Protein AF-0000000076749018 (afdb_homodimer)

Organism: NCBI:txid190893

Foldseek 3Di:
DAFKEWEWEAEQAKIKIFICTLPPPDPDTPDIDIGGHQACVPCNVVNLVRVVVVVVVVCVVVVHDLVHYAYEHAHHPCVDVVSVVVSVVSCVSRVRYHYDHLVLLQVCQQAVNAWAWEWEAELFTKIKTQDRVRDMDIAFPPDPPPGRFLHLLNLLVLLLVVLVVCLVVVHDWPSNVVCCVVQNNDPVSVVVSVVPDDSVNSSVSVVSLVVVVVVPTPSSVVSNVRSLVVVLVNVCVRCPPHLAAYEYHYPCRVVSLVVHDPVRVVRYDGGPGGSSSSRRSVSSVVVVVVVD/DAFKEWEWQAEQAKIKIFICTLPPPDPDTPDIDIGGHQACVPCNVVNLVRVVVVVCVVCVVVVHALVHYAYEHAHHPCVDVVSVVVSVVSCVSRVRYHYDHLVLLQVCQQAVNAWAWEWEAELFTKIKTQDRVRDMDIAFPPDPPPGRFLHLLNLLVLLLVVLVVCLVVVHDWPSNVVCCVVQNNDPVSVVVSVVPDDSVNSSVSVVSLVVVVVVPTPSSVVSNVRSLVVVLVNVCVRCPPHLAAYEYHYPCRVVSLVVHDPVRVVRYDGGPGGSSSSRRSVSSVVVVVVVD

InterPro domains:
  IPR002731 ATPase, BadF/BadG/BcrA/BcrD type [PF01869] (8-240)
  IPR043129 ATPase, nucleotide binding domain [SSF53067] (2-109)
  IPR043129 ATPase, nucleotide binding domain [SSF53067] (119-283)
  IPR052519 Eukaryotic-type N-acetylglucosamine Kinase [PTHR43190] (5-244)

Radius of gyration: 29.55 Å; Cα contacts (8 Å, |Δi|>4): 1171; chains: 2; bounding box: 49×94×73 Å

Solvent-accessible surface area (backbone atoms only — not comparable to full-atom values): 29591 Å² total; per-residue (Å²): 114,71,52,31,30,36,11,30,38,23,24,78,72,33,23,40,37,40,28,32,52,62,82,49,85,58,91,62,64,76,39,76,50,73,52,62,42,24,10,43,73,80,41,39,70,57,10,50,52,47,51,50,50,50,51,50,51,52,29,62,75,69,73,52,55,54,74,30,31,30,34,19,37,16,20,34,45,33,79,39,64,67,57,34,50,53,46,52,61,74,41,63,86,36,81,42,62,46,80,42,29,35,64,55,20,32,56,27,3,31,52,74,62,45,49,29,32,38,36,41,22,29,56,38,23,30,28,37,30,39,37,86,88,68,51,74,48,78,40,72,54,62,37,83,93,58,49,13,62,47,6,23,18,42,49,17,46,52,52,51,49,51,34,51,50,23,61,76,66,71,52,80,47,71,58,40,48,54,47,25,72,71,53,37,78,45,70,70,40,43,51,57,49,54,75,69,54,46,54,66,59,23,23,67,43,32,65,59,42,53,52,32,27,74,73,62,30,65,71,36,39,52,54,51,49,51,26,47,51,42,44,48,51,48,49,50,62,60,45,56,96,58,85,58,40,36,31,59,34,57,85,42,11,64,61,47,63,74,64,50,59,74,90,52,57,86,36,55,50,76,60,77,42,42,39,50,50,11,19,39,49,51,29,51,51,52,52,51,60,71,73,103,116,71,51,30,30,35,11,31,39,22,24,79,73,33,22,39,38,40,29,30,52,63,80,50,86,59,91,60,64,76,39,74,49,74,52,62,41,24,11,43,70,82,42,38,69,56,10,48,53,47,51,51,50,50,50,50,52,51,30,62,74,70,71,52,55,54,73,29,31,31,34,19,36,16,19,33,48,31,79,39,63,67,58,34,49,54,45,52,63,74,42,61,85,35,81,42,61,46,79,43,29,36,63,54,21,32,56,26,4,31,51,76,62,46,50,29,32,38,34,40,23,29,56,40,22,31,29,35,31,39,38,85,86,68,50,74,47,77,41,73,54,63,35,82,94,58,47,13,62,47,5,23,20,42,49,16,47,52,51,51,51,52,34,51,50,23,63,76,64,71,52,83,46,72,58,40,50,56,46,25,73,72,52,37,79,44,69,71,38,42,50,57,49,53,76,68,55,46,54,68,59,24,25,68,44,32,66,60,42,54,52,32,28,74,73,63,30,65,71,34,38,52,54,52,49,52,26,48,50,43,44,49,50,48,48,49,62,61,44,55,96,57,87,58,40,35,31,57,34,57,85,43,11,65,61,48,64,74,65,50,58,74,90,52,57,87,38,55,50,75,61,75,43,43,40,50,50,11,20,39,50,52,29,51,52,52,53,51,59,71,74,102

Nearest PDB structures (foldseek):
  1zc6-assembly1_A  TM=8.562E-01  e=4.255E-24  Chromobacterium violaceum ATCC 12472
  2ch5-assembly2_D  TM=7.432E-01  e=1.459E-16  Homo sapiens
  2ch6-assembly1_D  TM=8.014E-01  e=4.175E-16  Homo sapiens
  2ch5-assembly1_A  TM=7.654E-01  e=1.003E-15  Homo sapiens
  2ch6-assembly2_C  TM=6.729E-01  e=8.707E-15  Homo sapiens

pLDDT: mean 93.3, std 6.17, range [53.72, 98.5]

Secondary structure (DSSP, 8-state):
---EEEEEEE-SS-EEEEEEESS----S-SEEEEES---TTTTTHHHHHHHHHHHHHHHHHHT--GGGEEEEEEETTTTSHHHHHHHHHHTTT-SSEEEEEHHHHHHHHHTTTS-EEEEEESSSEEEEEE-TTS-EEEEE---SSSS-TTSHHHHHHHHHHHHHHHHHHT---HHHHHHHHHH-SSHHHHHHHHTT--HHHHHTTHHHHHHHHHTT-HHHHHHHHHHHHHHHHHHHHHTTT----EEEESTTHHHHHHHS-HHHHTTEE-----HHHHHHHHHHHHHHHHH-/---EEEEEEE-SS-EEEEEEESS----S-SEEEEES---TTTTTHHHHHHHHHHHHHHHHHHT--GGGEEEEEEETTTTSHHHHHHHHHHTTT-SSEEEEEHHHHHHHHHTTTS-EEEEEESSSEEEEEE-TTS-EEEEE---SSSS-TTSHHHHHHHHHHHHHHHHHHT---HHHHHHHHHH-SSHHHHHHHHTT--HHHHHTTHHHHHHHHHTT-HHHHHHHHHHHHHHHHHHHHHTTT----EEEESTTHHHHHHHS-GGGGGGEE-----HHHHHHHHHHHHHHHHH-

Structure (mmCIF, N/CA/C/O backbone):
data_AF-0000000076749018-model_v1
#
loop_
_entity.id
_entity.type
_entity.pdbx_description
1 polymer 'N-acetylglucosamine kinase'
#
loop_
_atom_site.group_PDB
_atom_site.id
_atom_site.type_symbol
_atom_site.label_atom_id
_atom_site.label_alt_id
_atom_site.label_comp_id
_atom_site.label_asym_id
_atom_site.label_entity_id
_atom_site.label_seq_id
_atom_site.pdbx_PDB_ins_code
_atom_site.Cartn_x
_atom_site.Cartn_y
_atom_site.Cartn_z
_atom_site.occupancy
_atom_site.B_iso_or_equiv
_atom_site.auth_seq_id
_atom_site.auth_comp_id
_atom_site.auth_asym_id
_atom_site.auth_atom_id
_atom_site.pdbx_PDB_model_num
ATOM 1 N N . MET A 1 1 ? -5.227 50.875 1.72 1 88.88 1 MET A N 1
ATOM 2 C CA . MET A 1 1 ? -5.008 50.344 3.059 1 88.88 1 MET A CA 1
ATOM 3 C C . MET A 1 1 ? -5.77 49.031 3.25 1 88.88 1 MET A C 1
ATOM 5 O O . MET A 1 1 ? -6.906 48.906 2.795 1 88.88 1 MET A O 1
ATOM 9 N N . ILE A 1 2 ? -5.199 48.094 3.91 1 94.62 2 ILE A N 1
ATOM 10 C CA . ILE A 1 2 ? -5.852 46.812 4.168 1 94.62 2 ILE A CA 1
ATOM 11 C C . ILE A 1 2 ? -6.793 46.969 5.363 1 94.62 2 ILE A C 1
ATOM 13 O O . ILE A 1 2 ? -6.383 47.406 6.441 1 94.62 2 ILE A O 1
ATOM 17 N N . THR A 1 3 ? -8.047 46.594 5.152 1 93.81 3 THR A N 1
ATOM 18 C CA . THR A 1 3 ? -9.039 46.781 6.203 1 93.81 3 THR A CA 1
ATOM 19 C C . THR A 1 3 ? -9.625 45.469 6.664 1 93.81 3 THR A C 1
ATOM 21 O O . THR A 1 3 ? -10.281 45.406 7.707 1 93.81 3 THR A O 1
ATOM 24 N N . HIS A 1 4 ? -9.492 44.406 5.855 1 95.75 4 HIS A N 1
ATOM 25 C CA . HIS A 1 4 ? -10.078 43.094 6.172 1 95.75 4 HIS A CA 1
ATOM 26 C C . HIS A 1 4 ? -9.094 41.969 5.902 1 95.75 4 HIS A C 1
ATOM 28 O O . HIS A 1 4 ? -8.117 42.156 5.172 1 95.75 4 HIS A O 1
ATOM 34 N N . LEU A 1 5 ? -9.305 40.875 6.551 1 96.69 5 LEU A N 1
ATOM 35 C CA . LEU A 1 5 ? -8.547 39.656 6.391 1 96.69 5 LEU A CA 1
ATOM 36 C C . LEU A 1 5 ? -9.43 38.531 5.84 1 96.69 5 LEU A C 1
ATOM 38 O O . LEU A 1 5 ? -10.523 38.281 6.348 1 96.69 5 LEU A O 1
ATOM 42 N N . LEU A 1 6 ? -9.031 37.875 4.812 1 97.5 6 LEU A N 1
ATOM 43 C CA . LEU A 1 6 ? -9.766 36.781 4.242 1 97.5 6 LEU A CA 1
ATOM 44 C C . LEU A 1 6 ? -8.984 35.469 4.402 1 97.5 6 LEU A C 1
ATOM 46 O O . LEU A 1 6 ? -7.898 35.312 3.84 1 97.5 6 LEU A O 1
ATOM 50 N N . ALA A 1 7 ? -9.562 34.531 5.215 1 97.88 7 ALA A N 1
ATOM 51 C CA . ALA A 1 7 ? -8.984 33.219 5.438 1 97.88 7 ALA A CA 1
ATOM 52 C C . ALA A 1 7 ? -9.68 32.156 4.574 1 97.88 7 ALA A C 1
ATOM 54 O O . ALA A 1 7 ? -10.906 32.125 4.516 1 97.88 7 ALA A O 1
ATOM 55 N N . ILE A 1 8 ? -8.883 31.344 3.91 1 98.38 8 ILE A N 1
ATOM 56 C CA . ILE A 1 8 ? -9.43 30.312 3.049 1 98.38 8 ILE A CA 1
ATOM 57 C C . ILE A 1 8 ? -8.797 28.969 3.395 1 98.38 8 ILE A C 1
ATOM 59 O O . ILE A 1 8 ? -7.566 28.844 3.43 1 98.38 8 ILE A O 1
ATOM 63 N N . ASP A 1 9 ? -9.578 27.969 3.703 1 97.25 9 ASP A N 1
ATOM 64 C CA . ASP A 1 9 ? -9.18 26.594 3.939 1 97.25 9 ASP A CA 1
ATOM 65 C C . ASP A 1 9 ? -9.727 25.672 2.848 1 97.25 9 ASP A C 1
ATOM 67 O O . ASP A 1 9 ? -10.906 25.312 2.857 1 97.25 9 ASP A O 1
ATOM 71 N N . GLY A 1 10 ? -8.82 25.297 1.977 1 96.19 10 GLY A N 1
ATOM 72 C CA . GLY A 1 10 ? -9.227 24.5 0.837 1 96.19 10 GLY A CA 1
ATOM 73 C C . GLY A 1 10 ? -8.805 23.047 0.961 1 96.19 10 GLY A C 1
ATOM 74 O O . GLY A 1 10 ? -7.633 22.75 1.203 1 96.19 10 GLY A O 1
ATOM 75 N N . GLY A 1 11 ? -9.781 22.156 0.791 1 92.12 11 GLY A N 1
ATOM 76 C CA . GLY A 1 11 ? -9.516 20.734 0.896 1 92.12 11 GLY A CA 1
ATOM 77 C C . GLY A 1 11 ? -10.164 19.922 -0.205 1 92.12 11 GLY A C 1
ATOM 78 O O . GLY A 1 11 ? -10.633 20.469 -1.201 1 92.12 11 GLY A O 1
ATOM 79 N N . GLY A 1 12 ? -10.133 18.609 -0.038 1 87.12 12 GLY A N 1
ATOM 80 C CA . GLY A 1 12 ? -10.68 17.688 -1.025 1 87.12 12 GLY A CA 1
ATOM 81 C C . GLY A 1 12 ? -12.195 17.609 -0.994 1 87.12 12 GLY A C 1
ATOM 82 O O . GLY A 1 12 ? -12.82 17.188 -1.969 1 87.12 12 GLY A O 1
ATOM 83 N N . THR A 1 13 ? -12.766 18.016 0.052 1 85.75 13 THR A N 1
ATOM 84 C CA . THR A 1 13 ? -14.211 17.891 0.199 1 85.75 13 THR A CA 1
ATOM 85 C C . THR A 1 13 ? -14.883 19.266 0.112 1 85.75 13 THR A C 1
ATOM 87 O O . THR A 1 13 ? -15.961 19.391 -0.468 1 85.75 13 THR A O 1
ATOM 90 N N . LYS A 1 14 ? -14.203 20.219 0.667 1 93.19 14 LYS A N 1
ATOM 91 C CA . LYS A 1 14 ? -14.797 21.547 0.666 1 93.19 14 LYS A CA 1
ATOM 92 C C . LYS A 1 14 ? -13.727 22.641 0.75 1 93.19 14 LYS A C 1
ATOM 94 O O . LYS A 1 14 ? -12.555 22.344 1.006 1 93.19 14 LYS A O 1
ATOM 99 N N . THR A 1 15 ? -14.219 23.844 0.526 1 96.81 15 THR A N 1
ATOM 100 C CA . THR A 1 15 ? -13.445 25.062 0.713 1 96.81 15 THR A CA 1
ATOM 101 C C . THR A 1 15 ? -14.195 26.047 1.606 1 96.81 15 THR A C 1
ATOM 103 O O . THR A 1 15 ? -15.328 26.422 1.311 1 96.81 15 THR A O 1
ATOM 106 N N . ALA A 1 16 ? -13.578 26.406 2.654 1 97.25 16 ALA A N 1
ATOM 107 C CA . ALA A 1 16 ? -14.211 27.328 3.598 1 97.25 16 ALA A CA 1
ATOM 108 C C . ALA A 1 16 ? -13.523 28.672 3.592 1 97.25 16 ALA A C 1
ATOM 110 O O . ALA A 1 16 ? -12.289 28.75 3.516 1 97.25 16 ALA A O 1
ATOM 111 N N . LEU A 1 17 ? -14.328 29.719 3.629 1 97.5 17 LEU A N 1
ATOM 112 C CA . LEU A 1 17 ? -13.836 31.094 3.686 1 97.5 17 LEU A CA 1
ATOM 113 C C . LEU A 1 17 ? -14.398 31.812 4.898 1 97.5 17 LEU A C 1
ATOM 115 O O . LEU A 1 17 ? -15.562 31.625 5.258 1 97.5 17 LEU A O 1
ATOM 119 N N . ARG A 1 18 ? -13.594 32.656 5.438 1 96.5 18 ARG A N 1
ATOM 120 C CA . ARG A 1 18 ? -14.016 33.531 6.52 1 96.5 18 ARG A CA 1
ATOM 121 C C . ARG A 1 18 ? -13.391 34.906 6.375 1 96.5 18 ARG A C 1
ATOM 123 O O . ARG A 1 18 ? -12.172 35.062 6.281 1 96.5 18 ARG A O 1
ATOM 130 N N . LEU A 1 19 ? -14.203 35.938 6.262 1 96.12 19 LEU A N 1
ATOM 131 C CA . LEU A 1 19 ? -13.766 37.344 6.199 1 96.12 19 LEU A CA 1
ATOM 132 C C . LEU A 1 19 ? -13.906 38 7.559 1 96.12 19 LEU A C 1
ATOM 134 O O . LEU A 1 19 ? -14.984 37.969 8.172 1 96.12 19 LEU A O 1
ATOM 138 N N . THR A 1 20 ? -12.852 38.562 8.039 1 94.69 20 THR A N 1
ATOM 139 C CA . THR A 1 20 ? -12.852 39.25 9.328 1 94.69 20 THR A CA 1
ATOM 140 C C . THR A 1 20 ? -12.297 40.688 9.188 1 94.69 20 THR A C 1
ATOM 142 O O . THR A 1 20 ? -11.336 40.906 8.438 1 94.69 20 THR A O 1
ATOM 145 N N . ALA A 1 21 ? -12.844 41.625 9.922 1 93.38 21 ALA A N 1
ATOM 146 C CA . ALA A 1 21 ? -12.305 42.969 9.93 1 93.38 21 ALA A CA 1
ATOM 147 C C . ALA A 1 21 ? -10.953 43.031 10.633 1 93.38 21 ALA A C 1
ATOM 149 O O . ALA A 1 21 ? -10.75 42.344 11.648 1 93.38 21 ALA A O 1
ATOM 150 N N . LEU A 1 22 ? -10.023 43.812 10.062 1 91.69 22 LEU A N 1
ATOM 151 C CA . LEU A 1 22 ? -8.68 43.938 10.617 1 91.69 22 LEU A CA 1
ATOM 152 C C . LEU A 1 22 ? -8.727 44.469 12.047 1 91.69 22 LEU A C 1
ATOM 154 O O . LEU A 1 22 ? -8 43.969 12.914 1 91.69 22 LEU A O 1
ATOM 158 N N . ASN A 1 23 ? -9.477 45.594 12.328 1 79.12 23 ASN A N 1
ATOM 159 C CA . ASN A 1 23 ? -9.516 46.281 13.617 1 79.12 23 ASN A CA 1
ATOM 160 C C . ASN A 1 23 ? -10.57 45.656 14.539 1 79.12 23 ASN A C 1
ATOM 162 O O . ASN A 1 23 ? -10.844 46.188 15.617 1 79.12 23 ASN A O 1
ATOM 166 N N . SER A 1 24 ? -11.297 44.781 13.922 1 62.97 24 SER A N 1
ATOM 167 C CA . SER A 1 24 ? -12.438 44.312 14.711 1 62.97 24 SER A CA 1
ATOM 168 C C . SER A 1 24 ? -11.984 43.531 15.93 1 62.97 24 SER A C 1
ATOM 170 O O . SER A 1 24 ? -11.117 42.656 15.828 1 62.97 24 SER A O 1
ATOM 172 N N . LEU A 1 25 ? -12.133 44.312 17.078 1 54.03 25 LEU A N 1
ATOM 173 C CA . LEU A 1 25 ? -12.133 43.594 18.359 1 54.03 25 LEU A CA 1
ATOM 174 C C . LEU A 1 25 ? -13.07 42.406 18.297 1 54.03 25 LEU A C 1
ATOM 176 O O . LEU A 1 25 ? -13.07 41.562 19.203 1 54.03 25 LEU A O 1
ATOM 180 N N . ALA A 1 26 ? -14.016 42.531 17.344 1 54.19 26 ALA A N 1
ATOM 181 C CA . ALA A 1 26 ? -15.156 41.625 17.375 1 54.19 26 ALA A CA 1
ATOM 182 C C . ALA A 1 26 ? -14.781 40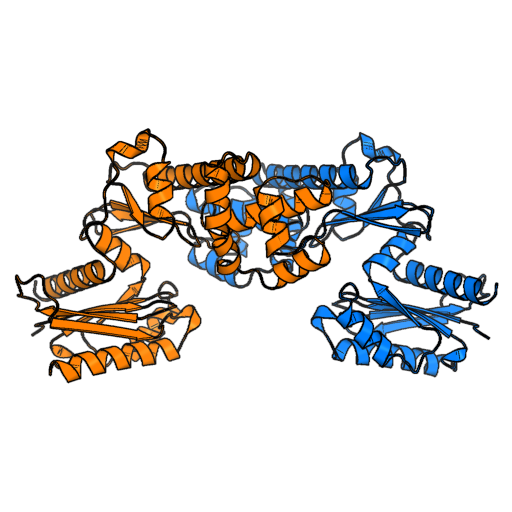.25 16.812 1 54.19 26 ALA A C 1
ATOM 184 O O . ALA A 1 26 ? -13.977 40.156 15.875 1 54.19 26 ALA A O 1
ATOM 185 N N . THR A 1 27 ? -15.008 39.312 17.531 1 57.03 27 THR A N 1
ATOM 186 C CA . THR A 1 27 ? -14.82 37.875 17.375 1 57.03 27 THR A CA 1
ATOM 187 C C . THR A 1 27 ? -15.664 37.375 16.219 1 57.03 27 THR A C 1
ATOM 189 O O . THR A 1 27 ? -15.547 36.188 15.836 1 57.03 27 THR A O 1
ATOM 192 N N . ASN A 1 28 ? -16.5 38.312 15.539 1 72.19 28 ASN A N 1
ATOM 193 C CA . ASN A 1 28 ? -17.422 37.719 14.578 1 72.19 28 ASN A CA 1
ATOM 194 C C . ASN A 1 28 ? -16.969 37.969 13.141 1 72.19 28 ASN A C 1
ATOM 196 O O . ASN A 1 28 ? -16.594 39.094 12.781 1 72.19 28 ASN A O 1
ATOM 200 N N . PRO A 1 29 ? -17.047 36.969 12.359 1 80.31 29 PRO A N 1
ATOM 201 C CA . PRO A 1 29 ? -16.672 37.094 10.945 1 80.31 29 PRO A CA 1
ATOM 202 C C . PRO A 1 29 ? -17.625 38 10.18 1 80.31 29 PRO A C 1
ATOM 204 O O . PRO A 1 29 ? -18.828 38.031 10.461 1 80.31 29 PRO A O 1
ATOM 207 N N . ALA A 1 30 ? -17.125 38.781 9.305 1 82.75 30 ALA A N 1
ATOM 208 C CA . ALA A 1 30 ? -17.906 39.625 8.422 1 82.75 30 ALA A CA 1
ATOM 209 C C . ALA A 1 30 ? -18.609 38.812 7.332 1 82.75 30 ALA A C 1
ATOM 211 O O . ALA A 1 30 ? -19.609 39.25 6.777 1 82.75 30 ALA A O 1
ATOM 212 N N . PHE A 1 31 ? -18.094 37.75 7.047 1 89.19 31 PHE A N 1
ATOM 213 C CA . PHE A 1 31 ? -18.625 36.906 5.992 1 89.19 31 PHE A CA 1
ATOM 214 C C . PHE A 1 31 ? -18.062 35.469 6.102 1 89.19 31 PHE A C 1
ATOM 216 O O . PHE A 1 31 ? -16.891 35.312 6.449 1 89.19 31 PHE A O 1
ATOM 223 N N . ILE A 1 32 ? -18.953 34.5 5.91 1 93.75 32 ILE A N 1
ATOM 224 C CA . ILE A 1 32 ? -18.547 33.094 5.855 1 93.75 32 ILE A CA 1
ATOM 225 C C . ILE A 1 32 ? -19.141 32.438 4.617 1 93.75 32 ILE A C 1
ATOM 227 O O . ILE A 1 32 ? -20.281 32.719 4.246 1 93.75 32 ILE A O 1
ATOM 231 N N . LEU A 1 33 ? -18.328 31.609 3.977 1 94.25 33 LEU A N 1
ATOM 232 C CA . LEU A 1 33 ? -18.781 30.875 2.795 1 94.25 33 LEU A CA 1
ATOM 233 C C . LEU A 1 33 ? -18.141 29.5 2.729 1 94.25 33 LEU A C 1
ATOM 235 O O . LEU A 1 33 ? -16.969 29.344 3.113 1 94.25 33 LEU A O 1
ATOM 239 N N . THR A 1 34 ? -18.844 28.5 2.42 1 95.94 34 THR A N 1
ATOM 240 C CA . THR A 1 34 ? -18.328 27.172 2.127 1 95.94 34 THR A CA 1
ATOM 241 C C . THR A 1 34 ? -18.75 26.719 0.728 1 95.94 34 THR A C 1
ATOM 243 O O . THR A 1 34 ? -19.922 26.797 0.369 1 95.94 34 THR A O 1
ATOM 246 N N . VAL A 1 35 ? -17.781 26.375 -0.026 1 95.88 35 VAL A N 1
ATOM 247 C CA . VAL A 1 35 ? -18.047 25.938 -1.395 1 95.88 35 VAL A CA 1
ATOM 248 C C . VAL A 1 35 ? -17.453 24.562 -1.633 1 95.88 35 VAL A C 1
ATOM 250 O O . VAL A 1 35 ? -17.156 23.828 -0.681 1 95.88 35 VAL A O 1
ATOM 253 N N . GLY A 1 36 ? -17.344 24.094 -2.922 1 92.94 36 GLY A N 1
ATOM 254 C CA . GLY A 1 36 ? -16.875 22.75 -3.258 1 92.94 36 GLY A CA 1
ATOM 255 C C . GLY A 1 36 ? -15.391 22.578 -3.025 1 92.94 36 GLY A C 1
ATOM 256 O O . GLY A 1 36 ? -14.711 23.484 -2.557 1 92.94 36 GLY A O 1
ATOM 257 N N . PRO A 1 37 ? -14.883 21.453 -3.381 1 94 37 PRO A N 1
ATOM 258 C CA . PRO A 1 37 ? -13.492 21.109 -3.098 1 94 37 PRO A CA 1
ATOM 259 C C . PRO A 1 37 ? -12.5 21.922 -3.934 1 94 37 PRO A C 1
ATOM 261 O O . PRO A 1 37 ? -12.836 22.359 -5.035 1 94 37 PRO A O 1
ATOM 264 N N . SER A 1 38 ? -11.273 22.109 -3.389 1 95.38 38 SER A N 1
ATOM 265 C CA . SER A 1 38 ? -10.281 22.906 -4.102 1 95.38 38 SER A CA 1
ATOM 266 C C . SER A 1 38 ? -8.875 22.328 -3.902 1 95.38 38 SER A C 1
ATOM 268 O O . SER A 1 38 ? -7.891 23.078 -3.963 1 95.38 38 SER A O 1
ATOM 270 N N . SER A 1 39 ? -8.781 21.094 -3.574 1 92.81 39 SER A N 1
ATOM 271 C CA . SER A 1 39 ? -7.465 20.469 -3.428 1 92.81 39 SER A CA 1
ATOM 272 C C . SER A 1 39 ? -6.66 20.578 -4.719 1 92.81 39 SER A C 1
ATOM 274 O O . SER A 1 39 ? -7.141 20.188 -5.789 1 92.81 39 SER A O 1
ATOM 276 N N . LEU A 1 40 ? -5.414 20.984 -4.551 1 93.12 40 LEU A N 1
ATOM 277 C CA . LEU A 1 40 ? -4.57 21.141 -5.73 1 93.12 40 LEU A CA 1
ATOM 278 C C . LEU A 1 40 ? -4.184 19.781 -6.297 1 93.12 40 LEU A C 1
ATOM 280 O O . LEU A 1 40 ? -3.828 19.672 -7.473 1 93.12 40 LEU A O 1
ATOM 284 N N . THR A 1 41 ? -4.227 18.797 -5.488 1 84.75 41 THR A N 1
ATOM 285 C CA . THR A 1 41 ? -3.855 17.453 -5.902 1 84.75 41 THR A CA 1
ATOM 286 C C . THR A 1 41 ? -5.012 16.766 -6.629 1 84.75 41 THR A C 1
ATOM 288 O O . THR A 1 41 ? -4.809 16.125 -7.664 1 84.75 41 THR A O 1
ATOM 291 N N . GLN A 1 42 ? -6.148 16.969 -6.234 1 81.81 42 GLN A N 1
ATOM 292 C CA . GLN A 1 42 ? -7.305 16.234 -6.746 1 81.81 42 GLN A CA 1
ATOM 293 C C . GLN A 1 42 ? -8.023 17.047 -7.832 1 81.81 42 GLN A C 1
ATOM 295 O O . GLN A 1 42 ? -8.438 16.484 -8.852 1 81.81 42 GLN A O 1
ATOM 300 N N . GLN A 1 43 ? -8.133 18.328 -7.52 1 85.94 43 GLN A N 1
ATOM 301 C CA . GLN A 1 43 ? -8.922 19.156 -8.414 1 85.94 43 GLN A CA 1
ATOM 302 C C . GLN A 1 43 ? -8.031 19.906 -9.398 1 85.94 43 GLN A C 1
ATOM 304 O O . GLN A 1 43 ? -8.516 20.422 -10.414 1 85.94 43 GLN A O 1
ATOM 309 N N . LYS A 1 44 ? -6.867 20.031 -9.203 1 88.19 44 LYS A N 1
ATOM 310 C CA . LYS A 1 44 ? -5.887 20.656 -10.086 1 88.19 44 LYS A CA 1
ATOM 311 C C . LYS A 1 44 ? -6.352 22.031 -10.539 1 88.19 44 LYS A C 1
ATOM 313 O O . LYS A 1 44 ? -6.684 22.891 -9.711 1 88.19 44 LYS A O 1
ATOM 318 N N . GLU A 1 45 ? -6.605 22.266 -11.75 1 90 45 GLU A N 1
ATOM 319 C CA . GLU A 1 45 ? -6.957 23.562 -12.281 1 90 45 GLU A CA 1
ATOM 320 C C . GLU A 1 45 ? -8.336 24.016 -11.805 1 90 45 GLU A C 1
ATOM 322 O O . GLU A 1 45 ? -8.586 25.203 -11.609 1 90 45 GLU A O 1
ATOM 327 N N . GLN A 1 46 ? -9.164 23.078 -11.641 1 94.12 46 GLN A N 1
ATOM 328 C CA . GLN A 1 46 ? -10.5 23.406 -11.141 1 94.12 46 GLN A CA 1
ATOM 329 C C . GLN A 1 46 ? -10.43 24.016 -9.742 1 94.12 46 GLN A C 1
ATOM 331 O O . GLN A 1 46 ? -11.289 24.812 -9.359 1 94.12 46 GLN A O 1
ATOM 336 N N . ALA A 1 47 ? -9.422 23.641 -9.062 1 96.12 47 ALA A N 1
ATOM 337 C CA . ALA A 1 47 ? -9.211 24.203 -7.734 1 96.12 47 ALA A CA 1
ATOM 338 C C . ALA A 1 47 ? -8.992 25.703 -7.805 1 96.12 47 ALA A C 1
ATOM 340 O O . ALA A 1 47 ? -9.5 26.453 -6.969 1 96.12 47 ALA A O 1
ATOM 341 N N . HIS A 1 48 ? -8.234 26.156 -8.828 1 96.75 48 HIS A N 1
ATOM 342 C CA . HIS A 1 48 ? -7.953 27.562 -9.016 1 96.75 48 HIS A CA 1
ATOM 343 C C . HIS A 1 48 ? -9.234 28.359 -9.227 1 96.75 48 HIS A C 1
ATOM 345 O O . HIS A 1 48 ? -9.445 29.406 -8.594 1 96.75 48 HIS A O 1
ATOM 351 N N . HIS A 1 49 ? -9.984 27.812 -10.086 1 96.06 49 HIS A N 1
ATOM 352 C CA . HIS A 1 49 ? -11.242 28.484 -10.406 1 96.06 49 HIS A CA 1
ATOM 353 C C . HIS A 1 49 ? -12.148 28.578 -9.18 1 96.06 49 HIS A C 1
ATOM 355 O O . HIS A 1 49 ? -12.75 29.625 -8.922 1 96.06 49 HIS A O 1
ATOM 361 N N . GLN A 1 50 ? -12.25 27.469 -8.453 1 96.5 50 GLN A N 1
ATOM 362 C CA . GLN A 1 50 ? -13.086 27.422 -7.258 1 96.5 50 GLN A CA 1
ATOM 363 C C . GLN A 1 50 ? -12.656 28.469 -6.234 1 96.5 50 GLN A C 1
ATOM 365 O O . GLN A 1 50 ? -13.5 29.156 -5.66 1 96.5 50 GLN A O 1
ATOM 370 N N . ILE A 1 51 ? -11.383 28.562 -6.027 1 97.5 51 ILE A N 1
ATOM 371 C CA . ILE A 1 51 ? -10.844 29.5 -5.043 1 97.5 51 ILE A CA 1
ATOM 372 C C . ILE A 1 51 ? -11.078 30.922 -5.504 1 97.5 51 ILE A C 1
ATOM 374 O O . ILE A 1 51 ? -11.555 31.766 -4.73 1 97.5 51 ILE A O 1
ATOM 378 N N . ARG A 1 52 ? -10.797 31.203 -6.746 1 97 52 ARG A N 1
ATOM 379 C CA . ARG A 1 52 ? -10.984 32.531 -7.293 1 97 52 ARG A CA 1
ATOM 380 C C . ARG A 1 52 ? -12.453 32.969 -7.23 1 97 52 ARG A C 1
ATOM 382 O O . ARG A 1 52 ? -12.766 34.094 -6.828 1 97 52 ARG A O 1
ATOM 389 N N . GLU A 1 53 ? -13.25 32.062 -7.664 1 96.38 53 GLU A N 1
ATOM 390 C CA . GLU A 1 53 ? -14.688 32.344 -7.637 1 96.38 53 GLU A CA 1
ATOM 391 C C . GLU A 1 53 ? -15.164 32.625 -6.215 1 96.38 53 GLU A C 1
ATOM 393 O O . GLU A 1 53 ? -16 33.5 -5.996 1 96.38 53 GLU A O 1
ATOM 398 N N . ALA A 1 54 ? -14.711 31.859 -5.297 1 96.88 54 ALA A N 1
ATOM 399 C CA . ALA A 1 54 ? -15.078 32.062 -3.896 1 96.88 54 ALA A CA 1
ATOM 400 C C . ALA A 1 54 ? -14.633 33.438 -3.396 1 96.88 54 ALA A C 1
ATOM 402 O O . ALA A 1 54 ? -15.375 34.094 -2.682 1 96.88 54 ALA A O 1
ATOM 403 N N . ILE A 1 55 ? -13.438 33.812 -3.746 1 97.5 55 ILE A N 1
ATOM 404 C CA . ILE A 1 55 ? -12.906 35.125 -3.355 1 97.5 55 ILE A CA 1
ATOM 405 C C . ILE A 1 55 ? -13.766 36.219 -3.961 1 97.5 55 ILE A C 1
ATOM 407 O O . ILE A 1 55 ? -14.164 37.156 -3.264 1 97.5 55 ILE A O 1
ATOM 411 N N . GLU A 1 56 ? -14.055 36.094 -5.215 1 96.88 56 GLU A N 1
ATOM 412 C CA . GLU A 1 56 ? -14.852 37.094 -5.918 1 96.88 56 GLU A CA 1
ATOM 413 C C . GLU A 1 56 ? -16.25 37.219 -5.301 1 96.88 56 GLU A C 1
ATOM 415 O O . GLU A 1 56 ? -16.75 38.344 -5.141 1 96.88 56 GLU A O 1
ATOM 420 N N . THR A 1 57 ? -16.797 36.094 -5.059 1 96 57 THR A N 1
ATOM 421 C CA . THR A 1 57 ? -18.109 36.094 -4.426 1 96 57 THR A CA 1
ATOM 422 C C . THR A 1 57 ? -18.078 36.844 -3.092 1 96 57 THR A C 1
ATOM 424 O O . THR A 1 57 ? -18.953 37.625 -2.797 1 96 57 THR A O 1
ATOM 427 N N . CYS A 1 58 ? -17.078 36.562 -2.291 1 95.44 58 CYS A N 1
ATOM 428 C CA . CYS A 1 58 ? -16.906 37.188 -0.994 1 95.44 58 CYS A CA 1
ATOM 429 C C . CYS A 1 58 ? -16.766 38.719 -1.148 1 95.44 58 CYS A C 1
ATOM 431 O O . CYS A 1 58 ? -17.5 39.469 -0.526 1 95.44 58 CYS A O 1
ATOM 433 N N . LEU A 1 59 ? -15.883 39.125 -1.989 1 95.56 59 LEU A N 1
ATOM 434 C CA . LEU A 1 59 ? -15.594 40.562 -2.164 1 95.56 59 LEU A CA 1
ATOM 435 C C . LEU A 1 59 ? -16.812 41.312 -2.691 1 95.56 59 LEU A C 1
ATOM 437 O O . LEU A 1 59 ? -17.094 42.438 -2.27 1 95.56 59 LEU A O 1
ATOM 441 N N . ALA A 1 60 ? -17.469 40.625 -3.639 1 95.12 60 ALA A N 1
ATOM 442 C CA . ALA A 1 60 ? -18.656 41.219 -4.219 1 95.12 60 ALA A CA 1
ATOM 443 C C . ALA A 1 60 ? -19.75 41.406 -3.16 1 95.12 60 ALA A C 1
ATOM 445 O O . ALA A 1 60 ? -20.438 42.438 -3.146 1 95.12 60 ALA A O 1
ATOM 446 N N . GLN A 1 61 ? -19.906 40.469 -2.328 1 93.44 61 GLN A N 1
ATOM 447 C CA . GLN A 1 61 ? -20.969 40.5 -1.316 1 93.44 61 GLN A CA 1
ATOM 448 C C . GLN A 1 61 ? -20.719 41.594 -0.29 1 93.44 61 GLN A C 1
ATOM 450 O O . GLN A 1 61 ? -21.656 42.188 0.224 1 93.44 61 GLN A O 1
ATOM 455 N N . VAL A 1 62 ? -19.5 41.844 0.059 1 92.12 62 VAL A N 1
ATOM 456 C CA . VAL A 1 62 ? -19.188 42.781 1.131 1 92.12 62 VAL A CA 1
ATOM 457 C C . VAL A 1 62 ? -18.719 44.094 0.536 1 92.12 62 VAL A C 1
ATOM 459 O O . VAL A 1 62 ? -18.375 45.031 1.27 1 92.12 62 VAL A O 1
ATOM 462 N N . LYS A 1 63 ? -18.656 44.25 -0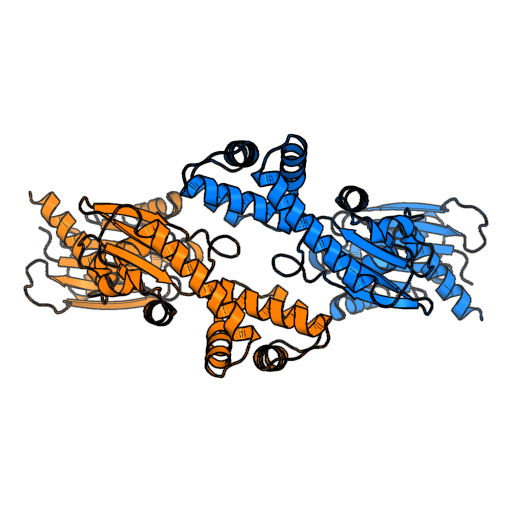.753 1 94.81 63 LYS A N 1
ATOM 463 C CA . LYS A 1 63 ? -18.297 45.438 -1.507 1 94.81 63 LYS A CA 1
ATOM 464 C C . LYS A 1 63 ? -16.906 45.938 -1.141 1 94.81 63 LYS A C 1
ATOM 466 O O . LYS A 1 63 ? -16.703 47.094 -0.804 1 94.81 63 LYS A O 1
ATOM 471 N N . LEU A 1 64 ? -15.922 45 -1.142 1 95.75 64 LEU A N 1
ATOM 472 C CA . LEU A 1 64 ? -14.508 45.281 -0.936 1 95.75 64 LEU A CA 1
ATOM 473 C C . LEU A 1 64 ? -13.719 45.062 -2.217 1 95.75 64 LEU A C 1
ATOM 475 O O . LEU A 1 64 ? -14.109 44.25 -3.061 1 95.75 64 LEU A O 1
ATOM 479 N N . THR A 1 65 ? -12.672 45.812 -2.361 1 96.31 65 THR A N 1
ATOM 480 C CA . THR A 1 65 ? -11.734 45.594 -3.457 1 96.31 65 THR A CA 1
ATOM 481 C C . THR A 1 65 ? -10.586 44.688 -3.018 1 96.31 65 THR A C 1
ATOM 483 O O . THR A 1 65 ? -10.312 44.562 -1.823 1 96.31 65 THR A O 1
ATOM 486 N N . PRO A 1 66 ? -9.93 44.031 -3.943 1 96.56 66 PRO A N 1
ATOM 487 C CA . PRO A 1 66 ? -8.797 43.156 -3.607 1 96.56 66 PRO A CA 1
ATOM 488 C C . PRO A 1 66 ? -7.719 43.875 -2.805 1 96.56 66 PRO A C 1
ATOM 490 O O . PRO A 1 66 ? -7.051 43.281 -1.971 1 96.56 66 PRO A O 1
ATOM 493 N N . GLN A 1 67 ? -7.559 45.219 -3.027 1 96 67 GLN A N 1
ATOM 494 C CA . GLN A 1 67 ? -6.512 46 -2.373 1 96 67 GLN A CA 1
ATOM 495 C C . GLN A 1 67 ? -6.824 46.188 -0.892 1 96 67 GLN A C 1
ATOM 497 O O . GLN A 1 67 ? -5.922 46.469 -0.098 1 96 67 GLN A O 1
ATOM 502 N N . GLN A 1 68 ? -8.039 46 -0.491 1 96.31 68 GLN A N 1
ATOM 503 C CA . GLN A 1 68 ? -8.469 46.25 0.876 1 96.31 68 GLN A CA 1
ATOM 504 C C . GLN A 1 68 ? -8.391 45 1.735 1 96.31 68 GLN A C 1
ATOM 506 O O . GLN A 1 68 ? -8.641 45.031 2.941 1 96.31 68 GLN A O 1
ATOM 511 N N . VAL A 1 69 ? -8.016 43.906 1.112 1 96.44 69 VAL A N 1
ATOM 512 C CA . VAL A 1 69 ? -8.094 42.625 1.816 1 96.44 69 VAL A CA 1
ATOM 513 C C . VAL A 1 69 ? -6.754 41.906 1.727 1 96.44 69 VAL A C 1
ATOM 515 O O . VAL A 1 69 ? -6.109 41.906 0.674 1 96.44 69 VAL A O 1
ATOM 518 N N . PHE A 1 70 ? -6.258 41.344 2.822 1 97.69 70 PHE A N 1
ATOM 519 C CA . PHE A 1 70 ? -5.16 40.375 2.779 1 97.69 70 PHE A CA 1
ATOM 520 C C . PHE A 1 70 ? -5.684 38.938 2.826 1 97.69 70 PHE A C 1
ATOM 522 O O . PHE A 1 70 ? -6.418 38.594 3.748 1 97.69 70 PHE A O 1
ATOM 529 N N . ILE A 1 71 ? -5.344 38.188 1.86 1 98.31 71 ILE A N 1
ATOM 530 C CA . ILE A 1 71 ? -5.891 36.844 1.691 1 98.31 71 ILE A CA 1
ATOM 531 C C . ILE A 1 71 ? -4.828 35.812 2.051 1 98.31 71 ILE A C 1
ATOM 533 O O . ILE A 1 71 ? -3.701 35.875 1.554 1 98.31 71 ILE A O 1
ATOM 537 N N . VAL A 1 72 ? -5.16 34.906 2.953 1 98.38 72 VAL A N 1
ATOM 538 C CA . VAL A 1 72 ? -4.328 33.719 3.193 1 98.38 72 VAL A CA 1
ATOM 539 C C . VAL A 1 72 ? -5.09 32.469 2.797 1 98.38 72 VAL A C 1
ATOM 541 O O . VAL A 1 72 ? -6.203 32.219 3.271 1 98.38 72 VAL A O 1
ATOM 544 N N . ILE A 1 73 ? -4.477 31.734 1.956 1 98.5 73 ILE A N 1
ATOM 545 C CA . ILE A 1 73 ? -5.09 30.516 1.433 1 98.5 73 ILE A CA 1
ATOM 546 C C . ILE A 1 73 ? -4.273 29.297 1.862 1 98.5 73 ILE A C 1
ATOM 548 O O . ILE A 1 73 ? -3.145 29.109 1.4 1 98.5 73 ILE A O 1
ATOM 552 N N . GLY A 1 74 ? -4.793 28.5 2.816 1 98 74 GLY A N 1
ATOM 553 C CA . GLY A 1 74 ? -4.281 27.156 3.076 1 98 74 GLY A CA 1
ATOM 554 C C . GLY A 1 74 ? -5.012 26.078 2.299 1 98 74 GLY A C 1
ATOM 555 O O . GLY A 1 74 ? -6.219 25.891 2.469 1 98 74 GLY A O 1
ATOM 556 N N . VAL A 1 75 ? -4.293 25.406 1.505 1 96.94 75 VAL A N 1
ATOM 557 C CA . VAL A 1 75 ? -5.004 24.484 0.625 1 96.94 75 VAL A CA 1
ATOM 558 C C . VAL A 1 75 ? -4.219 23.188 0.496 1 96.94 75 VAL A C 1
ATOM 560 O O . VAL A 1 75 ? -2.984 23.203 0.457 1 96.94 75 VAL A O 1
ATOM 563 N N . ALA A 1 76 ? -4.969 22.078 0.465 1 92.12 76 ALA A N 1
ATOM 564 C CA . ALA A 1 76 ? -4.363 20.766 0.256 1 92.12 76 ALA A CA 1
ATOM 565 C C . ALA A 1 76 ? -3.586 20.734 -1.056 1 92.12 76 ALA A C 1
ATOM 567 O O . ALA A 1 76 ? -4.047 21.25 -2.076 1 92.12 76 ALA A O 1
ATOM 568 N N . GLY A 1 77 ? -2.363 20.172 -1.005 1 88.06 77 GLY A N 1
ATOM 569 C CA . GLY A 1 77 ? -1.56 20.031 -2.207 1 88.06 77 GLY A CA 1
ATOM 570 C C . GLY A 1 77 ? -0.578 21.156 -2.412 1 88.06 77 GLY A C 1
ATOM 571 O O . GLY A 1 77 ? 0.302 21.078 -3.271 1 88.06 77 GLY A O 1
ATOM 572 N N . ALA A 1 78 ? -0.638 22.156 -1.602 1 93.12 78 ALA A N 1
ATOM 573 C CA . ALA A 1 78 ? 0.219 23.328 -1.757 1 93.12 78 ALA A CA 1
ATOM 574 C C . ALA A 1 78 ? 1.657 23.016 -1.356 1 93.12 78 ALA A C 1
ATOM 576 O O . ALA A 1 78 ? 2.564 23.812 -1.601 1 93.12 78 ALA A O 1
ATOM 577 N N . GLY A 1 79 ? 1.84 21.891 -0.795 1 86.81 79 GLY A N 1
ATOM 578 C CA . GLY A 1 79 ? 3.201 21.438 -0.541 1 86.81 79 GLY A CA 1
ATOM 579 C C . GLY A 1 79 ? 4 21.219 -1.809 1 86.81 79 GLY A C 1
ATOM 580 O O . GLY A 1 79 ? 5.234 21.25 -1.788 1 86.81 79 GLY A O 1
ATOM 581 N N . ASN A 1 80 ? 3.338 20.906 -2.803 1 83.62 80 ASN A N 1
ATOM 582 C CA . ASN A 1 80 ? 3.975 20.844 -4.113 1 83.62 80 ASN A CA 1
ATOM 583 C C . ASN A 1 80 ? 4.277 22.234 -4.664 1 83.62 80 ASN A C 1
ATOM 585 O O . ASN A 1 80 ? 3.363 22.984 -5 1 83.62 80 ASN A O 1
ATOM 589 N N . VAL A 1 81 ? 5.512 22.469 -4.91 1 87.25 81 VAL A N 1
ATOM 590 C CA . VAL A 1 81 ? 5.984 23.812 -5.25 1 87.25 81 VAL A CA 1
ATOM 591 C C . VAL A 1 81 ? 5.367 24.25 -6.574 1 87.25 81 VAL A C 1
ATOM 593 O O . VAL A 1 81 ? 4.922 25.391 -6.711 1 87.25 81 VAL A O 1
ATOM 596 N N . ASN A 1 82 ? 5.297 23.344 -7.473 1 89 82 ASN A N 1
ATOM 597 C CA . ASN A 1 82 ? 4.758 23.688 -8.781 1 89 82 ASN A CA 1
ATOM 598 C C . ASN A 1 82 ? 3.264 23.984 -8.711 1 89 82 ASN A C 1
ATOM 600 O O . ASN A 1 82 ? 2.783 24.938 -9.336 1 89 82 ASN A O 1
ATOM 604 N N . ALA A 1 83 ? 2.584 23.172 -7.957 1 91.31 83 ALA A N 1
ATOM 605 C CA . ALA A 1 83 ? 1.146 23.375 -7.805 1 91.31 83 ALA A CA 1
ATOM 606 C C . ALA A 1 83 ? 0.851 24.688 -7.094 1 91.31 83 ALA A C 1
ATOM 608 O O . ALA A 1 83 ? -0.061 25.422 -7.484 1 91.31 83 ALA A O 1
ATOM 609 N N . ARG A 1 84 ? 1.606 24.984 -6.109 1 94.94 84 ARG A N 1
ATOM 610 C CA . ARG A 1 84 ? 1.433 26.219 -5.359 1 94.94 84 ARG A CA 1
ATOM 611 C C . ARG A 1 84 ? 1.709 27.438 -6.238 1 94.94 84 ARG A C 1
ATOM 613 O O . ARG A 1 84 ? 0.938 28.391 -6.238 1 94.94 84 ARG A O 1
ATOM 620 N N . LYS A 1 85 ? 2.754 27.359 -7.016 1 95.12 85 LYS A N 1
ATOM 621 C CA . LYS A 1 85 ? 3.111 28.469 -7.895 1 95.12 85 LYS A CA 1
ATOM 622 C C . LYS A 1 85 ? 2.033 28.703 -8.945 1 95.12 85 LYS A C 1
ATOM 624 O O . LYS A 1 85 ? 1.74 29.859 -9.297 1 95.12 85 LYS A O 1
ATOM 629 N N . ALA A 1 86 ? 1.548 27.656 -9.438 1 95.75 86 ALA A N 1
ATOM 630 C CA . ALA A 1 86 ? 0.485 27.766 -10.43 1 95.75 86 ALA A CA 1
ATOM 631 C C . ALA A 1 86 ? -0.735 28.484 -9.852 1 95.75 86 ALA A C 1
ATOM 633 O O . ALA A 1 86 ? -1.344 29.328 -10.508 1 95.75 86 ALA A O 1
ATOM 634 N N . LEU A 1 87 ? -1.102 28.125 -8.664 1 96.94 87 LEU A N 1
ATOM 635 C CA . LEU A 1 87 ? -2.211 28.812 -8.008 1 96.94 87 LEU A CA 1
ATOM 636 C C . LEU A 1 87 ? -1.884 30.281 -7.777 1 96.94 87 LEU A C 1
ATOM 638 O O . LEU A 1 87 ? -2.721 31.156 -8.031 1 96.94 87 LEU A O 1
ATOM 642 N N . GLU A 1 88 ? -0.703 30.531 -7.316 1 96.81 88 GLU A N 1
ATOM 643 C CA . GLU A 1 88 ? -0.267 31.906 -7.07 1 96.81 88 GLU A CA 1
ATOM 644 C C . GLU A 1 88 ? -0.34 32.75 -8.344 1 96.81 88 GLU A C 1
ATOM 646 O O . GLU A 1 88 ? -0.748 33.906 -8.305 1 96.81 88 GLU A O 1
ATOM 651 N N . GLN A 1 89 ? 0.023 32.125 -9.43 1 96.12 89 GLN A N 1
ATOM 652 C CA . GLN A 1 89 ? -0.045 32.812 -10.711 1 96.12 89 GLN A CA 1
ATOM 653 C C . GLN A 1 89 ? -1.486 33.156 -11.078 1 96.12 89 GLN A C 1
ATOM 655 O O . GLN A 1 89 ? -1.75 34.188 -11.68 1 96.12 89 GLN A O 1
ATOM 660 N N . SER A 1 90 ? -2.328 32.281 -10.75 1 96.25 90 SER A N 1
ATOM 661 C CA . SER A 1 90 ? -3.738 32.469 -11.062 1 96.25 90 SER A CA 1
ATOM 662 C C . SER A 1 90 ? -4.348 33.562 -10.172 1 96.25 90 SER A C 1
ATOM 664 O O . SER A 1 90 ? -5.445 34.062 -10.445 1 96.25 90 SER A O 1
ATOM 666 N N . LEU A 1 91 ? -3.65 33.969 -9.148 1 97.25 91 LEU A N 1
ATOM 667 C CA . LEU A 1 91 ? -4.18 34.906 -8.156 1 97.25 91 LEU A CA 1
ATOM 668 C C . LEU A 1 91 ? -3.475 36.25 -8.242 1 97.25 91 LEU A C 1
ATOM 670 O O . LEU A 1 91 ? -3.482 37 -7.281 1 97.25 91 LEU A O 1
ATOM 674 N N . LEU A 1 92 ? -2.889 36.562 -9.328 1 95.19 92 LEU A N 1
ATOM 675 C CA . LEU A 1 92 ? -2.084 37.781 -9.508 1 95.19 92 LEU A CA 1
ATOM 676 C C . LEU A 1 92 ? -2.941 39.031 -9.375 1 95.19 92 LEU A C 1
ATOM 678 O O . LEU A 1 92 ? -2.428 40.094 -9.055 1 95.19 92 LEU A O 1
ATOM 682 N N . SER A 1 93 ? -4.199 38.875 -9.617 1 94.94 93 SER A N 1
ATOM 683 C CA . SER A 1 93 ? -5.109 40.031 -9.508 1 94.94 93 SER A CA 1
ATOM 684 C C . SER A 1 93 ? -5.34 40.406 -8.047 1 94.94 93 SER A C 1
ATOM 686 O O . SER A 1 93 ? -5.934 41.438 -7.758 1 94.94 93 SER A O 1
ATOM 688 N N . TYR A 1 94 ? -4.855 39.594 -7.145 1 96.75 94 TYR A N 1
ATOM 689 C CA . TYR A 1 94 ? -4.949 39.875 -5.711 1 96.75 94 TYR A CA 1
ATOM 690 C C . TYR A 1 94 ? -3.58 40.188 -5.121 1 96.75 94 TYR A C 1
ATOM 692 O O . TYR A 1 94 ? -2.854 39.281 -4.707 1 96.75 94 TYR A O 1
ATOM 700 N N . PRO A 1 95 ? -3.293 41.375 -4.977 1 94.94 95 PRO A N 1
ATOM 701 C CA . PRO A 1 95 ? -1.922 41.781 -4.652 1 94.94 95 PRO A CA 1
ATOM 702 C C . PRO A 1 95 ? -1.492 41.344 -3.254 1 94.94 95 PRO A C 1
ATOM 704 O O . PRO A 1 95 ? -0.296 41.219 -2.984 1 94.94 95 PRO A O 1
ATOM 707 N N . ASN A 1 96 ? -2.424 41.25 -2.295 1 96.88 96 ASN A N 1
ATOM 708 C CA . ASN A 1 96 ? -2.141 40.812 -0.93 1 96.88 96 ASN A CA 1
ATOM 709 C C . ASN A 1 96 ? -2.627 39.375 -0.68 1 96.88 96 ASN A C 1
ATOM 711 O O . ASN A 1 96 ? -3.656 39.188 -0.036 1 96.88 96 ASN A O 1
ATOM 715 N N . CYS A 1 97 ? -1.87 38.438 -1.204 1 97.62 97 CYS A N 1
ATOM 716 C CA . CYS A 1 97 ? -2.307 37.062 -1.14 1 97.62 97 CYS A CA 1
ATOM 717 C C . CYS A 1 97 ? -1.141 36.125 -0.807 1 97.62 97 CYS A C 1
ATOM 719 O O . CYS A 1 97 ? -0.056 36.25 -1.377 1 97.62 97 CYS A O 1
ATOM 721 N N . LEU A 1 98 ? -1.318 35.312 0.141 1 97.25 98 LEU A N 1
ATOM 722 C CA . LEU A 1 98 ? -0.333 34.312 0.521 1 97.25 98 LEU A CA 1
ATOM 723 C C . LEU A 1 98 ? -0.931 32.906 0.441 1 97.25 98 LEU A C 1
ATOM 725 O O . LEU A 1 98 ? -2.008 32.656 0.985 1 97.25 98 LEU A O 1
ATOM 729 N N . VAL A 1 99 ? -0.299 32.062 -0.303 1 97.94 99 VAL A N 1
ATOM 730 C CA . VAL A 1 99 ? -0.732 30.656 -0.429 1 97.94 99 VAL A CA 1
ATOM 731 C C . VAL A 1 99 ? 0.182 29.766 0.396 1 97.94 99 VAL A C 1
ATOM 733 O O . VAL A 1 99 ? 1.406 29.906 0.354 1 97.94 99 VAL A O 1
ATOM 736 N N . THR A 1 100 ? -0.344 28.922 1.191 1 96.25 100 THR A N 1
ATOM 737 C CA . THR A 1 100 ? 0.393 27.953 1.988 1 96.25 100 THR A CA 1
ATOM 738 C C . THR A 1 100 ? -0.374 26.625 2.076 1 96.25 100 THR A C 1
ATOM 740 O O . THR A 1 100 ? -1.329 26.406 1.33 1 96.25 100 THR A O 1
ATOM 743 N N . THR A 1 101 ? 0.117 25.719 2.934 1 93.94 101 THR A N 1
ATOM 744 C CA . THR A 1 101 ? -0.517 24.406 3.021 1 93.94 101 THR A CA 1
ATOM 745 C C . THR A 1 101 ? -1.665 24.422 4.027 1 93.94 101 THR A C 1
ATOM 747 O O . THR A 1 101 ? -1.659 25.219 4.969 1 93.94 101 THR A O 1
ATOM 750 N N . ASP A 1 102 ? -2.631 23.547 3.773 1 93.38 102 ASP A N 1
ATOM 751 C CA . ASP A 1 102 ? -3.688 23.359 4.766 1 93.38 102 ASP A CA 1
ATOM 752 C C . ASP A 1 102 ? -3.111 22.906 6.105 1 93.38 102 ASP A C 1
ATOM 754 O O . ASP A 1 102 ? -3.619 23.297 7.164 1 93.38 102 ASP A O 1
ATOM 758 N N . ALA A 1 103 ? -2.053 22.266 6.082 1 91.5 103 ALA A N 1
ATOM 759 C CA . ALA A 1 103 ? -1.378 21.812 7.297 1 91.5 103 ALA A CA 1
ATOM 760 C C . ALA A 1 103 ? -0.826 23 8.086 1 91.5 103 ALA A C 1
ATOM 762 O O . ALA A 1 103 ? -0.917 23.031 9.312 1 91.5 103 ALA A O 1
ATOM 763 N N . HIS A 1 104 ? -0.265 23.953 7.375 1 94.44 104 HIS A N 1
ATOM 764 C CA . HIS A 1 104 ? 0.355 25.109 8.016 1 94.44 104 HIS A CA 1
ATOM 765 C C . HIS A 1 104 ? -0.682 25.953 8.75 1 94.44 104 HIS A C 1
ATOM 767 O O . HIS A 1 104 ? -0.484 26.312 9.906 1 94.44 104 HIS A O 1
ATOM 773 N N . ILE A 1 105 ? -1.766 26.25 8.07 1 96.25 105 ILE A N 1
ATOM 774 C CA . ILE A 1 105 ? -2.758 27.094 8.719 1 96.25 105 ILE A CA 1
ATOM 775 C C . ILE A 1 105 ? -3.441 26.344 9.844 1 96.25 105 ILE A C 1
ATOM 777 O O . ILE A 1 105 ? -3.834 26.922 10.852 1 96.25 105 ILE A O 1
ATOM 781 N N . SER A 1 106 ? -3.625 25.062 9.703 1 94.88 106 SER A N 1
ATOM 782 C CA . SER A 1 106 ? -4.145 24.25 10.797 1 94.88 106 SER A CA 1
ATOM 783 C C . SER A 1 106 ? -3.223 24.297 12.008 1 94.88 106 SER A C 1
ATOM 785 O O . SER A 1 106 ? -3.684 24.438 13.141 1 94.88 106 SER A O 1
ATOM 787 N N . LEU A 1 107 ? -1.943 24.188 11.766 1 95.88 107 LEU A N 1
ATOM 788 C CA . LEU A 1 107 ? -0.947 24.219 12.828 1 95.88 107 LEU A CA 1
ATOM 789 C C . LEU A 1 107 ? -0.984 25.562 13.562 1 95.88 107 LEU A C 1
ATOM 791 O O . LEU A 1 107 ? -0.94 25.594 14.789 1 95.88 107 LEU A O 1
ATOM 795 N N . LEU A 1 108 ? -1.101 26.625 12.82 1 95.81 108 LEU A N 1
ATOM 796 C CA . LEU A 1 108 ? -1.147 27.953 13.414 1 95.81 108 LEU A CA 1
ATOM 797 C C . LEU A 1 108 ? -2.408 28.125 14.25 1 95.81 108 LEU A C 1
ATOM 799 O O . LEU A 1 108 ? -2.381 28.797 15.289 1 95.81 108 LEU A O 1
ATOM 803 N N . GLY A 1 109 ? -3.471 27.547 13.828 1 96.06 109 GLY A N 1
ATOM 804 C CA . GLY A 1 109 ? -4.75 27.688 14.508 1 96.06 109 GLY A CA 1
ATOM 805 C C . GLY A 1 109 ? -4.809 26.938 15.828 1 96.06 109 GLY A C 1
ATOM 806 O O . GLY A 1 109 ? -5.543 27.344 16.734 1 96.06 109 GLY A O 1
ATOM 807 N N . VAL A 1 110 ? -4.039 25.891 15.977 1 95.69 110 VAL A N 1
ATOM 808 C CA . VAL A 1 110 ? -4.109 24.953 17.094 1 95.69 110 VAL A CA 1
ATOM 809 C C . VAL A 1 110 ? -3.873 25.719 18.406 1 95.69 110 VAL A C 1
ATOM 811 O O . VAL A 1 110 ? -4.582 25.5 19.391 1 95.69 110 VAL A O 1
ATOM 814 N N . ASN A 1 111 ? -2.889 26.547 18.422 1 95.56 111 ASN A N 1
ATOM 815 C CA . ASN A 1 111 ? -2.48 27.25 19.625 1 95.56 111 ASN A CA 1
ATOM 816 C C . ASN A 1 111 ? -2.264 28.734 19.359 1 95.56 111 ASN A C 1
ATOM 818 O O . ASN A 1 111 ? -1.34 29.344 19.906 1 95.56 111 ASN A O 1
ATOM 822 N N . GLN A 1 112 ? -3.062 29.266 18.438 1 93 112 GLN A N 1
ATOM 823 C CA . GLN A 1 112 ? -3.1 30.688 18.156 1 93 112 GLN A CA 1
ATOM 824 C C . GLN A 1 112 ? -1.715 31.219 17.781 1 93 112 GLN A C 1
ATOM 826 O O . GLN A 1 112 ? -1.278 32.25 18.312 1 93 112 GLN A O 1
ATOM 831 N N . GLY A 1 113 ? -1.021 30.438 17.094 1 94.62 113 GLY A N 1
ATOM 832 C CA . GLY A 1 113 ? 0.268 30.859 16.562 1 94.62 113 GLY A CA 1
ATOM 833 C C . GLY A 1 113 ? 1.412 30.625 17.531 1 94.62 113 GLY A C 1
ATOM 834 O O . GLY A 1 113 ? 2.576 30.844 17.188 1 94.62 113 GLY A O 1
ATOM 835 N N . GLN A 1 114 ? 1.091 30.203 18.719 1 95.62 114 GLN A N 1
ATOM 836 C CA . GLN A 1 114 ? 2.133 29.906 19.703 1 95.62 114 GLN A CA 1
ATOM 837 C C . GLN A 1 114 ? 2.77 28.547 19.438 1 95.62 114 GLN A C 1
ATOM 839 O O . GLN A 1 114 ? 2.115 27.641 18.922 1 95.62 114 GLN A O 1
ATOM 844 N N . ALA A 1 115 ? 4.031 28.406 19.844 1 97.44 115 ALA A N 1
ATOM 845 C CA . ALA A 1 115 ? 4.777 27.172 19.656 1 97.44 115 ALA A CA 1
ATOM 846 C C . ALA A 1 115 ? 4.035 25.969 20.25 1 97.44 115 ALA A C 1
ATOM 848 O O . ALA A 1 115 ? 3.441 26.078 21.328 1 97.44 115 ALA A O 1
ATOM 849 N N . VAL A 1 116 ? 4.031 24.891 19.516 1 98 116 VAL A N 1
ATOM 850 C CA . VAL A 1 116 ? 3.229 23.75 19.922 1 98 116 VAL A CA 1
ATOM 851 C C . VAL A 1 116 ? 3.623 22.516 19.109 1 98 116 VAL A C 1
ATOM 853 O O . VAL A 1 116 ? 4.094 22.656 17.969 1 98 116 VAL A O 1
ATOM 856 N N . ASN A 1 117 ? 3.604 21.359 19.75 1 97.88 117 ASN A N 1
ATOM 857 C CA . ASN A 1 117 ? 3.574 20.094 19.016 1 97.88 117 ASN A CA 1
ATOM 858 C C . ASN A 1 117 ? 2.15 19.703 18.625 1 97.88 117 ASN A C 1
ATOM 860 O O . ASN A 1 117 ? 1.24 19.766 19.453 1 97.88 117 ASN A O 1
ATOM 864 N N . CYS A 1 118 ? 1.956 19.391 17.391 1 97.31 118 CYS A N 1
ATOM 865 C CA . CYS A 1 118 ? 0.618 19.047 16.922 1 97.31 118 CYS A CA 1
ATOM 866 C C . CYS A 1 118 ? 0.626 17.703 16.203 1 97.31 118 CYS A C 1
ATOM 868 O O . CYS A 1 118 ? 1.359 17.531 15.227 1 97.31 118 CYS A O 1
ATOM 870 N N . LEU A 1 119 ? -0.133 16.75 16.672 1 97 119 LEU A N 1
ATOM 871 C CA . LEU A 1 119 ? -0.329 15.461 16 1 97 119 LEU A CA 1
ATOM 872 C C . LEU A 1 119 ? -1.675 15.422 15.289 1 97 119 LEU A C 1
ATOM 874 O O . LEU A 1 119 ? -2.725 15.531 15.93 1 97 119 LEU A O 1
ATOM 878 N N . ALA A 1 120 ? -1.648 15.367 13.992 1 94.62 120 ALA A N 1
ATOM 879 C CA . ALA A 1 120 ? -2.857 15.188 13.195 1 94.62 120 ALA A CA 1
ATOM 880 C C . ALA A 1 120 ? -3.021 13.734 12.766 1 94.62 120 ALA A C 1
ATOM 882 O O . ALA A 1 120 ? -2.268 13.242 11.922 1 94.62 120 ALA A O 1
ATOM 883 N N . ILE A 1 121 ? -4.02 13.055 13.352 1 96.31 121 ILE A N 1
ATOM 884 C CA . ILE A 1 121 ? -4.215 11.633 13.094 1 96.31 121 ILE A CA 1
ATOM 885 C C . ILE A 1 121 ? -5.633 11.391 12.578 1 96.31 121 ILE A C 1
ATOM 887 O O . ILE A 1 121 ? -6.609 11.625 13.289 1 96.31 121 ILE A O 1
ATOM 891 N N . GLY A 1 122 ? -5.801 10.969 11.398 1 94.31 122 GLY A N 1
ATOM 892 C CA . GLY A 1 122 ? -7.027 10.562 10.734 1 94.31 122 GLY A CA 1
ATOM 893 C C . GLY A 1 122 ? -6.836 9.375 9.812 1 94.31 122 GLY A C 1
ATOM 894 O O . GLY A 1 122 ? -6.367 8.312 10.242 1 94.31 122 GLY A O 1
ATOM 895 N N . THR A 1 123 ? -6.992 9.703 8.453 1 91.38 123 THR A N 1
ATOM 896 C CA . THR A 1 123 ? -6.641 8.656 7.5 1 91.38 123 THR A CA 1
ATOM 897 C C . THR A 1 123 ? -5.152 8.328 7.59 1 91.38 123 THR A C 1
ATOM 899 O O . THR A 1 123 ? -4.77 7.156 7.543 1 91.38 123 THR A O 1
ATOM 902 N N . GLY A 1 124 ? -4.414 9.352 7.742 1 93.25 124 GLY A N 1
ATOM 903 C CA . GLY A 1 124 ? -2.988 9.203 7.977 1 93.25 124 GLY A CA 1
ATOM 904 C C . GLY A 1 124 ? -2.547 9.719 9.328 1 93.25 124 GLY A C 1
ATOM 905 O O . GLY A 1 124 ? -3.373 9.922 10.219 1 93.25 124 GLY A O 1
ATOM 906 N N . SER A 1 125 ? -1.273 9.75 9.531 1 95.38 125 SER A N 1
ATOM 907 C CA . SER A 1 125 ? -0.702 10.266 10.773 1 95.38 125 SER A CA 1
ATOM 908 C C . SER A 1 125 ? 0.522 11.133 10.5 1 95.38 125 SER A C 1
ATOM 910 O O . SER A 1 125 ? 1.399 10.75 9.727 1 95.38 125 SER A O 1
ATOM 912 N N . VAL A 1 126 ? 0.52 12.312 11.109 1 94.19 126 VAL A N 1
ATOM 913 C CA . VAL A 1 126 ? 1.645 13.234 10.961 1 94.19 126 VAL A CA 1
ATOM 914 C C . VAL A 1 126 ? 1.791 14.086 12.219 1 94.19 126 VAL A C 1
ATOM 916 O O . VAL A 1 126 ? 0.799 14.398 12.883 1 94.19 126 VAL A O 1
ATOM 919 N N . ALA A 1 127 ? 3.006 14.32 12.602 1 95.56 127 ALA A N 1
ATOM 920 C CA . ALA A 1 127 ? 3.301 15.242 13.688 1 95.56 127 ALA A CA 1
ATOM 921 C C . ALA A 1 127 ? 4.039 16.484 13.18 1 95.56 127 ALA A C 1
ATOM 923 O O . ALA A 1 127 ? 4.918 16.375 12.32 1 95.56 127 ALA A O 1
ATOM 924 N N . THR A 1 128 ? 3.613 17.609 13.633 1 95.38 128 THR A N 1
ATOM 925 C CA . THR A 1 128 ? 4.254 18.875 13.273 1 95.38 128 THR A CA 1
ATOM 926 C C . THR A 1 128 ? 4.59 19.688 14.523 1 95.38 128 THR A C 1
ATOM 928 O O . THR A 1 128 ? 3.893 19.594 15.539 1 95.38 128 THR A O 1
ATOM 931 N N . ARG A 1 129 ? 5.652 20.422 14.469 1 96.12 129 ARG A N 1
ATOM 932 C CA . ARG A 1 129 ? 6.07 21.297 15.562 1 96.12 129 ARG A CA 1
ATOM 933 C C . ARG A 1 129 ? 6.234 22.734 15.086 1 96.12 129 ARG A C 1
ATOM 935 O O . ARG A 1 129 ? 6.949 23 14.117 1 96.12 129 ARG A O 1
ATOM 942 N N . LEU A 1 130 ? 5.492 23.578 15.625 1 96.38 130 LEU A N 1
ATOM 943 C CA . LEU A 1 130 ? 5.703 25.016 15.453 1 96.38 130 LEU A CA 1
ATOM 944 C C . LEU A 1 130 ? 6.676 25.547 16.5 1 96.38 130 LEU A C 1
ATOM 946 O O . LEU A 1 130 ? 6.414 25.453 17.703 1 96.38 130 LEU A O 1
ATOM 950 N N . GLU A 1 131 ? 7.727 26.109 16.031 1 96 131 GLU A N 1
ATOM 951 C CA . GLU A 1 131 ? 8.727 26.672 16.922 1 96 131 GLU A CA 1
ATOM 952 C C . GLU A 1 131 ? 8.383 28.109 17.312 1 96 131 GLU A C 1
ATOM 954 O O . GLU A 1 131 ? 7.527 28.734 16.672 1 96 131 GLU A O 1
ATOM 959 N N . THR A 1 132 ? 9.117 28.578 18.25 1 94.12 132 THR A N 1
ATOM 960 C CA . THR A 1 132 ? 8.906 29.938 18.734 1 94.12 132 THR A CA 1
ATOM 961 C C . THR A 1 132 ? 9.258 30.938 17.641 1 94.12 132 THR A C 1
ATOM 963 O O . THR A 1 132 ? 8.641 32 17.547 1 94.12 132 THR A O 1
ATOM 966 N N . ASP A 1 133 ? 10.188 30.578 16.734 1 91.75 133 ASP A N 1
ATOM 967 C CA . ASP A 1 133 ? 10.641 31.516 15.711 1 91.75 133 ASP A CA 1
ATOM 968 C C . ASP A 1 133 ? 9.773 31.406 14.461 1 91.75 133 ASP A C 1
ATOM 970 O O . ASP A 1 133 ? 10.047 32.062 13.445 1 91.75 133 ASP A O 1
ATOM 974 N N . GLY A 1 134 ? 8.797 30.594 14.555 1 89.75 134 GLY A N 1
ATOM 975 C CA . GLY A 1 134 ? 7.863 30.469 13.445 1 89.75 134 GLY A CA 1
ATOM 976 C C . GLY A 1 134 ? 8.203 29.344 12.492 1 89.75 134 GLY A C 1
ATOM 977 O O . GLY A 1 134 ? 7.391 28.984 11.641 1 89.75 134 GLY A O 1
ATOM 978 N N . SER A 1 135 ? 9.383 28.781 12.641 1 92.19 135 SER A N 1
ATOM 979 C CA . SER A 1 135 ? 9.742 27.656 11.773 1 92.19 135 SER A CA 1
ATOM 980 C C . SER A 1 135 ? 8.945 26.406 12.133 1 92.19 135 SER A C 1
ATOM 982 O O . SER A 1 135 ? 8.453 26.281 13.258 1 92.19 135 SER A O 1
ATOM 984 N N . THR A 1 136 ? 8.797 25.562 11.148 1 92.44 136 THR A N 1
ATOM 985 C CA . THR A 1 136 ? 8.008 24.359 11.352 1 92.44 136 THR A CA 1
ATOM 986 C C . THR A 1 136 ? 8.828 23.109 11.016 1 92.44 136 THR A C 1
ATOM 988 O O . THR A 1 136 ? 9.719 23.172 10.164 1 92.44 136 THR A O 1
ATOM 991 N N . HIS A 1 137 ? 8.539 22.031 11.75 1 91.56 137 HIS A N 1
ATOM 992 C CA . HIS A 1 137 ? 9.117 20.719 11.492 1 91.56 137 HIS A CA 1
ATOM 993 C C . HIS A 1 137 ? 8.023 19.656 11.344 1 91.56 137 HIS A C 1
ATOM 995 O O . HIS A 1 137 ? 6.961 19.766 11.953 1 91.56 137 HIS A O 1
ATOM 1001 N N . MET A 1 138 ? 8.32 18.781 10.492 1 90.94 138 MET A N 1
ATOM 1002 C CA . MET A 1 138 ? 7.344 17.734 10.234 1 90.94 138 MET A CA 1
ATOM 1003 C C . MET A 1 138 ? 7.953 16.359 10.477 1 90.94 138 MET A C 1
ATOM 1005 O O . MET A 1 138 ? 9.094 16.109 10.078 1 90.94 138 MET A O 1
ATOM 1009 N N . TYR A 1 139 ? 7.211 15.469 11.133 1 91.5 139 TYR A N 1
ATOM 1010 C CA . TYR A 1 139 ? 7.578 14.086 11.406 1 91.5 139 TYR A CA 1
ATOM 1011 C C . TYR A 1 139 ? 6.488 13.133 10.938 1 91.5 139 TYR A C 1
ATOM 1013 O O . TYR A 1 139 ? 5.301 13.375 11.156 1 91.5 139 TYR A O 1
ATOM 1021 N N . GLY A 1 140 ? 6.949 12.031 10.297 1 91.75 140 GLY A N 1
ATOM 1022 C CA . GLY A 1 140 ? 5.949 11.18 9.68 1 91.75 140 GLY A CA 1
ATOM 1023 C C . GLY A 1 140 ? 5.27 11.828 8.484 1 91.75 140 GLY A C 1
ATOM 1024 O O . GLY A 1 140 ? 5.902 12.578 7.738 1 91.75 140 GLY A O 1
ATOM 1025 N N . GLY A 1 141 ? 4.012 11.383 8.156 1 90.12 141 GLY A N 1
ATOM 1026 C CA . GLY A 1 141 ? 3.256 12 7.078 1 90.12 141 GLY A CA 1
ATOM 1027 C C . GLY A 1 141 ? 3.762 11.609 5.699 1 90.12 141 GLY A C 1
ATOM 1028 O O . GLY A 1 141 ? 3.713 12.406 4.766 1 90.12 141 GLY A O 1
ATOM 1029 N N . TRP A 1 142 ? 4.32 10.492 5.617 1 89.12 142 TRP A N 1
ATOM 1030 C CA . TRP A 1 142 ? 4.883 10.062 4.344 1 89.12 142 TRP A CA 1
ATOM 1031 C C . TRP A 1 142 ? 3.797 9.484 3.439 1 89.12 142 TRP A C 1
ATOM 1033 O O . TRP A 1 142 ? 3.99 9.359 2.229 1 89.12 142 TRP A O 1
ATOM 1043 N N . GLY A 1 143 ? 2.646 9.203 4.07 1 86.56 143 GLY A N 1
ATOM 1044 C CA . GLY A 1 143 ? 1.507 8.742 3.295 1 86.56 143 GLY A CA 1
ATOM 1045 C C . GLY A 1 143 ? 1.337 7.234 3.322 1 86.56 143 GLY A C 1
ATOM 1046 O O . GLY A 1 143 ? 2.199 6.516 3.832 1 86.56 143 GLY A O 1
ATOM 1047 N N . PHE A 1 144 ? 0.218 6.805 2.914 1 86.5 144 PHE A N 1
ATOM 1048 C CA . PHE A 1 144 ? -0.144 5.398 2.795 1 86.5 144 PHE A CA 1
ATOM 1049 C C . PHE A 1 144 ? 0.415 4.801 1.51 1 86.5 144 PHE A C 1
ATOM 1051 O O . PHE A 1 144 ? 0.396 5.445 0.46 1 86.5 144 PHE A O 1
ATOM 1058 N N . PRO A 1 145 ? 1.021 3.594 1.471 1 82.25 145 PRO A N 1
ATOM 1059 C CA . PRO A 1 145 ? 1.016 2.613 2.559 1 82.25 145 PRO A CA 1
ATOM 1060 C C . PRO A 1 145 ? 2.297 2.646 3.389 1 82.25 145 PRO A C 1
ATOM 1062 O O . PRO A 1 145 ? 2.525 1.757 4.211 1 82.25 145 PRO A O 1
ATOM 1065 N N . ILE A 1 146 ? 3.15 3.643 3.092 1 80.88 146 ILE A N 1
ATOM 1066 C CA . ILE A 1 146 ? 4.438 3.66 3.773 1 80.88 146 ILE A CA 1
ATOM 1067 C C . ILE A 1 146 ? 4.586 4.957 4.566 1 80.88 146 ILE A C 1
ATOM 1069 O O . ILE A 1 146 ? 4.648 6.043 3.986 1 80.88 146 ILE A O 1
ATOM 1073 N N . GLY A 1 147 ? 4.406 4.867 5.93 1 77.62 147 GLY A N 1
ATOM 1074 C CA . GLY A 1 147 ? 4.754 6.035 6.723 1 77.62 147 GLY A CA 1
ATOM 1075 C C . GLY A 1 147 ? 3.564 6.648 7.438 1 77.62 147 GLY A C 1
ATOM 1076 O O . GLY A 1 147 ? 3.6 7.82 7.824 1 77.62 147 GLY A O 1
ATOM 1077 N N . ASP A 1 148 ? 2.43 6.004 7.418 1 84.62 148 ASP A N 1
ATOM 1078 C CA . ASP A 1 148 ? 1.252 6.48 8.133 1 84.62 148 ASP A CA 1
ATOM 1079 C C . ASP A 1 148 ? 0.823 5.484 9.211 1 84.62 148 ASP A C 1
ATOM 1081 O O . ASP A 1 148 ? -0.372 5.277 9.43 1 84.62 148 ASP A O 1
ATOM 1085 N N . GLN A 1 149 ? 1.874 4.996 9.828 1 90.56 149 GLN A N 1
ATOM 1086 C CA . GLN A 1 149 ? 1.554 3.996 10.844 1 90.56 149 GLN A CA 1
ATOM 1087 C C . GLN A 1 149 ? 0.74 4.605 11.977 1 90.56 149 GLN A C 1
ATOM 1089 O O . GLN A 1 149 ? 1 5.738 12.398 1 90.56 149 GLN A O 1
ATOM 1094 N N . GLY A 1 150 ? -0.208 3.859 12.391 1 95 150 GLY A N 1
ATOM 1095 C CA . GLY A 1 150 ? -1.09 4.336 13.445 1 95 150 GLY A CA 1
ATOM 1096 C C . GLY A 1 150 ? -2.271 5.129 12.922 1 95 150 GLY A C 1
ATOM 1097 O O . GLY A 1 150 ? -3.248 5.348 13.648 1 95 150 GLY A O 1
ATOM 1098 N N . GLY A 1 151 ? -2.211 5.633 11.727 1 96.88 151 GLY A N 1
ATOM 1099 C CA . GLY A 1 151 ? -3.346 6.289 11.094 1 96.88 151 GLY A CA 1
ATOM 1100 C C . GLY A 1 151 ? -4.48 5.34 10.766 1 96.88 151 GLY A C 1
ATOM 1101 O O . GLY A 1 151 ? -4.359 4.129 10.961 1 96.88 151 GLY A O 1
ATOM 1102 N N . GLY A 1 152 ? -5.496 5.887 10.344 1 97.19 152 GLY A N 1
ATOM 1103 C CA . GLY A 1 152 ? -6.68 5.094 10.047 1 97.19 152 GLY A CA 1
ATOM 1104 C C . GLY A 1 152 ? -6.461 4.082 8.938 1 97.19 152 GLY A C 1
ATOM 1105 O O . GLY A 1 152 ? -6.906 2.938 9.039 1 97.19 152 GLY A O 1
ATOM 1106 N N . ALA A 1 153 ? -5.832 4.531 7.871 1 95.62 153 ALA A N 1
ATOM 1107 C CA . ALA A 1 153 ? -5.574 3.621 6.758 1 95.62 153 ALA A CA 1
ATOM 1108 C C . ALA A 1 153 ? -4.73 2.43 7.207 1 95.62 153 ALA A C 1
ATOM 1110 O O . ALA A 1 153 ? -5.016 1.287 6.844 1 95.62 153 ALA A O 1
ATOM 1111 N N . TRP A 1 154 ? -3.75 2.674 7.992 1 96.31 154 TRP A N 1
ATOM 1112 C CA . TRP A 1 154 ? -2.879 1.623 8.508 1 96.31 154 TRP A CA 1
ATOM 1113 C C . TRP A 1 154 ? -3.652 0.667 9.414 1 96.31 154 TRP A C 1
ATOM 1115 O O . TRP A 1 154 ? -3.529 -0.554 9.281 1 96.31 154 TRP A O 1
ATOM 1125 N N . LEU A 1 155 ? -4.41 1.221 10.273 1 97.75 155 LEU A N 1
ATOM 1126 C CA . LEU A 1 155 ? -5.227 0.408 11.172 1 97.75 155 LEU A CA 1
ATOM 1127 C C . LEU A 1 155 ? -6.156 -0.503 10.375 1 97.75 155 LEU A C 1
ATOM 1129 O O . LEU A 1 155 ? -6.25 -1.699 10.664 1 97.75 155 LEU A O 1
ATOM 1133 N N . GLY A 1 156 ? -6.836 0.105 9.477 1 97 156 GLY A N 1
ATOM 1134 C CA . GLY A 1 156 ? -7.727 -0.678 8.633 1 97 156 GLY A CA 1
ATOM 1135 C C . GLY A 1 156 ? -7.012 -1.786 7.879 1 97 156 GLY A C 1
ATOM 1136 O O . GLY A 1 156 ? -7.539 -2.893 7.746 1 97 156 GLY A O 1
ATOM 1137 N N . GLN A 1 157 ? -5.875 -1.459 7.363 1 95.69 157 GLN A N 1
ATOM 1138 C CA . GLN A 1 157 ? -5.074 -2.453 6.656 1 95.69 157 GLN A CA 1
ATOM 1139 C C . GLN A 1 157 ? -4.723 -3.627 7.562 1 95.69 157 GLN A C 1
ATOM 1141 O O . GLN A 1 157 ? -4.77 -4.781 7.141 1 95.69 157 GLN A O 1
ATOM 1146 N N . GLN A 1 158 ? -4.332 -3.301 8.797 1 96.12 158 GLN A N 1
ATOM 1147 C CA . GLN A 1 158 ? -4.027 -4.352 9.758 1 96.12 158 GLN A CA 1
ATOM 1148 C C . GLN A 1 158 ? -5.25 -5.227 10.023 1 96.12 158 GLN A C 1
ATOM 1150 O O . GLN A 1 158 ? -5.121 -6.438 10.219 1 96.12 158 GLN A O 1
ATOM 1155 N N . ALA A 1 159 ? -6.375 -4.625 10.07 1 97.12 159 ALA A N 1
ATOM 1156 C CA . ALA A 1 159 ? -7.609 -5.379 10.281 1 97.12 159 ALA A CA 1
ATOM 1157 C C . ALA A 1 159 ? -7.848 -6.367 9.148 1 97.12 159 ALA A C 1
ATOM 1159 O O . ALA A 1 159 ? -8.211 -7.52 9.383 1 97.12 159 ALA A O 1
ATOM 1160 N N . VAL A 1 160 ? -7.641 -5.945 7.965 1 95.69 160 VAL A N 1
ATOM 1161 C CA . VAL A 1 160 ? -7.848 -6.805 6.809 1 95.69 160 VAL A CA 1
ATOM 1162 C C . VAL A 1 160 ? -6.801 -7.918 6.793 1 95.69 160 VAL A C 1
ATOM 1164 O O . VAL A 1 160 ? -7.102 -9.055 6.43 1 95.69 160 VAL A O 1
ATOM 1167 N N . GLN A 1 161 ? -5.602 -7.574 7.168 1 93.81 161 GLN A N 1
ATOM 1168 C CA . GLN A 1 161 ? -4.57 -8.594 7.297 1 93.81 161 GLN A CA 1
ATOM 1169 C C . GLN A 1 161 ? -4.992 -9.68 8.281 1 93.81 161 GLN A C 1
ATOM 1171 O O . GLN A 1 161 ? -4.762 -10.867 8.047 1 93.81 161 GLN A O 1
ATOM 1176 N N . ALA A 1 162 ? -5.523 -9.242 9.367 1 94.94 162 ALA A N 1
ATOM 1177 C CA . ALA A 1 162 ? -6.023 -10.195 10.359 1 94.94 162 ALA A CA 1
ATOM 1178 C C . ALA A 1 162 ? -7.105 -11.086 9.766 1 94.94 162 ALA A C 1
ATOM 1180 O O . ALA A 1 162 ? -7.164 -12.281 10.055 1 94.94 162 ALA A O 1
ATOM 1181 N N . LEU A 1 163 ? -7.973 -10.508 8.977 1 95.56 163 LEU A N 1
ATOM 1182 C CA . LEU A 1 163 ? -9.016 -11.281 8.312 1 95.56 163 LEU A CA 1
ATOM 1183 C C . LEU A 1 163 ? -8.406 -12.328 7.383 1 95.56 163 LEU A C 1
ATOM 1185 O O . LEU A 1 163 ? -8.836 -13.484 7.383 1 95.56 163 LEU A O 1
ATOM 1189 N N . ILE A 1 164 ? -7.426 -11.938 6.617 1 92.56 164 ILE A N 1
ATOM 1190 C CA . ILE A 1 164 ? -6.746 -12.836 5.691 1 92.56 164 ILE A CA 1
ATOM 1191 C C . ILE A 1 164 ? -6.133 -14.008 6.461 1 92.56 164 ILE A C 1
ATOM 1193 O O . ILE A 1 164 ? -6.301 -15.164 6.082 1 92.56 164 ILE A O 1
ATOM 1197 N N . GLU A 1 165 ? -5.488 -13.656 7.551 1 89.81 165 GLU A N 1
ATOM 1198 C CA . GLU A 1 165 ? -4.883 -14.695 8.383 1 89.81 165 GLU A CA 1
ATOM 1199 C C . GLU A 1 165 ? -5.945 -15.633 8.938 1 89.81 165 GLU A C 1
ATOM 1201 O O . GLU A 1 165 ? -5.734 -16.844 9 1 89.81 165 GLU A O 1
ATOM 1206 N N . ALA A 1 166 ? -6.973 -15.039 9.359 1 92.56 166 ALA A N 1
ATOM 1207 C CA . ALA A 1 166 ? -8.07 -15.844 9.891 1 92.56 166 ALA A CA 1
ATOM 1208 C C . ALA A 1 166 ? -8.609 -16.797 8.844 1 92.56 166 ALA A C 1
ATOM 1210 O O . ALA A 1 166 ? -8.906 -17.969 9.141 1 92.56 166 ALA A O 1
ATOM 1211 N N . ILE A 1 167 ? -8.773 -16.359 7.648 1 89.12 167 ILE A N 1
ATOM 1212 C CA . ILE A 1 167 ? -9.281 -17.172 6.547 1 89.12 167 ILE A CA 1
ATOM 1213 C C . ILE A 1 167 ? -8.297 -18.297 6.246 1 89.12 167 ILE A C 1
ATOM 1215 O O . ILE A 1 167 ? -8.695 -19.453 6.109 1 89.12 167 ILE A O 1
ATOM 1219 N N . GLU A 1 168 ? -7.055 -17.984 6.176 1 84.38 168 GLU A N 1
ATOM 1220 C CA . GLU A 1 168 ? -6.027 -18.953 5.844 1 84.38 168 GLU A CA 1
ATOM 1221 C C . GLU A 1 168 ? -5.891 -20.016 6.941 1 84.38 168 GLU A C 1
ATOM 1223 O O . GLU A 1 168 ? -5.594 -21.172 6.664 1 84.38 168 GLU A O 1
ATOM 1228 N N . GLN A 1 169 ? -6.109 -19.578 8.164 1 85.19 169 GLN A N 1
ATOM 1229 C CA . GLN A 1 169 ? -5.902 -20.469 9.297 1 85.19 169 GLN A CA 1
ATOM 1230 C C . GLN A 1 169 ? -7.223 -21.078 9.773 1 85.19 169 GLN A C 1
ATOM 1232 O O . GLN A 1 169 ? -7.246 -21.875 10.711 1 85.19 169 GLN A O 1
ATOM 1237 N N . HIS A 1 170 ? -8.281 -20.688 9.109 1 87.5 170 HIS A N 1
ATOM 1238 C CA . HIS A 1 170 ? -9.617 -21.156 9.469 1 87.5 170 HIS A CA 1
ATOM 1239 C C . HIS A 1 170 ? -9.922 -20.875 10.93 1 87.5 170 HIS A C 1
ATOM 1241 O O . HIS A 1 170 ? -10.359 -21.766 11.664 1 87.5 170 HIS A O 1
ATOM 1247 N N . THR A 1 171 ? -9.586 -19.734 11.406 1 91.12 171 THR A N 1
ATOM 1248 C CA . THR A 1 171 ? -9.914 -19.234 12.734 1 91.12 171 THR A CA 1
ATOM 1249 C C . THR A 1 171 ? -10.898 -18.062 12.641 1 91.12 171 THR A C 1
ATOM 1251 O O . THR A 1 171 ? -11.195 -17.578 11.539 1 91.12 171 THR A O 1
ATOM 1254 N N . ILE A 1 172 ? -11.5 -17.734 13.781 1 93.38 172 ILE A N 1
ATOM 1255 C CA . ILE A 1 172 ? -12.477 -16.656 13.781 1 93.38 172 ILE A CA 1
ATOM 1256 C C . ILE A 1 172 ? -12.344 -15.836 15.062 1 93.38 172 ILE A C 1
ATOM 1258 O O . ILE A 1 172 ? -12.07 -16.391 16.125 1 93.38 172 ILE A O 1
ATOM 1262 N N . SER A 1 173 ? -12.414 -14.594 14.984 1 96.38 173 SER A N 1
ATOM 1263 C CA . SER A 1 173 ? -12.57 -13.648 16.078 1 96.38 173 SER A CA 1
ATOM 1264 C C . SER A 1 173 ? -13.758 -12.711 15.844 1 96.38 173 SER A C 1
ATOM 1266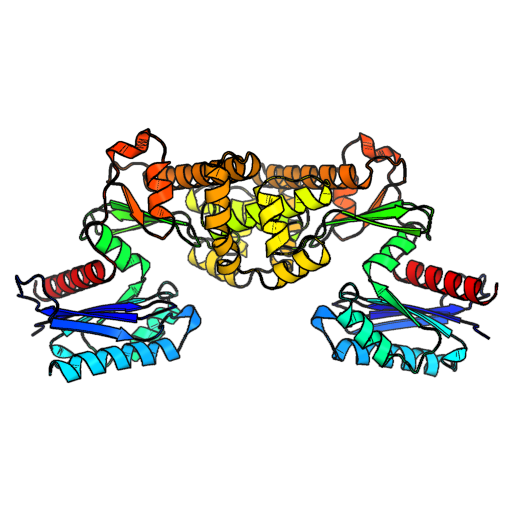 O O . SER A 1 173 ? -14.289 -12.648 14.734 1 96.38 173 SER A O 1
ATOM 1268 N N . PRO A 1 174 ? -14.164 -12.039 16.891 1 97.31 174 PRO A N 1
ATOM 1269 C CA . PRO A 1 174 ? -15.289 -11.125 16.672 1 97.31 174 PRO A CA 1
ATOM 1270 C C . PRO A 1 174 ? -15.031 -10.117 15.562 1 97.31 174 PRO A C 1
ATOM 1272 O O . PRO A 1 174 ? -15.914 -9.867 14.734 1 97.31 174 PRO A O 1
ATOM 1275 N N . LEU A 1 175 ? -13.852 -9.578 15.492 1 97.88 175 LEU A N 1
ATOM 1276 C CA . LEU A 1 175 ? -13.523 -8.609 14.453 1 97.88 175 LEU A CA 1
ATOM 1277 C C . LEU A 1 175 ? -13.555 -9.258 13.07 1 97.88 175 LEU A C 1
ATOM 1279 O O . LEU A 1 175 ? -14.164 -8.727 12.148 1 97.88 175 LEU A O 1
ATOM 1283 N N . THR A 1 176 ? -12.852 -10.391 12.969 1 97.25 176 THR A N 1
ATOM 1284 C CA . THR A 1 176 ? -12.727 -11 11.648 1 97.25 176 THR A CA 1
ATOM 1285 C C . THR A 1 176 ? -14.07 -11.547 11.172 1 97.25 176 THR A C 1
ATOM 1287 O O . THR A 1 176 ? -14.352 -11.57 9.977 1 97.25 176 THR A O 1
ATOM 1290 N N . ASP A 1 177 ? -14.891 -11.984 12.094 1 97.12 177 ASP A N 1
ATOM 1291 C CA . ASP A 1 177 ? -16.25 -12.375 11.742 1 97.12 177 ASP A CA 1
ATOM 1292 C C . ASP A 1 177 ? -17.031 -11.195 11.164 1 97.12 177 ASP A C 1
ATOM 1294 O O . ASP A 1 177 ? -17.688 -11.328 10.133 1 97.12 177 ASP A O 1
ATOM 1298 N N . TYR A 1 178 ? -17.016 -10.094 11.867 1 97.19 178 TYR A N 1
ATOM 1299 C CA . TYR A 1 178 ? -17.656 -8.883 11.383 1 97.19 178 TYR A CA 1
ATOM 1300 C C . TYR A 1 178 ? -17.156 -8.508 9.992 1 97.19 178 TYR A C 1
ATOM 1302 O O . TYR A 1 178 ? -17.953 -8.219 9.102 1 97.19 178 TYR A O 1
ATOM 1310 N N . LEU A 1 179 ? -15.805 -8.492 9.789 1 97.44 179 LEU A N 1
ATOM 1311 C CA . LEU A 1 179 ? -15.195 -8.086 8.523 1 97.44 179 LEU A CA 1
ATOM 1312 C C . LEU A 1 179 ? -15.594 -9.047 7.406 1 97.44 179 LEU A C 1
ATOM 1314 O O . LEU A 1 179 ? -15.805 -8.617 6.266 1 97.44 179 LEU A O 1
ATOM 1318 N N . SER A 1 180 ? -15.656 -10.328 7.746 1 95.69 180 SER A N 1
ATOM 1319 C CA . SER A 1 180 ? -16.031 -11.328 6.75 1 95.69 180 SER A CA 1
ATOM 1320 C C . SER A 1 180 ? -17.438 -11.062 6.223 1 95.69 180 SER A C 1
ATOM 1322 O O . SER A 1 180 ? -17.734 -11.312 5.047 1 95.69 180 SER A O 1
ATOM 1324 N N . GLN A 1 181 ? -18.297 -10.609 7.066 1 94.75 181 GLN A N 1
ATOM 1325 C CA . GLN A 1 181 ? -19.672 -10.312 6.684 1 94.75 181 GLN A CA 1
ATOM 1326 C C . GLN A 1 181 ? -19.75 -9.055 5.828 1 94.75 181 GLN A C 1
ATOM 1328 O O . GLN A 1 181 ? -20.625 -8.938 4.961 1 94.75 181 GLN A O 1
ATOM 1333 N N . HIS A 1 182 ? -18.844 -8.219 6.02 1 93.31 182 HIS A N 1
ATOM 1334 C CA . HIS A 1 182 ? -18.922 -6.91 5.379 1 93.31 182 HIS A CA 1
ATOM 1335 C C . HIS A 1 182 ? -18.078 -6.875 4.102 1 93.31 182 HIS A C 1
ATOM 1337 O O . HIS A 1 182 ? -18.422 -6.168 3.15 1 93.31 182 HIS A O 1
ATOM 1343 N N . LEU A 1 183 ? -16.938 -7.543 4.117 1 93.06 183 LEU A N 1
ATOM 1344 C CA . LEU A 1 183 ? -16.047 -7.516 2.967 1 93.06 183 LEU A CA 1
ATOM 1345 C C . LEU A 1 183 ? -16.188 -8.781 2.131 1 93.06 183 LEU A C 1
ATOM 1347 O O . LEU A 1 183 ? -15.82 -8.805 0.957 1 93.06 183 LEU A O 1
ATOM 1351 N N . GLY A 1 184 ? -16.75 -9.766 2.742 1 89.19 184 GLY A N 1
ATOM 1352 C CA . GLY A 1 184 ? -16.844 -11.086 2.145 1 89.19 184 GLY A CA 1
ATOM 1353 C C . GLY A 1 184 ? -16.016 -12.133 2.883 1 89.19 184 GLY A C 1
ATOM 1354 O O . GLY A 1 184 ? -14.969 -11.812 3.449 1 89.19 184 GLY A O 1
ATOM 1355 N N . GLY A 1 185 ? -16.453 -13.352 2.787 1 85 185 GLY A N 1
ATOM 1356 C CA . GLY A 1 185 ? -15.844 -14.398 3.584 1 85 185 GLY A CA 1
ATOM 1357 C C . GLY A 1 185 ? -14.977 -15.336 2.764 1 85 185 GLY A C 1
ATOM 1358 O O . GLY A 1 185 ? -14.336 -16.234 3.312 1 85 185 GLY A O 1
ATOM 1359 N N . GLN A 1 186 ? -14.984 -15.117 1.5 1 87.12 186 GLN A N 1
ATOM 1360 C CA . GLN A 1 186 ? -14.203 -15.984 0.625 1 87.12 186 GLN A CA 1
ATOM 1361 C C . GLN A 1 186 ? -13.031 -15.227 -0.001 1 87.12 186 GLN A C 1
ATOM 1363 O O . GLN A 1 186 ? -13.055 -14 -0.07 1 87.12 186 GLN A O 1
ATOM 1368 N N . ARG A 1 187 ? -12.039 -15.953 -0.377 1 86.31 187 ARG A N 1
ATOM 1369 C CA . ARG A 1 187 ? -10.828 -15.375 -0.951 1 86.31 187 ARG A CA 1
ATOM 1370 C C . ARG A 1 187 ? -11.156 -14.438 -2.105 1 86.31 187 ARG A C 1
ATOM 1372 O O . ARG A 1 187 ? -10.656 -13.32 -2.166 1 86.31 187 ARG A O 1
ATOM 1379 N N . GLY A 1 188 ? -11.992 -14.977 -2.996 1 84 188 GLY A N 1
ATOM 1380 C CA . GLY A 1 188 ? -12.359 -14.164 -4.148 1 84 188 GLY A CA 1
ATOM 1381 C C . GLY A 1 188 ? -12.961 -12.828 -3.77 1 84 188 GLY A C 1
ATOM 1382 O O . GLY A 1 188 ? -12.688 -11.812 -4.41 1 84 188 GLY A O 1
ATOM 1383 N N . ASP A 1 189 ? -13.82 -12.82 -2.717 1 88.06 189 ASP A N 1
ATOM 1384 C CA . ASP A 1 189 ? -14.461 -11.609 -2.232 1 88.06 189 ASP A CA 1
ATOM 1385 C C . ASP A 1 189 ? -13.438 -10.602 -1.728 1 88.06 189 ASP A C 1
ATOM 1387 O O . ASP A 1 189 ? -13.5 -9.414 -2.062 1 88.06 189 ASP A O 1
ATOM 1391 N N . ILE A 1 190 ? -12.523 -11.109 -0.96 1 89.94 190 ILE A N 1
ATOM 1392 C CA . ILE A 1 190 ? -11.523 -10.25 -0.332 1 89.94 190 ILE A CA 1
ATOM 1393 C C . ILE A 1 190 ? -10.602 -9.664 -1.397 1 89.94 190 ILE A C 1
ATOM 1395 O O . ILE A 1 190 ? -10.258 -8.484 -1.35 1 89.94 190 ILE A O 1
ATOM 1399 N N . LEU A 1 191 ? -10.258 -10.445 -2.332 1 86.81 191 LEU A N 1
ATOM 1400 C CA . LEU A 1 191 ? -9.406 -9.977 -3.424 1 86.81 191 LEU A CA 1
ATOM 1401 C C . LEU A 1 191 ? -10.102 -8.875 -4.219 1 86.81 191 LEU A C 1
ATOM 1403 O O . LEU A 1 191 ? -9.469 -7.883 -4.586 1 86.81 191 LEU A O 1
ATOM 1407 N N . GLN A 1 192 ? -11.328 -9.125 -4.461 1 84.5 192 GLN A N 1
ATOM 1408 C CA . GLN A 1 192 ? -12.109 -8.109 -5.164 1 84.5 192 GLN A CA 1
ATOM 1409 C C . GLN A 1 192 ? -12.156 -6.805 -4.375 1 84.5 192 GLN A C 1
ATOM 1411 O O . GLN A 1 192 ? -12 -5.723 -4.945 1 84.5 192 GLN A O 1
ATOM 1416 N N . TRP A 1 193 ? -12.375 -6.914 -3.113 1 90.5 193 TRP A N 1
ATOM 1417 C CA . TRP A 1 193 ? -12.398 -5.73 -2.26 1 90.5 193 TRP A CA 1
ATOM 1418 C C . TRP A 1 193 ? -11.047 -5.016 -2.281 1 90.5 193 TRP A C 1
ATOM 1420 O O . TRP A 1 193 ? -10.992 -3.787 -2.352 1 90.5 193 TRP A O 1
ATOM 1430 N N . LEU A 1 194 ? -9.992 -5.777 -2.262 1 89.12 194 LEU A N 1
ATOM 1431 C CA . LEU A 1 194 ? -8.641 -5.242 -2.207 1 89.12 194 LEU A CA 1
ATOM 1432 C C . LEU A 1 194 ? -8.312 -4.461 -3.477 1 89.12 194 LEU A C 1
ATOM 1434 O O . LEU A 1 194 ? -7.523 -3.512 -3.441 1 89.12 194 LEU A O 1
ATOM 1438 N N . THR A 1 195 ? -8.891 -4.762 -4.551 1 81.81 195 THR A N 1
ATOM 1439 C CA . THR A 1 195 ? -8.609 -4.098 -5.816 1 81.81 195 THR A CA 1
ATOM 1440 C C . THR A 1 195 ? -9.07 -2.643 -5.777 1 81.81 195 THR A C 1
ATOM 1442 O O . THR A 1 195 ? -8.57 -1.808 -6.531 1 81.81 195 THR A O 1
ATOM 1445 N N . THR A 1 196 ? -9.961 -2.379 -4.863 1 84.75 196 THR A N 1
ATOM 1446 C CA . THR A 1 196 ? -10.508 -1.028 -4.805 1 84.75 196 THR A CA 1
ATOM 1447 C C . THR A 1 196 ? -10.164 -0.361 -3.477 1 84.75 196 THR A C 1
ATOM 1449 O O . THR A 1 196 ? -10.641 0.738 -3.186 1 84.75 196 THR A O 1
ATOM 1452 N N . ALA A 1 197 ? -9.398 -1.08 -2.752 1 88.69 197 ALA A N 1
ATOM 1453 C CA . ALA A 1 197 ? -9.133 -0.579 -1.406 1 88.69 197 ALA A CA 1
ATOM 1454 C C . ALA A 1 197 ? -8.055 0.502 -1.426 1 88.69 197 ALA A C 1
ATOM 1456 O O . ALA A 1 197 ? -6.898 0.23 -1.759 1 88.69 197 ALA A O 1
ATOM 1457 N N . ASN A 1 198 ? -8.469 1.774 -1.233 1 88.69 198 ASN A N 1
ATOM 1458 C CA . ASN A 1 198 ? -7.535 2.877 -1.023 1 88.69 198 ASN A CA 1
ATOM 1459 C C . ASN A 1 198 ? -7.445 3.264 0.45 1 88.69 198 ASN A C 1
ATOM 1461 O O . ASN A 1 198 ? -8.055 2.613 1.304 1 88.69 198 ASN A O 1
ATOM 1465 N N . ALA A 1 199 ? -6.688 4.305 0.733 1 90.38 199 ALA A N 1
ATOM 1466 C CA . ALA A 1 199 ? -6.473 4.715 2.117 1 90.38 199 ALA A CA 1
ATOM 1467 C C . ALA A 1 199 ? -7.797 4.996 2.82 1 90.38 199 ALA A C 1
ATOM 1469 O O . ALA A 1 199 ? -8.008 4.559 3.953 1 90.38 199 ALA A O 1
ATOM 1470 N N . SER A 1 200 ? -8.672 5.629 2.131 1 90.19 200 SER A N 1
ATOM 1471 C CA . SER A 1 200 ? -9.961 6 2.699 1 90.19 200 SER A CA 1
ATOM 1472 C C . SER A 1 200 ? -10.805 4.77 3.008 1 90.19 200 SER A C 1
ATOM 1474 O O . SER A 1 200 ? -11.461 4.703 4.051 1 90.19 200 SER A O 1
ATOM 1476 N N . ARG A 1 201 ? -10.789 3.781 2.154 1 93.5 201 ARG A N 1
ATOM 1477 C CA . ARG A 1 201 ? -11.578 2.57 2.348 1 93.5 201 ARG A CA 1
ATOM 1478 C C . ARG A 1 201 ? -11.062 1.765 3.535 1 93.5 201 ARG A C 1
ATOM 1480 O O . ARG A 1 201 ? -11.852 1.229 4.316 1 93.5 201 ARG A O 1
ATOM 1487 N N . PHE A 1 202 ? -9.789 1.692 3.668 1 95.31 202 PHE A N 1
ATOM 1488 C CA . PHE A 1 202 ? -9.219 1.038 4.84 1 95.31 202 PHE A CA 1
ATOM 1489 C C . PHE A 1 202 ? -9.625 1.765 6.117 1 95.31 202 PHE A C 1
ATOM 1491 O O . PHE A 1 202 ? -10.031 1.133 7.094 1 95.31 202 PHE A O 1
ATOM 1498 N N . ALA A 1 203 ? -9.539 3.068 6.043 1 95.5 203 ALA A N 1
ATOM 1499 C CA . ALA A 1 203 ? -9.812 3.883 7.223 1 95.5 203 ALA A CA 1
ATOM 1500 C C . ALA A 1 203 ? -11.266 3.723 7.672 1 95.5 203 ALA A C 1
ATOM 1502 O O . ALA A 1 203 ? -11.578 3.871 8.859 1 95.5 203 ALA A O 1
ATOM 1503 N N . GLN A 1 204 ? -12.133 3.395 6.793 1 95.75 204 GLN A N 1
ATOM 1504 C CA . GLN A 1 204 ? -13.547 3.24 7.094 1 95.75 204 GLN A CA 1
ATOM 1505 C C . GLN A 1 204 ? -13.789 2.041 8.008 1 95.75 204 GLN A C 1
ATOM 1507 O O . GLN A 1 204 ? -14.867 1.911 8.602 1 95.75 204 GLN A O 1
ATOM 1512 N N . LEU A 1 205 ? -12.828 1.192 8.148 1 97.31 205 LEU A N 1
ATOM 1513 C CA . LEU A 1 205 ? -12.977 -0.011 8.961 1 97.31 205 LEU A CA 1
ATOM 1514 C C . LEU A 1 205 ? -12.641 0.271 10.414 1 97.31 205 LEU A C 1
ATOM 1516 O O . LEU A 1 205 ? -12.883 -0.568 11.289 1 97.31 205 LEU A O 1
ATOM 1520 N N . VAL A 1 206 ? -12.133 1.443 10.703 1 97.69 206 VAL A N 1
ATOM 1521 C CA . VAL A 1 206 ? -11.516 1.754 11.992 1 97.69 206 VAL A CA 1
ATOM 1522 C C . VAL A 1 206 ? -12.578 1.767 13.086 1 97.69 206 VAL A C 1
ATOM 1524 O O . VAL A 1 206 ? -12.359 1.233 14.18 1 97.69 206 VAL A O 1
ATOM 1527 N N . PRO A 1 207 ? -13.773 2.361 12.844 1 97.62 207 PRO A N 1
ATOM 1528 C CA . PRO A 1 207 ? -14.773 2.338 13.906 1 97.62 207 PRO A CA 1
ATOM 1529 C C . PRO A 1 207 ? -15.094 0.922 14.383 1 97.62 207 PRO A C 1
ATOM 1531 O O . PRO A 1 207 ? -15.18 0.677 15.594 1 97.62 207 PRO A O 1
ATOM 1534 N N . ALA A 1 208 ? -15.203 -0.006 13.43 1 97.69 208 ALA A N 1
ATOM 1535 C CA . ALA A 1 208 ? -15.453 -1.397 13.805 1 97.69 208 ALA A CA 1
ATOM 1536 C C . ALA A 1 208 ? -14.273 -1.974 14.586 1 97.69 208 ALA A C 1
ATOM 1538 O O . ALA A 1 208 ? -14.469 -2.699 15.562 1 97.69 208 ALA A O 1
ATOM 1539 N N . LEU A 1 209 ? -13.102 -1.705 14.156 1 98.38 209 LEU A N 1
ATOM 1540 C CA . LEU A 1 209 ? -11.891 -2.174 14.82 1 98.38 209 LEU A CA 1
ATOM 1541 C C . LEU A 1 209 ? -11.836 -1.682 16.266 1 98.38 209 LEU A C 1
ATOM 1543 O O . LEU A 1 209 ? -11.617 -2.469 17.188 1 98.38 209 LEU A O 1
ATOM 1547 N N . LEU A 1 210 ? -12.047 -0.388 16.453 1 98 210 LEU A N 1
ATOM 1548 C CA . LEU A 1 210 ? -12 0.2 17.797 1 98 210 LEU A CA 1
ATOM 1549 C C . LEU A 1 210 ? -13.141 -0.332 18.656 1 98 210 LEU A C 1
ATOM 1551 O O . LEU A 1 210 ? -12.945 -0.585 19.844 1 98 210 LEU A O 1
ATOM 1555 N N . GLY A 1 211 ? -14.305 -0.437 18.016 1 97.69 211 GLY A N 1
ATOM 1556 C CA . GLY A 1 211 ? -15.438 -0.989 18.75 1 97.69 211 GLY A CA 1
ATOM 1557 C C . GLY A 1 211 ? -15.172 -2.377 19.297 1 97.69 211 GLY A C 1
ATOM 1558 O O . GLY A 1 211 ? -15.453 -2.652 20.469 1 97.69 211 GLY A O 1
ATOM 1559 N N . HIS A 1 212 ? -14.578 -3.264 18.516 1 98.06 212 HIS A N 1
ATOM 1560 C CA . HIS A 1 212 ? -14.297 -4.629 18.938 1 98.06 212 HIS A CA 1
ATOM 1561 C C . HIS A 1 212 ? -13.164 -4.668 19.953 1 98.06 212 HIS A C 1
ATOM 1563 O O . HIS A 1 212 ? -13.141 -5.527 20.844 1 98.06 212 HIS A O 1
ATOM 1569 N N . ALA A 1 213 ? -12.242 -3.773 19.828 1 97.19 213 ALA A N 1
ATOM 1570 C CA . ALA A 1 213 ? -11.203 -3.66 20.859 1 97.19 213 ALA A CA 1
ATOM 1571 C C . ALA A 1 213 ? -11.812 -3.309 22.203 1 97.19 213 ALA A C 1
ATOM 1573 O O . ALA A 1 213 ? -11.453 -3.904 23.234 1 97.19 213 ALA A O 1
ATOM 1574 N N . HIS A 1 214 ? -12.703 -2.379 22.156 1 96 214 HIS A N 1
ATOM 1575 C CA . HIS A 1 214 ? -13.383 -1.95 23.375 1 96 214 HIS A CA 1
ATOM 1576 C C . HIS A 1 214 ? -14.172 -3.096 24 1 96 214 HIS A C 1
ATOM 1578 O O . HIS A 1 214 ? -14.273 -3.193 25.219 1 96 214 HIS A O 1
ATOM 1584 N N . GLN A 1 215 ? -14.648 -3.986 23.156 1 97.12 215 GLN A N 1
ATOM 1585 C CA . GLN A 1 215 ? -15.461 -5.109 23.625 1 97.12 215 GLN A CA 1
ATOM 1586 C C . GLN A 1 215 ? -14.586 -6.289 24.031 1 97.12 215 GLN A C 1
ATOM 1588 O O . GLN A 1 215 ? -15.094 -7.355 24.375 1 97.12 215 GLN A O 1
ATOM 1593 N N . GLY A 1 216 ? -13.266 -6.18 23.859 1 96.19 216 GLY A N 1
ATOM 1594 C CA . GLY A 1 216 ? -12.359 -7.172 24.406 1 96.19 216 GLY A CA 1
ATOM 1595 C C . GLY A 1 216 ? -11.867 -8.172 23.375 1 96.19 216 GLY A C 1
ATOM 1596 O O . GLY A 1 216 ? -11.328 -9.219 23.734 1 96.19 216 GLY A O 1
ATOM 1597 N N . CYS A 1 217 ? -12.047 -7.895 22.156 1 97.56 217 CYS A N 1
ATOM 1598 C CA . CYS A 1 217 ? -11.523 -8.758 21.109 1 97.56 217 CYS A CA 1
ATOM 1599 C C . CYS A 1 217 ? -10 -8.734 21.094 1 97.56 217 CYS A C 1
ATOM 1601 O O . CYS A 1 217 ? -9.391 -7.699 20.828 1 97.56 217 CYS A O 1
ATOM 1603 N N . PRO A 1 218 ? -9.406 -9.844 21.266 1 97.31 218 PRO A N 1
ATOM 1604 C CA . PRO A 1 218 ? -7.945 -9.859 21.406 1 97.31 218 PRO A CA 1
ATOM 1605 C C . PRO A 1 218 ? -7.238 -9.398 20.125 1 97.31 218 PRO A C 1
ATOM 1607 O O . PRO A 1 218 ? -6.25 -8.664 20.203 1 97.31 218 PRO A O 1
ATOM 1610 N N . VAL A 1 219 ? -7.738 -9.805 19 1 97.38 219 VAL A N 1
ATOM 1611 C CA . VAL A 1 219 ? -7.129 -9.438 17.719 1 97.38 219 VAL A CA 1
ATOM 1612 C C . VAL A 1 219 ? -7.203 -7.926 17.531 1 97.38 219 VAL A C 1
ATOM 1614 O O . VAL A 1 219 ? -6.215 -7.297 17.156 1 97.38 219 VAL A O 1
ATOM 1617 N N . SER A 1 220 ? -8.344 -7.363 17.812 1 97.94 220 SER A N 1
ATOM 1618 C CA . SER A 1 220 ? -8.523 -5.922 17.703 1 97.94 220 SER A CA 1
ATOM 1619 C C . SER A 1 220 ? -7.613 -5.18 18.688 1 97.94 220 SER A C 1
ATOM 1621 O O . SER A 1 220 ? -7 -4.172 18.328 1 97.94 220 SER A O 1
ATOM 1623 N N . HIS A 1 221 ? -7.559 -5.699 19.875 1 97.88 221 HIS A N 1
ATOM 1624 C CA . HIS A 1 221 ? -6.746 -5.074 20.906 1 97.88 221 HIS A CA 1
ATOM 1625 C C . HIS A 1 221 ? -5.277 -5.02 20.5 1 97.88 221 HIS A C 1
ATOM 1627 O O . HIS A 1 221 ? -4.605 -4.012 20.719 1 97.88 221 HIS A O 1
ATOM 1633 N N . GLU A 1 222 ? -4.848 -6.086 19.953 1 97.75 222 GLU A N 1
ATOM 1634 C CA . GLU A 1 222 ? -3.449 -6.152 19.531 1 97.75 222 GLU A CA 1
ATOM 1635 C C . GLU A 1 222 ? -3.15 -5.129 18.438 1 97.75 222 GLU A C 1
ATOM 1637 O O . GLU A 1 222 ? -2.117 -4.457 18.484 1 97.75 222 GLU A O 1
ATOM 1642 N N . ILE A 1 223 ? -4.012 -5 17.469 1 97.88 223 ILE A N 1
ATOM 1643 C CA . ILE A 1 223 ? -3.832 -4.066 16.375 1 97.88 223 ILE A CA 1
ATOM 1644 C C . ILE A 1 223 ? -3.828 -2.635 16.891 1 97.88 223 ILE A C 1
ATOM 1646 O O . ILE A 1 223 ? -2.947 -1.843 16.547 1 97.88 223 ILE A O 1
ATOM 1650 N N . VAL A 1 224 ? -4.785 -2.355 17.766 1 98.06 224 VAL A N 1
ATOM 1651 C CA . VAL A 1 224 ? -4.934 -1.014 18.328 1 98.06 224 VAL A CA 1
ATOM 1652 C C . VAL A 1 224 ? -3.715 -0.666 19.172 1 98.06 224 VAL A C 1
ATOM 1654 O O . VAL A 1 224 ? -3.201 0.454 19.109 1 98.06 224 VAL A O 1
ATOM 1657 N N . LYS A 1 225 ? -3.223 -1.624 19.906 1 97.56 225 LYS A N 1
ATOM 1658 C CA . LYS A 1 225 ? -2.049 -1.409 20.75 1 97.56 225 LYS A CA 1
ATOM 1659 C C . LYS A 1 225 ? -0.816 -1.1 19.906 1 97.56 225 LYS A C 1
ATOM 1661 O O . LYS A 1 225 ? -0.021 -0.226 20.266 1 97.56 225 LYS A O 1
ATOM 1666 N N . ARG A 1 226 ? -0.675 -1.795 18.859 1 96.81 226 ARG A N 1
ATOM 1667 C CA . ARG A 1 226 ? 0.422 -1.493 17.953 1 96.81 226 ARG A CA 1
ATOM 1668 C C . ARG A 1 226 ? 0.3 -0.078 17.391 1 96.81 226 ARG A C 1
ATOM 1670 O O . ARG A 1 226 ? 1.299 0.632 17.266 1 96.81 226 ARG A O 1
ATOM 1677 N N . GLY A 1 227 ? -0.92 0.286 17.016 1 97.38 227 GLY A N 1
ATOM 1678 C CA . GLY A 1 227 ? -1.159 1.647 16.562 1 97.38 227 GLY A CA 1
ATOM 1679 C C . GLY A 1 227 ? -0.79 2.693 17.594 1 97.38 227 GLY A C 1
ATOM 1680 O O . GLY A 1 227 ? -0.13 3.684 17.266 1 97.38 227 GLY A O 1
ATOM 1681 N N . GLN A 1 228 ? -1.172 2.402 18.812 1 97.19 228 GLN A N 1
ATOM 1682 C CA . GLN A 1 228 ? -0.845 3.303 19.906 1 97.19 228 GLN A CA 1
ATOM 1683 C C . GLN A 1 228 ? 0.665 3.441 20.078 1 97.19 228 GLN A C 1
ATOM 1685 O O . GLN A 1 228 ? 1.17 4.539 20.328 1 97.19 228 GLN A O 1
ATOM 1690 N N . ASN A 1 229 ? 1.355 2.348 19.938 1 97 229 ASN A N 1
ATOM 1691 C CA . ASN A 1 229 ? 2.811 2.373 20.047 1 97 229 ASN A CA 1
ATOM 1692 C C . ASN A 1 229 ? 3.436 3.232 18.953 1 97 229 ASN A C 1
ATOM 1694 O O . ASN A 1 229 ? 4.379 3.984 19.203 1 97 229 ASN A O 1
ATOM 1698 N N . HIS A 1 230 ? 2.924 3.111 17.781 1 96.12 230 HIS A N 1
ATOM 1699 C CA . HIS A 1 230 ? 3.426 3.916 16.672 1 96.12 230 HIS A CA 1
ATOM 1700 C C . HIS A 1 230 ? 3.201 5.402 16.922 1 96.12 230 HIS A C 1
ATOM 1702 O O . HIS A 1 230 ? 4.07 6.227 16.625 1 96.12 230 HIS A O 1
ATOM 1708 N N . ILE A 1 231 ? 2.037 5.727 17.453 1 97.06 231 ILE A N 1
ATOM 1709 C CA . ILE A 1 231 ? 1.727 7.129 17.719 1 97.06 231 ILE A CA 1
ATOM 1710 C C . ILE A 1 231 ? 2.604 7.652 18.859 1 97.06 231 ILE A C 1
ATOM 1712 O O . ILE A 1 231 ? 3.068 8.789 18.812 1 97.06 231 ILE A O 1
ATOM 1716 N N . ASP A 1 232 ? 2.834 6.773 19.828 1 96.62 232 ASP A N 1
ATOM 1717 C CA . ASP A 1 232 ? 3.746 7.156 20.906 1 96.62 232 ASP A CA 1
ATOM 1718 C C . ASP A 1 232 ? 5.145 7.445 20.359 1 96.62 232 ASP A C 1
ATOM 1720 O O . ASP A 1 232 ? 5.812 8.375 20.812 1 96.62 232 ASP A O 1
ATOM 1724 N N . GLU A 1 233 ? 5.574 6.66 19.438 1 94.88 233 GLU A N 1
ATOM 1725 C CA . GLU A 1 233 ? 6.867 6.891 18.797 1 94.88 233 GLU A CA 1
ATOM 1726 C C . GLU A 1 233 ? 6.875 8.203 18.016 1 94.88 233 GLU A C 1
ATOM 1728 O O . GLU A 1 233 ? 7.859 8.945 18.047 1 94.88 233 GLU A O 1
ATOM 1733 N N . LEU A 1 234 ? 5.844 8.492 17.375 1 95.25 234 LEU A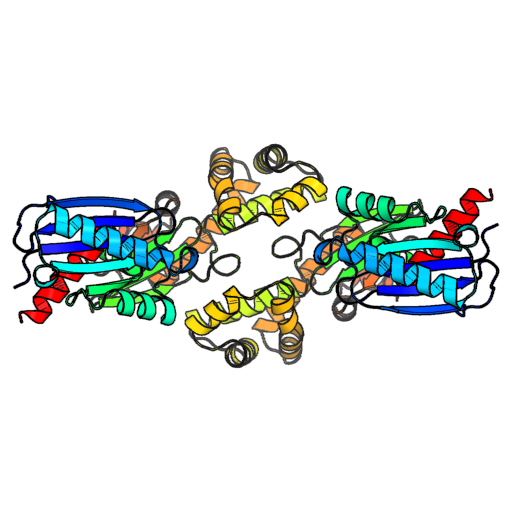 N 1
ATOM 1734 C CA . LEU A 1 234 ? 5.707 9.719 16.594 1 95.25 234 LEU A CA 1
ATOM 1735 C C . LEU A 1 234 ? 5.75 10.945 17.5 1 95.25 234 LEU A C 1
ATOM 1737 O O . LEU A 1 234 ? 6.43 11.93 17.188 1 95.25 234 LEU A O 1
ATOM 1741 N N . VAL A 1 235 ? 5.051 10.844 18.594 1 96.62 235 VAL A N 1
ATOM 1742 C CA . VAL A 1 235 ? 5.062 11.922 19.578 1 96.62 235 VAL A CA 1
ATOM 1743 C C . VAL A 1 235 ? 6.473 12.109 20.125 1 96.62 235 VAL A C 1
ATOM 1745 O O . VAL A 1 235 ? 6.938 13.234 20.297 1 96.62 235 VAL A O 1
ATOM 1748 N N . THR A 1 236 ? 7.074 11.031 20.391 1 95.94 236 THR A N 1
ATOM 1749 C CA . THR A 1 236 ? 8.43 11.078 20.938 1 95.94 236 THR A CA 1
ATOM 1750 C C . THR A 1 236 ? 9.375 11.805 19.984 1 95.94 236 THR A C 1
ATOM 1752 O O . THR A 1 236 ? 10.188 12.617 20.422 1 95.94 236 THR A O 1
ATOM 1755 N N . LYS A 1 237 ? 9.25 11.5 18.766 1 93.56 237 LYS A N 1
ATOM 1756 C CA . LYS A 1 237 ? 10.078 12.164 17.766 1 93.56 237 LYS A CA 1
ATOM 1757 C C . LYS A 1 237 ? 9.773 13.664 17.719 1 93.56 237 LYS A C 1
ATOM 1759 O O . LYS A 1 237 ? 10.695 14.484 17.672 1 93.56 237 LYS A O 1
ATOM 1764 N N . CYS A 1 238 ? 8.547 14.008 17.734 1 95.31 238 CYS A N 1
ATOM 1765 C CA . CYS A 1 238 ? 8.109 15.391 17.609 1 95.31 238 CYS A CA 1
ATOM 1766 C C . CYS A 1 238 ? 8.5 16.203 18.828 1 95.31 238 CYS A C 1
ATOM 1768 O O . CYS A 1 238 ? 8.805 17.391 18.719 1 95.31 238 CYS A O 1
ATOM 1770 N N . CYS A 1 239 ? 8.531 15.562 19.922 1 96.25 239 CYS A N 1
ATOM 1771 C CA . CYS A 1 239 ? 8.742 16.25 21.188 1 96.25 239 CYS A CA 1
ATOM 1772 C C . CYS A 1 239 ? 10.211 16.188 21.594 1 96.25 239 CYS A C 1
ATOM 1774 O O . CYS A 1 239 ? 10.57 16.625 22.703 1 96.25 239 CYS A O 1
ATOM 1776 N N . LYS A 1 240 ? 10.984 15.625 20.75 1 93.56 240 LYS A N 1
ATOM 1777 C CA . LYS A 1 240 ? 12.398 15.516 21.094 1 93.56 240 LYS A CA 1
ATOM 1778 C C . LYS A 1 240 ? 13.016 16.891 21.344 1 93.56 240 LYS A C 1
ATOM 1780 O O . LYS A 1 240 ? 12.844 17.812 20.547 1 93.56 240 LYS A O 1
ATOM 1785 N N . ASN A 1 241 ? 13.656 17.109 22.453 1 93.38 241 ASN A N 1
ATOM 1786 C CA . ASN A 1 241 ? 14.438 18.281 22.844 1 93.38 241 ASN A CA 1
ATOM 1787 C C . ASN A 1 241 ? 13.555 19.516 22.969 1 93.38 241 ASN A C 1
ATOM 1789 O O . ASN A 1 241 ? 13.961 20.625 22.578 1 93.38 241 ASN A O 1
ATOM 1793 N N . ASN A 1 242 ? 12.258 19.328 23.375 1 95.56 242 ASN A N 1
ATOM 1794 C CA . ASN A 1 242 ? 11.414 20.484 23.688 1 95.56 242 ASN A CA 1
ATOM 1795 C C . ASN A 1 242 ? 10.391 20.156 24.766 1 95.56 242 ASN A C 1
ATOM 1797 O O . ASN A 1 242 ? 10.18 18.984 25.078 1 95.56 242 ASN A O 1
ATOM 1801 N N . GLU A 1 243 ? 9.828 21.109 25.328 1 96.25 243 GLU A N 1
ATOM 1802 C CA . GLU A 1 243 ? 8.812 20.953 26.359 1 96.25 243 GLU A CA 1
ATOM 1803 C C . GLU A 1 243 ? 7.496 21.609 25.969 1 96.25 243 GLU A C 1
ATOM 1805 O O . GLU A 1 243 ? 6.727 22.047 26.812 1 96.25 243 GLU A O 1
ATOM 1810 N N . LEU A 1 244 ? 7.27 21.703 24.688 1 97.62 244 LEU A N 1
ATOM 1811 C CA . LEU A 1 244 ? 6.082 22.375 24.172 1 97.62 244 LEU A CA 1
ATOM 1812 C C . LEU A 1 244 ? 4.828 21.547 24.453 1 97.62 244 LEU A C 1
ATOM 1814 O O . LEU A 1 244 ? 4.906 20.328 24.609 1 97.62 244 LEU A O 1
ATOM 1818 N N . ASP A 1 245 ? 3.775 22.266 24.484 1 97.69 245 ASP A N 1
ATOM 1819 C CA . ASP A 1 245 ? 2.486 21.594 24.625 1 97.69 245 ASP A CA 1
ATOM 1820 C C . ASP A 1 245 ? 2.211 20.688 23.422 1 97.69 245 ASP A C 1
ATOM 1822 O O . ASP A 1 245 ? 2.848 20.828 22.375 1 97.69 245 ASP A O 1
ATOM 1826 N N . ILE A 1 246 ? 1.273 19.719 23.672 1 98.06 246 ILE A N 1
ATOM 1827 C CA . ILE A 1 246 ? 0.929 18.734 22.656 1 98.06 246 ILE A CA 1
ATOM 1828 C C . ILE A 1 246 ? -0.565 18.797 22.344 1 98.06 246 ILE A C 1
ATOM 1830 O O . ILE A 1 246 ? -1.396 18.719 23.25 1 98.06 246 ILE A O 1
ATOM 1834 N N . ALA A 1 247 ? -0.876 19.016 21.1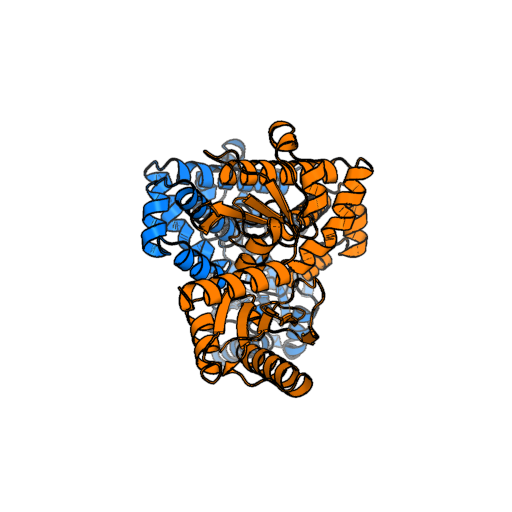09 1 97.56 247 ALA A N 1
ATOM 1835 C CA . ALA A 1 247 ? -2.27 19 20.672 1 97.56 247 ALA A CA 1
ATOM 1836 C C . ALA A 1 247 ? -2.518 17.875 19.672 1 97.56 247 ALA A C 1
ATOM 1838 O O . ALA A 1 247 ? -1.639 17.531 18.875 1 97.56 247 ALA A O 1
ATOM 1839 N N . PHE A 1 248 ? -3.709 17.312 19.719 1 96.75 248 PHE A N 1
ATOM 1840 C CA . PHE A 1 248 ? -4.133 16.297 18.766 1 96.75 248 PHE A CA 1
ATOM 1841 C C . PHE A 1 248 ? -5.246 16.828 17.875 1 96.75 248 PHE A C 1
ATOM 1843 O O . PHE A 1 248 ? -6.141 17.531 18.344 1 96.75 248 PHE A O 1
ATOM 1850 N N . LEU A 1 249 ? -5.094 16.578 16.625 1 94.25 249 LEU A N 1
ATOM 1851 C CA . LEU A 1 249 ? -6.113 16.906 15.641 1 94.25 249 LEU A CA 1
ATOM 1852 C C . LEU A 1 249 ? -6.516 15.68 14.836 1 94.25 249 LEU A C 1
ATOM 1854 O O . LEU A 1 249 ? -5.852 14.641 14.906 1 94.25 249 LEU A O 1
ATOM 1858 N N . GLY A 1 250 ? -7.688 15.789 14.125 1 92.38 250 GLY A N 1
ATOM 1859 C CA . GLY A 1 250 ? -8.125 14.719 13.242 1 92.38 250 GLY A CA 1
ATOM 1860 C C . GLY A 1 250 ? -9.133 13.789 13.883 1 92.38 250 GLY A C 1
ATOM 1861 O O . GLY A 1 250 ? -9.289 13.781 15.102 1 92.38 250 GLY A O 1
ATOM 1862 N N . SER A 1 251 ? -9.711 12.938 13.109 1 92.31 251 SER A N 1
ATOM 1863 C CA . SER A 1 251 ? -10.812 12.078 13.539 1 92.31 251 SER A CA 1
ATOM 1864 C C . SER A 1 251 ? -10.344 11.047 14.562 1 92.31 251 SER A C 1
ATOM 1866 O O . SER A 1 251 ? -11.141 10.586 15.383 1 92.31 251 SER A O 1
ATOM 1868 N N . LEU A 1 252 ? -9.07 10.727 14.57 1 96.31 252 LEU A N 1
ATOM 1869 C CA . LEU A 1 252 ? -8.547 9.75 15.523 1 96.31 252 LEU A CA 1
ATOM 1870 C C . LEU A 1 252 ? -7.746 10.445 16.625 1 96.31 252 LEU A C 1
ATOM 1872 O O . LEU A 1 252 ? -7.176 9.789 17.484 1 96.31 252 LEU A O 1
ATOM 1876 N N . GLY A 1 253 ? -7.652 11.727 16.484 1 95.88 253 GLY A N 1
ATOM 1877 C CA . GLY A 1 253 ? -6.875 12.492 17.453 1 95.88 253 GLY A CA 1
ATOM 1878 C C . GLY A 1 253 ? -7.332 12.297 18.875 1 95.88 253 GLY A C 1
ATOM 1879 O O . GLY A 1 253 ? -6.523 12.008 19.766 1 95.88 253 GLY A O 1
ATOM 1880 N N . ALA A 1 254 ? -8.641 12.43 19.078 1 93.38 254 ALA A N 1
ATOM 1881 C CA . ALA A 1 254 ? -9.203 12.312 20.422 1 93.38 254 ALA A CA 1
ATOM 1882 C C . ALA A 1 254 ? -8.938 10.93 21.016 1 93.38 254 ALA A C 1
ATOM 1884 O O . ALA A 1 254 ? -8.625 10.805 22.203 1 93.38 254 ALA A O 1
ATOM 1885 N N . TYR A 1 255 ? -9.102 9.914 20.25 1 95.69 255 TYR A N 1
ATOM 1886 C CA . TYR A 1 255 ? -8.852 8.555 20.719 1 95.69 255 TYR A CA 1
ATOM 1887 C C . TYR A 1 255 ? -7.426 8.391 21.219 1 95.69 255 TYR A C 1
ATOM 1889 O O . TYR A 1 255 ? -7.199 7.902 22.312 1 95.69 255 TYR A O 1
ATOM 1897 N N . TYR A 1 256 ? -6.492 8.844 20.375 1 96.44 256 TYR A N 1
ATOM 1898 C CA . TYR A 1 256 ? -5.094 8.641 20.734 1 96.44 256 TYR A CA 1
ATOM 1899 C C . TYR A 1 256 ? -4.695 9.523 21.906 1 96.44 256 TYR A C 1
ATOM 1901 O O . TYR A 1 256 ? -3.863 9.133 22.734 1 96.44 256 TYR A O 1
ATOM 1909 N N . GLN A 1 257 ? -5.305 10.688 21.953 1 96 257 GLN A N 1
ATOM 1910 C CA . GLN A 1 257 ? -5.051 11.562 23.094 1 96 257 GLN A CA 1
ATOM 1911 C C . GLN A 1 257 ? -5.398 10.859 24.406 1 96 257 GLN A C 1
ATOM 1913 O O . GLN A 1 257 ? -4.668 10.984 25.391 1 96 257 GLN A O 1
ATOM 1918 N N . GLN A 1 258 ? -6.449 10.133 24.422 1 95 258 GLN A N 1
ATOM 1919 C CA . GLN A 1 258 ? -6.918 9.438 25.609 1 95 258 GLN A CA 1
ATOM 1920 C C . GLN A 1 258 ? -6.027 8.234 25.938 1 95 258 GLN A C 1
ATOM 1922 O O . GLN A 1 258 ? -6.012 7.762 27.078 1 95 258 GLN A O 1
ATOM 1927 N N . HIS A 1 259 ? -5.281 7.715 24.984 1 95.44 259 HIS A N 1
ATOM 1928 C CA . HIS A 1 259 ? -4.539 6.469 25.172 1 95.44 259 HIS A CA 1
ATOM 1929 C C . HIS A 1 259 ? -3.035 6.707 25.078 1 95.44 259 HIS A C 1
ATOM 1931 O O . HIS A 1 259 ? -2.256 5.754 25.016 1 95.44 259 HIS A O 1
ATOM 1937 N N . ILE A 1 260 ? -2.699 7.965 25.062 1 96.06 260 ILE A N 1
ATOM 1938 C CA . ILE A 1 260 ? -1.288 8.312 24.922 1 96.06 260 ILE A CA 1
ATOM 1939 C C . ILE A 1 260 ? -0.543 7.945 26.203 1 96.06 260 ILE A C 1
ATOM 1941 O O . ILE A 1 260 ? -1.15 7.832 27.281 1 96.06 260 ILE A O 1
ATOM 1945 N N . SER A 1 261 ? 0.712 7.645 26.125 1 96 261 SER A N 1
ATOM 1946 C CA . SER A 1 261 ? 1.534 7.316 27.281 1 96 261 SER A CA 1
ATOM 1947 C C . SER A 1 261 ? 1.42 8.391 28.359 1 96 261 SER A C 1
ATOM 1949 O O . SER A 1 261 ? 1.323 9.578 28.047 1 96 261 SER A O 1
ATOM 1951 N N . ASP A 1 262 ? 1.574 8.031 29.562 1 95.5 262 ASP A N 1
ATOM 1952 C CA . ASP A 1 262 ? 1.383 8.891 30.734 1 95.5 262 ASP A CA 1
ATOM 1953 C C . ASP A 1 262 ? 2.391 10.039 30.734 1 95.5 262 ASP A C 1
ATOM 1955 O O . ASP A 1 262 ? 2.08 11.148 31.188 1 95.5 262 ASP A O 1
ATOM 1959 N N . LYS A 1 263 ? 3.514 9.836 30.219 1 94.88 263 LYS A N 1
ATOM 1960 C CA . LYS A 1 263 ? 4.59 10.82 30.281 1 94.88 263 LYS A CA 1
ATOM 1961 C C . LYS A 1 263 ? 4.242 12.062 29.453 1 94.88 263 LYS A C 1
ATOM 1963 O O . LYS A 1 263 ? 4.828 13.125 29.656 1 94.88 263 LYS A O 1
ATOM 1968 N N . TRP A 1 264 ? 3.232 11.906 28.594 1 96.38 264 TRP A N 1
ATOM 1969 C CA . TRP A 1 264 ? 2.895 13.031 27.719 1 96.38 264 TRP A CA 1
ATOM 1970 C C . TRP A 1 264 ? 1.658 13.766 28.234 1 96.38 264 TRP A C 1
ATOM 1972 O O . TRP A 1 264 ? 1.348 14.867 27.781 1 96.38 264 TRP A O 1
ATOM 1982 N N . ARG A 1 265 ? 0.923 13.258 29.172 1 95.38 265 ARG A N 1
ATOM 1983 C CA . ARG A 1 265 ? -0.418 13.703 29.547 1 95.38 265 ARG A CA 1
ATOM 1984 C C . ARG A 1 265 ? -0.396 15.117 30.094 1 95.38 265 ARG A C 1
ATOM 1986 O O . ARG A 1 265 ? -1.32 15.898 29.859 1 95.38 265 ARG A O 1
ATOM 1993 N N . SER A 1 266 ? 0.642 15.422 30.828 1 96.19 266 SER A N 1
ATOM 1994 C CA . SER A 1 266 ? 0.711 16.734 31.453 1 96.19 266 SER A CA 1
ATOM 1995 C C . SER A 1 266 ? 0.88 17.844 30.422 1 96.19 266 SER A C 1
ATOM 1997 O O . SER A 1 266 ? 0.637 19.016 30.703 1 96.19 266 SER A O 1
ATOM 1999 N N . ARG A 1 267 ? 1.25 17.516 29.234 1 97.25 267 ARG A N 1
ATOM 2000 C CA . ARG A 1 267 ? 1.554 18.5 28.203 1 97.25 267 ARG A CA 1
ATOM 2001 C C . ARG A 1 267 ? 0.392 18.656 27.234 1 97.25 267 ARG A C 1
ATOM 2003 O O . ARG A 1 267 ? 0.447 19.484 26.312 1 97.25 267 ARG A O 1
ATOM 2010 N N . LEU A 1 268 ? -0.646 17.891 27.422 1 97.38 268 LEU A N 1
ATOM 2011 C CA . LEU A 1 268 ? -1.749 17.859 26.469 1 97.38 268 LEU A CA 1
ATOM 2012 C C . LEU A 1 268 ? -2.598 19.125 26.594 1 97.38 268 LEU A C 1
ATOM 2014 O O . LEU A 1 268 ? -2.918 19.562 27.703 1 97.38 268 LEU A O 1
ATOM 2018 N N . ILE A 1 269 ? -2.936 19.656 25.422 1 96.69 269 ILE A N 1
ATOM 2019 C CA . ILE A 1 269 ? -3.844 20.797 25.391 1 96.69 269 ILE A CA 1
ATOM 2020 C C . ILE A 1 269 ? -4.949 20.547 24.359 1 96.69 269 ILE A C 1
ATOM 2022 O O . ILE A 1 269 ? -4.82 19.688 23.5 1 96.69 269 ILE A O 1
ATOM 2026 N N . THR A 1 270 ? -6.016 21.281 24.531 1 94.62 270 THR A N 1
ATOM 2027 C CA . THR A 1 270 ? -7.078 21.312 23.531 1 94.62 270 THR A CA 1
ATOM 2028 C C . THR A 1 270 ? -6.859 22.453 22.531 1 94.62 270 THR A C 1
ATOM 2030 O O . THR A 1 270 ? -6.465 23.547 22.922 1 94.62 270 THR A O 1
ATOM 2033 N N . SER A 1 271 ? -7.102 22.094 21.328 1 94.06 271 SER A N 1
ATOM 2034 C CA . SER A 1 271 ? -6.969 23.125 20.312 1 94.06 271 SER A CA 1
ATOM 2035 C C . SER A 1 271 ? -7.871 24.312 20.609 1 94.06 271 SER A C 1
ATOM 2037 O O . SER A 1 271 ? -9.023 24.141 21 1 94.06 271 SER A O 1
ATOM 2039 N N . THR A 1 272 ? -7.359 25.469 20.391 1 92.88 272 THR A N 1
ATOM 2040 C CA . THR A 1 272 ? -8.117 26.688 20.688 1 92.88 272 THR A CA 1
ATOM 2041 C C . THR A 1 272 ? -8.602 27.344 19.406 1 92.88 272 THR A C 1
ATOM 2043 O O . THR A 1 272 ? -9.305 28.359 19.453 1 92.88 272 THR A O 1
ATOM 2046 N N . GLY A 1 273 ? -8.266 26.859 18.312 1 94.06 273 GLY A N 1
ATOM 2047 C CA . GLY A 1 273 ? -8.672 27.375 17.016 1 94.06 273 GLY A CA 1
ATOM 2048 C C . GLY A 1 273 ? -8.609 26.344 15.914 1 94.06 273 GLY A C 1
ATOM 2049 O O . GLY A 1 273 ? -8.203 25.203 16.141 1 94.06 273 GLY A O 1
ATOM 2050 N N . ASP A 1 274 ? -9.102 26.781 14.703 1 93.44 274 ASP A N 1
ATOM 2051 C CA . ASP A 1 274 ? -9.109 25.906 13.531 1 93.44 274 ASP A CA 1
ATOM 2052 C C . ASP A 1 274 ? -8.266 26.5 12.398 1 93.44 274 ASP A C 1
ATOM 2054 O O . ASP A 1 274 ? -7.508 27.453 12.617 1 93.44 274 ASP A O 1
ATOM 2058 N N . ALA A 1 275 ? -8.281 25.797 11.32 1 95.44 275 ALA A N 1
ATOM 2059 C CA . ALA A 1 275 ? -7.453 26.203 10.188 1 95.44 275 ALA A CA 1
ATOM 2060 C C . ALA A 1 275 ? -7.754 27.641 9.781 1 95.44 275 ALA A C 1
ATOM 2062 O O . ALA A 1 275 ? -6.84 28.406 9.453 1 95.44 275 ALA A O 1
ATOM 2063 N N . LEU A 1 276 ? -9.039 28.031 9.828 1 96.44 276 LEU A N 1
ATOM 2064 C CA . LEU A 1 276 ? -9.406 29.391 9.453 1 96.44 276 LEU A CA 1
ATOM 2065 C C . LEU A 1 276 ? -8.867 30.391 10.461 1 96.44 276 LEU A C 1
ATOM 2067 O O . LEU A 1 276 ? -8.484 31.516 10.094 1 96.44 276 LEU A O 1
ATOM 2071 N N . ASP A 1 277 ? -8.875 30 11.703 1 95.19 277 ASP A N 1
ATOM 2072 C CA . ASP A 1 277 ? -8.242 30.844 12.711 1 95.19 277 ASP A CA 1
ATOM 2073 C C . ASP A 1 277 ? -6.758 31.047 12.398 1 95.19 277 ASP A C 1
ATOM 2075 O O . ASP A 1 277 ? -6.242 32.156 12.508 1 95.19 277 ASP A O 1
ATOM 2079 N N . GLY A 1 278 ? -6.113 29.953 12.055 1 96.69 278 GLY A N 1
ATOM 2080 C CA . GLY A 1 278 ? -4.707 30.031 11.703 1 96.69 278 GLY A CA 1
ATOM 2081 C C . GLY A 1 278 ? -4.438 30.922 10.508 1 96.69 278 GLY A C 1
ATOM 2082 O O . GLY A 1 278 ? -3.492 31.719 10.523 1 96.69 278 GLY A O 1
ATOM 2083 N N . ALA A 1 279 ? -5.254 30.766 9.547 1 97.19 279 ALA A N 1
ATOM 2084 C CA . ALA A 1 279 ? -5.109 31.609 8.352 1 97.19 279 ALA A CA 1
ATOM 2085 C C . ALA A 1 279 ? -5.332 33.062 8.68 1 97.19 279 ALA A C 1
ATOM 2087 O O . ALA A 1 279 ? -4.645 33.938 8.148 1 97.19 279 ALA A O 1
ATOM 2088 N N . THR A 1 280 ? -6.312 33.375 9.461 1 96 280 THR A N 1
ATOM 2089 C CA . THR A 1 280 ? -6.59 34.75 9.883 1 96 280 THR A CA 1
ATOM 2090 C C . THR A 1 280 ? -5.398 35.312 10.633 1 96 280 THR A C 1
ATOM 2092 O O . THR A 1 280 ? -5 36.469 10.391 1 96 280 THR A O 1
ATOM 2095 N N . LEU A 1 281 ? -4.875 34.562 11.5 1 94.81 281 LEU A N 1
ATOM 2096 C CA . LEU A 1 281 ? -3.709 34.969 12.266 1 94.81 281 LEU A CA 1
ATOM 2097 C C . LEU A 1 281 ? -2.537 35.281 11.336 1 94.81 281 LEU A C 1
ATOM 2099 O O . LEU A 1 281 ? -1.855 36.312 11.508 1 94.81 281 LEU A O 1
ATOM 2103 N N . LEU A 1 282 ? -2.299 34.406 10.438 1 95.25 282 LEU A N 1
ATOM 2104 C CA . LEU A 1 282 ? -1.205 34.562 9.492 1 95.25 282 LEU A CA 1
ATOM 2105 C C . LEU A 1 282 ? -1.407 35.844 8.656 1 95.25 282 LEU A C 1
ATOM 2107 O O . LEU A 1 282 ? -0.454 36.562 8.406 1 95.25 282 LEU A O 1
ATOM 2111 N N . ALA A 1 283 ? -2.607 36.031 8.25 1 96.12 283 ALA A N 1
ATOM 2112 C CA . ALA A 1 283 ? -2.936 37.25 7.5 1 96.12 283 ALA A CA 1
ATOM 2113 C C . ALA A 1 283 ? -2.646 38.5 8.328 1 96.12 283 ALA A C 1
ATOM 2115 O O . ALA A 1 283 ? -2.074 39.469 7.816 1 96.12 283 ALA A O 1
ATOM 2116 N N . ARG A 1 284 ? -3.061 38.5 9.508 1 94.44 284 ARG A N 1
ATOM 2117 C CA . ARG A 1 284 ? -2.828 39.625 10.406 1 94.44 284 ARG A CA 1
ATOM 2118 C C . ARG A 1 284 ? -1.338 39.906 10.555 1 94.44 284 ARG A C 1
ATOM 2120 O O . ARG A 1 284 ? -0.911 41.062 10.516 1 94.44 284 ARG A O 1
ATOM 2127 N N . GLN A 1 285 ? -0.581 38.875 10.734 1 92.88 285 GLN A N 1
ATOM 2128 C CA . GLN A 1 285 ? 0.865 39 10.883 1 92.88 285 GLN A CA 1
ATOM 2129 C C . GLN A 1 285 ? 1.496 39.625 9.648 1 92.88 285 GLN A C 1
ATOM 2131 O O . GLN A 1 285 ? 2.41 40.438 9.75 1 92.88 285 GLN A O 1
ATOM 2136 N N . GLN A 1 286 ? 1.009 39.188 8.539 1 94.31 286 GLN A N 1
ATOM 2137 C CA . GLN A 1 286 ? 1.543 39.719 7.285 1 94.31 286 GLN A CA 1
ATOM 2138 C C . GLN A 1 286 ? 1.249 41.219 7.152 1 94.31 286 GLN A C 1
ATOM 2140 O O . GLN A 1 286 ? 2.084 41.969 6.656 1 94.31 286 GLN A O 1
ATOM 2145 N N . VAL A 1 287 ? 0.083 41.656 7.52 1 94.44 287 VAL A N 1
ATOM 2146 C CA . VAL A 1 287 ? -0.293 43.062 7.465 1 94.44 287 VAL A CA 1
ATOM 2147 C C . VAL A 1 287 ? 0.58 43.844 8.422 1 94.44 287 VAL A C 1
ATOM 2149 O O . VAL A 1 287 ? 1.02 44.969 8.094 1 94.44 287 VAL A O 1
ATOM 2152 N N . GLU A 1 288 ? 0.815 43.281 9.562 1 91.06 288 GLU A N 1
ATOM 2153 C CA . GLU A 1 288 ? 1.647 43.969 10.555 1 91.06 288 GLU A CA 1
ATOM 2154 C C . GLU A 1 288 ? 3.08 44.125 10.055 1 91.06 288 GLU A C 1
ATOM 2156 O O . GLU A 1 288 ? 3.717 45.156 10.312 1 91.06 288 GLU A O 1
ATOM 2161 N N . ILE A 1 289 ? 3.551 43.156 9.406 1 88.12 289 ILE A N 1
ATOM 2162 C CA . ILE A 1 289 ? 4.902 43.188 8.859 1 88.12 289 ILE A CA 1
ATOM 2163 C C . ILE A 1 289 ? 4.98 44.281 7.781 1 88.12 289 ILE A C 1
ATOM 2165 O O . ILE A 1 289 ? 5.977 45 7.688 1 88.12 289 ILE A O 1
ATOM 2169 N N . ARG A 1 290 ? 4.008 44.438 7.039 1 86.5 290 ARG A N 1
ATOM 2170 C CA . ARG A 1 290 ? 3.98 45.375 5.941 1 86.5 290 ARG A CA 1
ATOM 2171 C C . ARG A 1 290 ? 3.84 46.812 6.469 1 86.5 290 ARG A C 1
ATOM 2173 O O . ARG A 1 290 ? 4.363 47.75 5.871 1 86.5 290 ARG A O 1
ATOM 2180 N N . ASN A 1 291 ? 3.107 46.969 7.48 1 83.81 291 ASN A N 1
ATOM 2181 C CA . ASN A 1 291 ? 2.9 48.281 8.055 1 83.81 291 ASN A CA 1
ATOM 2182 C C . ASN A 1 291 ? 4.074 48.719 8.93 1 83.81 291 ASN A C 1
ATOM 2184 O O . ASN A 1 291 ? 4.199 49.875 9.289 1 83.81 291 ASN A O 1
ATOM 2188 N N . GLY A 1 292 ? 4.953 47.844 9.375 1 73.06 292 GLY A N 1
ATOM 2189 C CA . GLY A 1 292 ? 6.109 48.188 10.188 1 73.06 292 GLY A CA 1
ATOM 2190 C C . GLY A 1 292 ? 7.395 48.281 9.383 1 73.06 292 GLY A C 1
ATOM 2191 O O . GLY A 1 292 ? 8.141 49.25 9.523 1 73.06 292 GLY A O 1
ATOM 2192 N N . MET B 1 1 ? -10.242 -36.406 -35 1 88.88 1 MET B N 1
ATOM 2193 C CA . MET B 1 1 ? -9.328 -36.906 -33.969 1 88.88 1 MET B CA 1
ATOM 2194 C C . MET B 1 1 ? -8.289 -35.844 -33.594 1 88.88 1 MET B C 1
ATOM 2196 O O . MET B 1 1 ? -7.785 -35.125 -34.469 1 88.88 1 MET B O 1
ATOM 2200 N N . ILE B 1 2 ? -7.961 -35.781 -32.375 1 94.62 2 ILE B N 1
ATOM 2201 C CA . ILE B 1 2 ? -6.957 -34.812 -31.906 1 94.62 2 ILE B CA 1
ATOM 2202 C C . ILE B 1 2 ? -5.559 -35.375 -32.156 1 94.62 2 ILE B C 1
ATOM 2204 O O . ILE B 1 2 ? -5.246 -36.5 -31.719 1 94.62 2 ILE B O 1
ATOM 2208 N N . THR B 1 3 ? -4.734 -34.594 -32.844 1 93.94 3 THR B N 1
ATOM 2209 C CA . THR B 1 3 ? -3.42 -35.094 -33.219 1 93.94 3 THR B CA 1
ATOM 2210 C C . THR B 1 3 ? -2.312 -34.25 -32.594 1 93.94 3 THR B C 1
ATOM 2212 O O . THR B 1 3 ? -1.148 -34.656 -32.594 1 93.94 3 THR B O 1
ATOM 2215 N N . HIS B 1 4 ? -2.627 -33.031 -32.156 1 95.81 4 HIS B N 1
ATOM 2216 C CA . HIS B 1 4 ? -1.626 -32.125 -31.625 1 95.81 4 HIS B CA 1
ATOM 2217 C C . HIS B 1 4 ? -2.135 -31.438 -30.359 1 95.81 4 HIS B C 1
ATOM 2219 O O . HIS B 1 4 ? -3.342 -31.406 -30.109 1 95.81 4 HIS B O 1
ATOM 2225 N N . LEU B 1 5 ? -1.227 -30.984 -29.562 1 96.69 5 LEU B N 1
ATOM 2226 C CA . LEU B 1 5 ? -1.48 -30.234 -28.344 1 96.69 5 LEU B CA 1
ATOM 2227 C C . LEU B 1 5 ? -0.914 -28.812 -28.453 1 96.69 5 LEU B C 1
ATOM 2229 O O . LEU B 1 5 ? 0.246 -28.641 -28.828 1 96.69 5 LEU B O 1
ATOM 2233 N N . LEU B 1 6 ? -1.674 -27.828 -28.203 1 97.5 6 LEU B N 1
ATOM 2234 C CA . LEU B 1 6 ? -1.219 -26.438 -28.219 1 97.5 6 LEU B CA 1
ATOM 2235 C C . LEU B 1 6 ? -1.245 -25.844 -26.812 1 97.5 6 LEU B C 1
ATOM 2237 O O . LEU B 1 6 ? -2.314 -25.703 -26.219 1 97.5 6 LEU B O 1
ATOM 2241 N N . ALA B 1 7 ? -0.039 -25.516 -26.297 1 97.88 7 ALA B N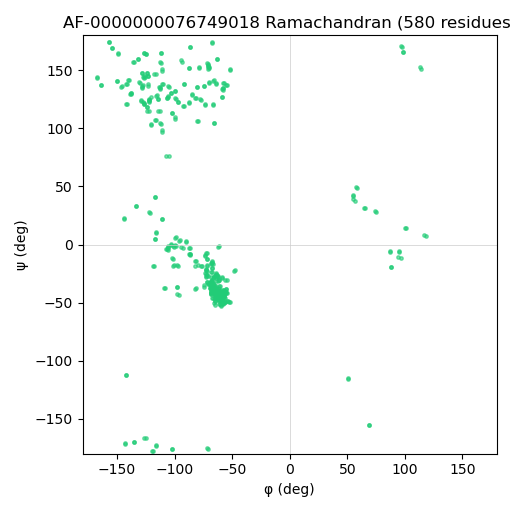 1
ATOM 2242 C CA . ALA B 1 7 ? 0.121 -24.891 -25 1 97.88 7 ALA B CA 1
ATOM 2243 C C . ALA B 1 7 ? 0.331 -23.375 -25.141 1 97.88 7 ALA B C 1
ATOM 2245 O O . ALA B 1 7 ? 1.141 -22.938 -25.969 1 97.88 7 ALA B O 1
ATOM 2246 N N . ILE B 1 8 ? -0.408 -22.609 -24.359 1 98.38 8 ILE B N 1
ATOM 2247 C CA . ILE B 1 8 ? -0.297 -21.156 -24.422 1 98.38 8 ILE B CA 1
ATOM 2248 C C . ILE B 1 8 ? -0.095 -20.594 -23.016 1 98.38 8 ILE B C 1
ATOM 2250 O O . ILE B 1 8 ? -0.867 -20.906 -22.094 1 98.38 8 ILE B O 1
ATOM 2254 N N . ASP B 1 9 ? 0.941 -19.859 -22.797 1 97.25 9 ASP B N 1
ATOM 2255 C CA . ASP B 1 9 ? 1.249 -19.125 -21.562 1 97.25 9 ASP B CA 1
ATOM 2256 C C . ASP B 1 9 ? 1.162 -17.609 -21.781 1 97.25 9 ASP B C 1
ATOM 2258 O O . ASP B 1 9 ? 2.074 -17.016 -22.359 1 97.25 9 ASP B O 1
ATOM 2262 N N . GLY B 1 10 ? 0.078 -17.062 -21.297 1 96.19 10 GLY B N 1
ATOM 2263 C CA . GLY B 1 10 ? -0.169 -15.648 -21.516 1 96.19 10 GLY B CA 1
ATOM 2264 C C . GLY B 1 10 ? 0.062 -14.805 -20.281 1 96.19 10 GLY B C 1
ATOM 2265 O O . GLY B 1 10 ? -0.489 -15.094 -19.203 1 96.19 10 GLY B O 1
ATOM 2266 N N . GLY B 1 11 ? 0.878 -13.773 -20.438 1 92.12 11 GLY B N 1
ATOM 2267 C CA . GLY B 1 11 ? 1.191 -12.891 -19.328 1 92.12 11 GLY B CA 1
ATOM 2268 C C . GLY B 1 11 ? 1.143 -11.422 -19.688 1 92.12 11 GLY B C 1
ATOM 2269 O O . GLY B 1 11 ? 0.622 -11.055 -20.75 1 92.12 11 GLY B O 1
ATOM 2270 N N . GLY B 1 12 ? 1.621 -10.594 -18.766 1 87.12 12 GLY B N 1
ATOM 2271 C CA . GLY B 1 12 ? 1.606 -9.156 -18.969 1 87.12 12 GLY B CA 1
ATOM 2272 C C . GLY B 1 12 ? 2.68 -8.664 -19.922 1 87.12 12 GLY B C 1
ATOM 2273 O O . GLY B 1 12 ? 2.58 -7.562 -20.453 1 87.12 12 GLY B O 1
ATOM 2274 N N . THR B 1 13 ? 3.654 -9.438 -20.141 1 85.69 13 THR B N 1
ATOM 2275 C CA . THR B 1 13 ? 4.773 -9.008 -20.969 1 85.69 13 THR B CA 1
ATOM 2276 C C . THR B 1 13 ? 4.758 -9.734 -22.312 1 85.69 13 THR B C 1
ATOM 2278 O O . THR B 1 13 ? 5.066 -9.141 -23.344 1 85.69 13 THR B O 1
ATOM 2281 N N . LYS B 1 14 ? 4.383 -10.984 -22.234 1 93.12 14 LYS B N 1
ATOM 2282 C CA . LYS B 1 14 ? 4.383 -11.758 -23.469 1 93.12 14 LYS B CA 1
ATOM 2283 C C . LYS B 1 14 ? 3.387 -12.914 -23.391 1 93.12 14 LYS B C 1
ATOM 2285 O O . LYS B 1 14 ? 2.857 -13.211 -22.328 1 93.12 14 LYS B O 1
ATOM 2290 N N . THR B 1 15 ? 3.195 -13.492 -24.578 1 96.81 15 THR B N 1
ATOM 2291 C CA . THR B 1 15 ? 2.43 -14.719 -24.75 1 96.81 15 THR B CA 1
ATOM 2292 C C . THR B 1 15 ? 3.238 -15.766 -25.516 1 96.81 15 THR B C 1
ATOM 2294 O O . THR B 1 15 ? 3.697 -15.5 -26.625 1 96.81 15 THR B O 1
ATOM 2297 N N . ALA B 1 16 ? 3.426 -16.859 -24.906 1 97.25 16 ALA B N 1
ATOM 2298 C CA . ALA B 1 16 ? 4.211 -17.922 -25.531 1 97.25 16 ALA B CA 1
ATOM 2299 C C . ALA B 1 16 ? 3.328 -19.094 -25.922 1 97.25 16 ALA B C 1
ATOM 2301 O O . ALA B 1 16 ? 2.424 -19.469 -25.172 1 97.25 16 ALA B O 1
ATOM 2302 N N . LEU B 1 17 ? 3.586 -19.625 -27.094 1 97.5 17 LEU B N 1
ATOM 2303 C CA . LEU B 1 17 ? 2.875 -20.797 -27.609 1 97.5 17 LEU B CA 1
ATOM 2304 C C . LEU B 1 17 ? 3.852 -21.906 -27.953 1 97.5 17 LEU B C 1
ATOM 2306 O O . LEU B 1 17 ? 4.941 -21.641 -28.469 1 97.5 17 LEU B O 1
ATOM 2310 N N . ARG B 1 18 ? 3.406 -23.078 -27.719 1 96.56 18 ARG B N 1
ATOM 2311 C CA . ARG B 1 18 ? 4.152 -24.266 -28.125 1 96.56 18 ARG B CA 1
ATOM 2312 C C . ARG B 1 18 ? 3.217 -25.359 -28.625 1 96.56 18 ARG B C 1
ATOM 2314 O O . ARG B 1 18 ? 2.287 -25.766 -27.922 1 96.56 18 ARG B O 1
ATOM 2321 N N . LEU B 1 19 ? 3.391 -25.781 -29.875 1 96.19 19 LEU B N 1
ATOM 2322 C CA . LEU B 1 19 ? 2.635 -26.875 -30.469 1 96.19 19 LEU B CA 1
ATOM 2323 C C . LEU B 1 19 ? 3.441 -28.172 -30.453 1 96.19 19 LEU B C 1
ATOM 2325 O O . LEU B 1 19 ? 4.586 -28.203 -30.906 1 96.19 19 LEU B O 1
ATOM 2329 N N . THR B 1 20 ? 2.875 -29.203 -29.906 1 94.75 20 THR B N 1
ATOM 2330 C CA . THR B 1 20 ? 3.533 -30.5 -29.828 1 94.75 20 THR B CA 1
ATOM 2331 C C . THR B 1 20 ? 2.633 -31.594 -30.391 1 94.75 20 THR B C 1
ATOM 2333 O O . THR B 1 20 ? 1.417 -31.562 -30.203 1 94.75 20 THR B O 1
ATOM 2336 N N . ALA B 1 21 ? 3.219 -32.562 -31.047 1 93.5 21 ALA B N 1
ATOM 2337 C CA . ALA B 1 21 ? 2.449 -33.719 -31.547 1 93.5 21 ALA B CA 1
ATOM 2338 C C . ALA B 1 21 ? 1.986 -34.594 -30.391 1 93.5 21 ALA B C 1
ATOM 2340 O O . ALA B 1 21 ? 2.727 -34.812 -29.438 1 93.5 21 ALA B O 1
ATOM 2341 N N . LEU B 1 22 ? 0.729 -35.094 -30.5 1 91.62 22 LEU B N 1
ATOM 2342 C CA . LEU B 1 22 ? 0.161 -35.938 -29.453 1 91.62 22 LEU B CA 1
ATOM 2343 C C . LEU B 1 22 ? 0.993 -37.188 -29.234 1 91.62 22 LEU B C 1
ATOM 2345 O O . LEU B 1 22 ? 1.237 -37.594 -28.109 1 91.62 22 LEU B O 1
ATOM 2349 N N . ASN B 1 23 ? 1.336 -37.969 -30.344 1 78.81 23 ASN B N 1
ATOM 2350 C CA . ASN B 1 23 ? 2.025 -39.25 -30.281 1 78.81 23 ASN B CA 1
ATOM 2351 C C . ASN B 1 23 ? 3.541 -39.094 -30.25 1 78.81 23 ASN B C 1
ATOM 2353 O O . ASN B 1 23 ? 4.285 -40.062 -30.297 1 78.81 23 ASN B O 1
ATOM 2357 N N . SER B 1 24 ? 3.9 -37.875 -30.469 1 62.84 24 SER B N 1
ATOM 2358 C CA . SER B 1 24 ? 5.34 -37.688 -30.625 1 62.84 24 SER B CA 1
ATOM 2359 C C . SER B 1 24 ? 6.082 -38 -29.328 1 62.84 24 SER B C 1
ATOM 2361 O O . SER B 1 24 ? 5.68 -37.5 -28.266 1 62.84 24 SER B O 1
ATOM 2363 N N . LEU B 1 25 ? 6.73 -39.25 -29.422 1 53.72 25 LEU B N 1
ATOM 2364 C CA . LEU B 1 25 ? 7.781 -39.5 -28.438 1 53.72 25 LEU B CA 1
ATOM 2365 C C . LEU B 1 25 ? 8.727 -38.312 -28.344 1 53.72 25 LEU B C 1
ATOM 2367 O O . LEU B 1 25 ? 9.57 -38.25 -27.438 1 53.72 25 LEU B O 1
ATOM 2371 N N . ALA B 1 26 ? 8.719 -37.531 -29.438 1 53.81 26 ALA B N 1
ATOM 2372 C CA . ALA B 1 26 ? 9.781 -36.531 -29.609 1 53.81 26 ALA B CA 1
ATOM 2373 C C . ALA B 1 26 ? 9.531 -35.312 -28.734 1 53.81 26 ALA B C 1
ATOM 2375 O O . ALA B 1 26 ? 8.383 -34.906 -28.531 1 53.81 26 ALA B O 1
ATOM 2376 N N . THR B 1 27 ? 10.438 -35.031 -27.984 1 57 27 THR B N 1
ATOM 2377 C CA . THR B 1 27 ? 10.602 -33.938 -27.031 1 57 27 THR B CA 1
ATOM 2378 C C . THR B 1 27 ? 10.57 -32.594 -27.734 1 57 27 THR B C 1
ATOM 2380 O O . THR B 1 27 ? 10.594 -31.531 -27.094 1 57 27 THR B O 1
ATOM 2383 N N . ASN B 1 28 ? 10.414 -32.625 -29.172 1 72.5 28 ASN B N 1
ATOM 2384 C CA . ASN B 1 28 ? 10.594 -31.312 -29.812 1 72.5 28 ASN B CA 1
ATOM 2385 C C . ASN B 1 28 ? 9.258 -30.703 -30.234 1 72.5 28 ASN B C 1
ATOM 2387 O O . ASN B 1 28 ? 8.422 -31.391 -30.844 1 72.5 28 ASN B O 1
ATOM 2391 N N . PRO B 1 29 ? 9.086 -29.484 -29.969 1 80.44 29 PRO B N 1
ATOM 2392 C CA . PRO B 1 29 ? 7.859 -28.812 -30.375 1 80.44 29 PRO B CA 1
ATOM 2393 C C . PRO B 1 29 ? 7.711 -28.703 -31.891 1 80.44 29 PRO B C 1
ATOM 2395 O O . PRO B 1 29 ? 8.711 -28.547 -32.594 1 80.44 29 PRO B O 1
ATOM 2398 N N . ALA B 1 30 ? 6.562 -28.859 -32.375 1 82.88 30 ALA B N 1
ATOM 2399 C CA . ALA B 1 30 ? 6.238 -28.688 -33.812 1 82.88 30 ALA B CA 1
ATOM 2400 C C . ALA B 1 30 ? 6.227 -27.219 -34.188 1 82.88 30 ALA B C 1
ATOM 2402 O O . ALA B 1 30 ? 6.414 -26.875 -35.344 1 82.88 30 ALA B O 1
ATOM 2403 N N . PHE B 1 31 ? 6.016 -26.406 -33.312 1 89.31 31 PHE B N 1
ATOM 2404 C CA . PHE B 1 31 ? 5.922 -24.969 -33.531 1 89.31 31 PHE B CA 1
ATOM 2405 C C . PHE B 1 31 ? 6.039 -24.203 -32.219 1 89.31 31 PHE B C 1
ATOM 2407 O O . PHE B 1 31 ? 5.539 -24.641 -31.203 1 89.31 31 PHE B O 1
ATOM 2414 N N . ILE B 1 32 ? 6.805 -23.109 -32.281 1 93.75 32 ILE B N 1
ATOM 2415 C CA . ILE B 1 32 ? 6.91 -22.188 -31.156 1 93.75 32 ILE B CA 1
ATOM 2416 C C . ILE B 1 32 ? 6.688 -20.766 -31.641 1 93.75 32 ILE B C 1
ATOM 2418 O O . ILE B 1 32 ? 7.129 -20.391 -32.719 1 93.75 32 ILE B O 1
ATOM 2422 N N . LEU B 1 33 ? 5.965 -20 -30.828 1 94.25 33 LEU B N 1
ATOM 2423 C CA . LEU B 1 33 ? 5.695 -18.594 -31.141 1 94.25 33 LEU B CA 1
ATOM 2424 C C . LEU B 1 33 ? 5.625 -17.766 -29.875 1 94.25 33 LEU B C 1
ATOM 2426 O O . LEU B 1 33 ? 5.141 -18.234 -28.844 1 94.25 33 LEU B O 1
ATOM 2430 N N . THR B 1 34 ? 6.207 -16.656 -29.844 1 95.94 34 THR B N 1
ATOM 2431 C CA . THR B 1 34 ? 6.059 -15.664 -28.781 1 95.94 34 THR B CA 1
ATOM 2432 C C . THR B 1 34 ? 5.535 -14.344 -29.344 1 95.94 34 THR B C 1
ATOM 2434 O O . THR B 1 34 ? 6.07 -13.82 -30.328 1 95.94 34 THR B O 1
ATOM 2437 N N . VAL B 1 35 ? 4.496 -13.883 -28.766 1 95.88 35 VAL B N 1
ATOM 2438 C CA . VAL B 1 35 ? 3.891 -12.641 -29.219 1 95.88 35 VAL B CA 1
ATOM 2439 C C . VAL B 1 35 ? 3.738 -11.68 -28.047 1 95.88 35 VAL B C 1
ATOM 2441 O O . VAL B 1 35 ? 4.402 -11.836 -27.016 1 95.88 35 VAL B O 1
ATOM 2444 N N . GLY B 1 36 ? 2.936 -10.562 -28.203 1 93 36 GLY B N 1
ATOM 2445 C CA . GLY B 1 36 ? 2.793 -9.531 -27.188 1 93 36 GLY B CA 1
ATOM 2446 C C . GLY B 1 36 ? 1.997 -9.992 -25.969 1 93 36 GLY B C 1
ATOM 2447 O O . GLY B 1 36 ? 1.58 -11.156 -25.906 1 93 36 GLY B O 1
ATOM 2448 N N . PRO B 1 37 ? 1.754 -9.125 -25.078 1 93.94 37 PRO B N 1
ATOM 2449 C CA . PRO B 1 37 ? 1.105 -9.469 -23.812 1 93.94 37 PRO B CA 1
ATOM 2450 C C . PRO B 1 37 ? -0.37 -9.82 -23.984 1 93.94 37 PRO B C 1
ATOM 2452 O O . PRO B 1 37 ? -1.017 -9.359 -24.922 1 93.94 37 PRO B O 1
ATOM 2455 N N . SER B 1 38 ? -0.897 -10.664 -23.062 1 95.38 38 SER B N 1
ATOM 2456 C CA . SER B 1 38 ? -2.289 -11.086 -23.172 1 95.38 38 SER B CA 1
ATOM 2457 C C . SER B 1 38 ? -2.936 -11.227 -21.797 1 95.38 38 SER B C 1
ATOM 2459 O O . SER B 1 38 ? -3.861 -12.016 -21.609 1 95.38 38 SER B O 1
ATOM 2461 N N . SER B 1 39 ? -2.416 -10.57 -20.828 1 92.88 39 SER B N 1
ATOM 2462 C CA . SER B 1 39 ? -3.023 -10.617 -19.5 1 92.88 39 SER B CA 1
ATOM 2463 C C . SER B 1 39 ? -4.465 -10.125 -19.547 1 92.88 39 SER B C 1
ATOM 2465 O O . SER B 1 39 ? -4.742 -9.031 -20.047 1 92.88 39 SER B O 1
ATOM 2467 N N . LEU B 1 40 ? -5.312 -10.898 -18.891 1 93.19 40 LEU B N 1
ATOM 2468 C CA . LEU B 1 40 ? -6.723 -10.523 -18.891 1 93.19 40 LEU B CA 1
ATOM 2469 C C . LEU B 1 40 ? -6.961 -9.305 -18 1 93.19 40 LEU B C 1
ATOM 2471 O O . LEU B 1 40 ? -7.961 -8.602 -18.156 1 93.19 40 LEU B O 1
ATOM 2475 N N . THR B 1 41 ? -6.094 -9.094 -17.109 1 84.88 41 THR B N 1
ATOM 2476 C CA . THR B 1 41 ? -6.219 -7.977 -16.188 1 84.88 41 THR B CA 1
ATOM 2477 C C . THR B 1 41 ? -5.719 -6.684 -16.812 1 84.88 41 THR B C 1
ATOM 2479 O O . THR B 1 41 ? -6.355 -5.637 -16.703 1 84.88 41 THR B O 1
ATOM 2482 N N . GLN B 1 42 ? -4.734 -6.719 -17.531 1 81.94 42 GLN B N 1
ATOM 2483 C CA . GLN B 1 42 ? -4.074 -5.531 -18.062 1 81.94 42 GLN B CA 1
ATOM 2484 C C . GLN B 1 42 ? -4.559 -5.215 -19.469 1 81.94 42 GLN B C 1
ATOM 2486 O O . GLN B 1 42 ? -4.805 -4.051 -19.797 1 81.94 42 GLN B O 1
ATOM 2491 N N . GLN B 1 43 ? -4.652 -6.301 -20.234 1 85.88 43 GLN B N 1
ATOM 2492 C CA . GLN B 1 43 ? -4.973 -6.105 -21.641 1 85.88 43 GLN B CA 1
ATOM 2493 C C . GLN B 1 43 ? -6.465 -6.293 -21.891 1 85.88 43 GLN B C 1
ATOM 2495 O O . GLN B 1 43 ? -6.98 -5.883 -22.938 1 85.88 43 GLN B O 1
ATOM 2500 N N . LYS B 1 44 ? -7.148 -6.859 -21.109 1 88.25 44 LYS B N 1
ATOM 2501 C CA . LYS B 1 44 ? -8.594 -7.051 -21.188 1 88.25 44 LYS B CA 1
ATOM 2502 C C . LYS B 1 44 ? -9 -7.625 -22.547 1 88.25 44 LYS B C 1
ATOM 2504 O O . LYS B 1 44 ? -8.469 -8.656 -22.969 1 88.25 44 LYS B O 1
ATOM 2509 N N . GLU B 1 45 ? -9.719 -6.961 -23.328 1 89.94 45 GLU B N 1
ATOM 2510 C CA . GLU B 1 45 ? -10.234 -7.465 -24.594 1 89.94 45 GLU B CA 1
ATOM 2511 C C . GLU B 1 45 ? -9.117 -7.664 -25.625 1 89.94 45 GLU B C 1
ATOM 2513 O O . GLU B 1 45 ? -9.18 -8.57 -26.453 1 89.94 45 GLU B O 1
ATOM 2518 N N . GLN B 1 46 ? -8.164 -6.836 -25.531 1 94.12 46 GLN B N 1
ATOM 2519 C CA . GLN B 1 46 ? -7.031 -6.98 -26.438 1 94.12 46 GLN B CA 1
ATOM 2520 C C . GLN B 1 46 ? -6.316 -8.312 -26.219 1 94.12 46 GLN B C 1
ATOM 2522 O O . GLN B 1 46 ? -5.719 -8.859 -27.141 1 94.12 46 GLN B O 1
ATOM 2527 N N . ALA B 1 47 ? -6.43 -8.773 -25.031 1 96.12 47 ALA B N 1
ATOM 2528 C CA . ALA B 1 47 ? -5.848 -10.078 -24.719 1 96.12 47 ALA B CA 1
ATOM 2529 C C . ALA B 1 47 ? -6.5 -11.188 -25.547 1 96.12 47 ALA B C 1
ATOM 2531 O O . ALA B 1 47 ? -5.82 -12.094 -26.031 1 96.12 47 ALA B O 1
ATOM 2532 N N . HIS B 1 48 ? -7.824 -11.086 -25.719 1 96.75 48 HIS B N 1
ATOM 2533 C CA . HIS B 1 48 ? -8.562 -12.078 -26.484 1 96.75 48 HIS B CA 1
ATOM 2534 C C . HIS B 1 48 ? -8.086 -12.133 -27.938 1 96.75 48 HIS B C 1
ATOM 2536 O O . HIS B 1 48 ? -7.828 -13.211 -28.469 1 96.75 48 HIS B O 1
ATOM 2542 N N . HIS B 1 49 ? -7.996 -10.969 -28.422 1 96.06 49 HIS B N 1
ATOM 2543 C CA . HIS B 1 49 ? -7.559 -10.867 -29.812 1 96.06 49 HIS B CA 1
ATOM 2544 C C . HIS B 1 49 ? -6.152 -11.43 -30 1 96.06 49 HIS B C 1
ATOM 2546 O O . HIS B 1 49 ? -5.887 -12.156 -30.953 1 96.06 49 HIS B O 1
ATOM 2552 N N . GLN B 1 50 ? -5.258 -11.062 -29.078 1 96.5 50 GLN B N 1
ATOM 2553 C CA . GLN B 1 50 ? -3.873 -11.516 -29.141 1 96.5 50 GLN B CA 1
ATOM 2554 C C . GLN B 1 50 ? -3.793 -13.039 -29.109 1 96.5 50 GLN B C 1
ATOM 2556 O O . GLN B 1 50 ? -3.049 -13.648 -29.875 1 96.5 50 GLN B O 1
ATOM 2561 N N . ILE B 1 51 ? -4.543 -13.625 -28.219 1 97.5 51 ILE B N 1
ATOM 2562 C CA . ILE B 1 51 ? -4.527 -15.078 -28.062 1 97.5 51 ILE B CA 1
ATOM 2563 C C . ILE B 1 51 ? -5.109 -15.75 -29.297 1 97.5 51 ILE B C 1
ATOM 2565 O O . ILE B 1 51 ? -4.523 -16.688 -29.828 1 97.5 51 ILE B O 1
ATOM 2569 N N . ARG B 1 52 ? -6.219 -15.25 -29.766 1 97 52 ARG B N 1
ATOM 2570 C CA . ARG B 1 52 ? -6.855 -15.82 -30.953 1 97 52 ARG B CA 1
ATOM 2571 C C . ARG B 1 52 ? -5.945 -15.711 -32.156 1 97 52 ARG B C 1
ATOM 2573 O O . ARG B 1 52 ? -5.797 -16.672 -32.938 1 97 52 ARG B O 1
ATOM 2580 N N . GLU B 1 53 ? -5.434 -14.555 -32.344 1 96.38 53 GLU B N 1
ATOM 2581 C CA . GLU B 1 53 ? -4.531 -14.344 -33.469 1 96.38 53 GLU B CA 1
ATOM 2582 C C . GLU B 1 53 ? -3.336 -15.289 -33.375 1 96.38 53 GLU B C 1
ATOM 2584 O O . GLU B 1 53 ? -2.891 -15.812 -34.406 1 96.38 53 GLU B O 1
ATOM 2589 N N . ALA B 1 54 ? -2.789 -15.445 -32.25 1 96.94 54 ALA B N 1
ATOM 2590 C CA . ALA B 1 54 ? -1.66 -16.359 -32.062 1 96.94 54 ALA B CA 1
ATOM 2591 C C . ALA B 1 54 ? -2.041 -17.781 -32.406 1 96.94 54 ALA B C 1
ATOM 2593 O O . ALA B 1 54 ? -1.265 -18.5 -33.062 1 96.94 54 ALA B O 1
ATOM 2594 N N . ILE B 1 55 ? -3.201 -18.219 -31.984 1 97.5 55 ILE B N 1
ATOM 2595 C CA . ILE B 1 55 ? -3.691 -19.562 -32.312 1 97.5 55 ILE B CA 1
ATOM 2596 C C . ILE B 1 55 ? -3.848 -19.719 -33.812 1 97.5 55 ILE B C 1
ATOM 2598 O O . ILE B 1 55 ? -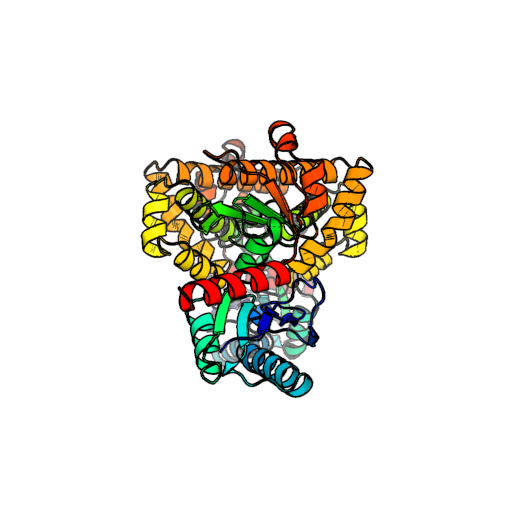3.396 -20.703 -34.375 1 97.5 55 ILE B O 1
ATOM 2602 N N . GLU B 1 56 ? -4.453 -18.75 -34.438 1 96.88 56 GLU B N 1
ATOM 2603 C CA . GLU B 1 56 ? -4.688 -18.797 -35.875 1 96.88 56 GLU B CA 1
ATOM 2604 C C . GLU B 1 56 ? -3.375 -18.859 -36.625 1 96.88 56 GLU B C 1
ATOM 2606 O O . GLU B 1 56 ? -3.258 -19.594 -37.625 1 96.88 56 GLU B O 1
ATOM 2611 N N . THR B 1 57 ? -2.49 -18.016 -36.219 1 96.06 57 THR B N 1
ATOM 2612 C CA . THR B 1 57 ? -1.174 -18.016 -36.844 1 96.06 57 THR B CA 1
ATOM 2613 C C . THR B 1 57 ? -0.528 -19.391 -36.75 1 96.06 57 THR B C 1
ATOM 2615 O O . THR B 1 57 ? 0.022 -19.891 -37.719 1 96.06 57 THR B O 1
ATOM 2618 N N . CYS B 1 58 ? -0.582 -20 -35.594 1 95.5 58 CYS B N 1
ATOM 2619 C CA . CYS B 1 58 ? -0.021 -21.328 -35.344 1 95.5 58 CYS B CA 1
ATOM 2620 C C . CYS B 1 58 ? -0.681 -22.359 -36.281 1 95.5 58 CYS B C 1
ATOM 2622 O O . CYS B 1 58 ? 0.003 -23.078 -37 1 95.5 58 CYS B O 1
ATOM 2624 N N . LEU B 1 59 ? -1.978 -22.406 -36.281 1 95.62 59 LEU B N 1
ATOM 2625 C CA . LEU B 1 59 ? -2.723 -23.406 -37.031 1 95.62 59 LEU B CA 1
ATOM 2626 C C . LEU B 1 59 ? -2.475 -23.234 -38.531 1 95.62 59 LEU B C 1
ATOM 2628 O O . LEU B 1 59 ? -2.344 -24.234 -39.25 1 95.62 59 LEU B O 1
ATOM 2632 N N . ALA B 1 60 ? -2.467 -21.969 -38.906 1 95.19 60 ALA B N 1
ATOM 2633 C CA . ALA B 1 60 ? -2.232 -21.672 -40.312 1 95.19 60 ALA B CA 1
ATOM 2634 C C . ALA B 1 60 ? -0.845 -22.141 -40.75 1 95.19 60 ALA B C 1
ATOM 2636 O O . ALA B 1 60 ? -0.677 -22.688 -41.844 1 95.19 60 ALA B O 1
ATOM 2637 N N . GLN B 1 61 ? 0.123 -21.938 -39.938 1 93.62 61 GLN B N 1
ATOM 2638 C CA . GLN B 1 61 ? 1.506 -22.266 -40.281 1 93.62 61 GLN B CA 1
ATOM 2639 C C . GLN B 1 61 ? 1.697 -23.766 -40.375 1 93.62 61 GLN B C 1
ATOM 2641 O O . GLN B 1 61 ? 2.5 -24.25 -41.188 1 93.62 61 GLN B O 1
ATOM 2646 N N . VAL B 1 62 ? 1.037 -24.531 -39.594 1 92.31 62 VAL B N 1
ATOM 2647 C CA . VAL B 1 62 ? 1.263 -25.969 -39.531 1 92.31 62 VAL B CA 1
ATOM 2648 C C . VAL B 1 62 ? 0.15 -26.688 -40.281 1 92.31 62 VAL B C 1
ATOM 2650 O O . VAL B 1 62 ? 0.143 -27.922 -40.344 1 92.31 62 VAL B O 1
ATOM 2653 N N . LYS B 1 63 ? -0.811 -25.984 -40.844 1 95 63 LYS B N 1
ATOM 2654 C CA . LYS B 1 63 ? -1.918 -26.484 -41.625 1 95 63 LYS B CA 1
ATOM 2655 C C . LYS B 1 63 ? -2.766 -27.484 -40.844 1 95 63 LYS B C 1
ATOM 2657 O O . LYS B 1 63 ? -3.018 -28.594 -41.344 1 95 63 LYS B O 1
ATOM 2662 N N . LEU B 1 64 ? -3.141 -27.125 -39.625 1 95.88 64 LEU B N 1
ATOM 2663 C CA . LEU B 1 64 ? -4.051 -27.891 -38.781 1 95.88 64 LEU B CA 1
ATOM 2664 C C . LEU B 1 64 ? -5.383 -27.156 -38.625 1 95.88 64 LEU B C 1
ATOM 2666 O O . LEU B 1 64 ? -5.438 -25.938 -38.719 1 95.88 64 LEU B O 1
ATOM 2670 N N . THR B 1 65 ? -6.406 -27.922 -38.438 1 96.38 65 THR B N 1
ATOM 2671 C CA . THR B 1 65 ? -7.711 -27.359 -38.125 1 96.38 65 THR B CA 1
ATOM 2672 C C . THR B 1 65 ? -7.918 -27.328 -36.594 1 96.38 65 THR B C 1
ATOM 2674 O O . THR B 1 65 ? -7.266 -28.078 -35.875 1 96.38 65 THR B O 1
ATOM 2677 N N . PRO B 1 66 ? -8.797 -26.5 -36.125 1 96.62 66 PRO B N 1
ATOM 2678 C CA . PRO B 1 66 ? -9.07 -26.422 -34.688 1 96.62 66 PRO B CA 1
ATOM 2679 C C . PRO B 1 66 ? -9.477 -27.766 -34.094 1 96.62 66 PRO B C 1
ATOM 2681 O O . PRO B 1 66 ? -9.188 -28.047 -32.906 1 96.62 66 PRO B O 1
ATOM 2684 N N . GLN B 1 67 ? -10.133 -28.625 -34.875 1 96 67 GLN B N 1
ATOM 2685 C CA . GLN B 1 67 ? -10.641 -29.906 -34.406 1 96 67 GLN B CA 1
ATOM 2686 C C . GLN B 1 67 ? -9.492 -30.891 -34.156 1 96 67 GLN B C 1
ATOM 2688 O O . GLN B 1 67 ? -9.656 -31.859 -33.406 1 96 67 GLN B O 1
ATOM 2693 N N . GLN B 1 68 ? -8.344 -30.625 -34.688 1 96.31 68 GLN B N 1
ATOM 2694 C CA . GLN B 1 68 ? -7.215 -31.531 -34.594 1 96.31 68 GLN B CA 1
ATOM 2695 C C . GLN B 1 68 ? -6.312 -31.188 -33.438 1 96.31 68 GLN B C 1
ATOM 2697 O O . GLN B 1 68 ? -5.348 -31.906 -33.156 1 96.31 68 GLN B O 1
ATOM 2702 N N . VAL B 1 69 ? -6.656 -30.141 -32.75 1 96.5 69 VAL B N 1
ATOM 2703 C CA . VAL B 1 69 ? -5.746 -29.641 -31.703 1 96.5 69 VAL B CA 1
ATOM 2704 C C . VAL B 1 69 ? -6.496 -29.469 -30.391 1 96.5 69 VAL B C 1
ATOM 2706 O O . VAL B 1 69 ? -7.637 -29 -30.375 1 96.5 69 VAL B O 1
ATOM 2709 N N . PHE B 1 70 ? -5.93 -29.906 -29.281 1 97.69 70 PHE B N 1
ATOM 2710 C CA . PHE B 1 70 ? -6.414 -29.516 -27.953 1 97.69 70 PHE B CA 1
ATOM 2711 C C . PHE B 1 70 ? -5.594 -28.359 -27.391 1 97.69 70 PHE B C 1
ATOM 2713 O O . PHE B 1 70 ? -4.367 -28.453 -27.297 1 97.69 70 PHE B O 1
ATOM 2720 N N . ILE B 1 71 ? -6.246 -27.312 -27.078 1 98.38 71 ILE B N 1
ATOM 2721 C CA . ILE B 1 71 ? -5.586 -26.078 -26.672 1 98.38 71 ILE B CA 1
ATOM 2722 C C . ILE B 1 71 ? -5.75 -25.875 -25.156 1 98.38 71 ILE B C 1
ATOM 2724 O O . ILE B 1 71 ? -6.863 -25.953 -24.641 1 98.38 71 ILE B O 1
ATOM 2728 N N . VAL B 1 72 ? -4.645 -25.688 -24.453 1 98.38 72 VAL B N 1
ATOM 2729 C CA . VAL B 1 72 ? -4.688 -25.25 -23.062 1 98.38 72 VAL B CA 1
ATOM 2730 C C . VAL B 1 72 ? -4.059 -23.859 -22.953 1 98.38 72 VAL B C 1
ATOM 2732 O O . VAL B 1 72 ? -2.912 -23.656 -23.359 1 98.38 72 VAL B O 1
ATOM 2735 N N . ILE B 1 73 ? -4.816 -22.984 -22.406 1 98.5 73 ILE B N 1
ATOM 2736 C CA . ILE B 1 73 ? -4.383 -21.594 -22.266 1 98.5 73 ILE B CA 1
ATOM 2737 C C . ILE B 1 73 ? -4.281 -21.234 -20.781 1 98.5 73 ILE B C 1
ATOM 2739 O O . ILE B 1 73 ? -5.297 -21.141 -20.094 1 98.5 73 ILE B O 1
ATOM 2743 N N . GLY B 1 74 ? -3.049 -21.109 -20.25 1 97.94 74 GLY B N 1
ATOM 2744 C CA . GLY B 1 74 ? -2.818 -20.453 -18.969 1 97.94 74 GLY B CA 1
ATOM 2745 C C . GLY B 1 74 ? -2.52 -18.984 -19.094 1 97.94 74 GLY B C 1
ATOM 2746 O O . GLY B 1 74 ? -1.531 -18.594 -19.719 1 97.94 74 GLY B O 1
ATOM 2747 N N . VAL B 1 75 ? -3.334 -18.219 -18.516 1 96.94 75 VAL B N 1
ATOM 2748 C CA . VAL B 1 75 ? -3.166 -16.781 -18.766 1 96.94 75 VAL B CA 1
ATOM 2749 C C . VAL B 1 75 ? -3.393 -16 -17.469 1 96.94 75 VAL B C 1
ATOM 2751 O O . VAL B 1 75 ? -4.258 -16.359 -16.672 1 96.94 75 VAL B O 1
ATOM 2754 N N . ALA B 1 76 ? -2.582 -14.969 -17.297 1 92.06 76 ALA B N 1
ATOM 2755 C CA . ALA B 1 76 ? -2.734 -14.07 -16.141 1 92.06 76 ALA B CA 1
ATOM 2756 C C . ALA B 1 76 ? -4.125 -13.453 -16.109 1 92.06 76 ALA B C 1
ATOM 2758 O O . ALA B 1 76 ? -4.652 -13.039 -17.156 1 92.06 76 ALA B O 1
ATOM 2759 N N . GLY B 1 77 ? -4.75 -13.445 -14.93 1 88.06 77 GLY B N 1
ATOM 2760 C CA . GLY B 1 77 ? -6.059 -12.828 -14.773 1 88.06 77 GLY B CA 1
ATOM 2761 C C . GLY B 1 77 ? -7.203 -13.812 -14.906 1 88.06 77 GLY B C 1
ATOM 2762 O O . GLY B 1 77 ? -8.352 -13.477 -14.609 1 88.06 77 GLY B O 1
ATOM 2763 N N . ALA B 1 78 ? -6.922 -15.016 -15.234 1 93.12 78 ALA B N 1
ATOM 2764 C CA . ALA B 1 78 ? -7.961 -16.016 -15.453 1 93.12 78 ALA B CA 1
ATOM 2765 C C . ALA B 1 78 ? -8.57 -16.469 -14.133 1 93.12 78 ALA B C 1
ATOM 2767 O O . ALA B 1 78 ? -9.594 -17.172 -14.117 1 93.12 78 ALA B O 1
ATOM 2768 N N . GLY B 1 79 ? -7.969 -16.078 -13.094 1 86.75 79 GLY B N 1
ATOM 2769 C CA . GLY B 1 79 ? -8.594 -16.328 -11.797 1 86.75 79 GLY B CA 1
ATOM 2770 C C . GLY B 1 79 ? -9.914 -15.609 -11.625 1 86.75 79 GLY B C 1
ATOM 2771 O O . GLY B 1 79 ? -10.75 -16.031 -10.812 1 86.75 79 GLY B O 1
ATOM 2772 N N . ASN B 1 80 ? -10.047 -14.562 -12.273 1 83.62 80 ASN B N 1
ATOM 2773 C CA . ASN B 1 80 ? -11.336 -13.883 -12.32 1 83.62 80 ASN B CA 1
ATOM 2774 C C . ASN B 1 80 ? -12.328 -14.633 -13.211 1 83.62 80 ASN B C 1
ATOM 2776 O O . ASN B 1 80 ? -12.156 -14.688 -14.43 1 83.62 80 ASN B O 1
ATOM 2780 N N . VAL B 1 81 ? -13.398 -15.031 -12.625 1 87.25 81 VAL B N 1
ATOM 2781 C CA . VAL B 1 81 ? -14.352 -15.914 -13.281 1 87.25 81 VAL B CA 1
ATOM 2782 C C . VAL B 1 81 ? -14.953 -15.219 -14.5 1 87.25 81 VAL B C 1
ATOM 2784 O O . VAL B 1 81 ? -15.086 -15.82 -15.562 1 87.25 81 VAL B O 1
ATOM 2787 N N . ASN B 1 82 ? -15.234 -13.984 -14.32 1 89.06 82 ASN B N 1
ATOM 2788 C CA . ASN B 1 82 ? -15.852 -13.25 -15.422 1 89.06 82 ASN B CA 1
ATOM 2789 C C . ASN B 1 82 ? -14.883 -13.055 -16.578 1 89.06 82 ASN B C 1
ATOM 2791 O O . ASN B 1 82 ? -15.258 -13.195 -17.75 1 89.06 82 ASN B O 1
ATOM 2795 N N . ALA B 1 83 ? -13.672 -12.75 -16.234 1 91.44 83 ALA B N 1
ATOM 2796 C CA . ALA B 1 83 ? -12.656 -12.562 -17.266 1 91.44 83 ALA B CA 1
ATOM 2797 C C . ALA B 1 83 ? -12.383 -13.859 -18.016 1 91.44 83 ALA B C 1
ATOM 2799 O O . ALA B 1 83 ? -12.25 -13.867 -19.234 1 91.44 83 ALA B O 1
ATOM 2800 N N . ARG B 1 84 ? -12.32 -14.914 -17.297 1 94.88 84 ARG B N 1
ATOM 2801 C CA . ARG B 1 84 ? -12.07 -16.219 -17.891 1 94.88 84 ARG B CA 1
ATOM 2802 C C . ARG B 1 84 ? -13.219 -16.625 -18.812 1 94.88 84 ARG B C 1
ATOM 2804 O O . ARG B 1 84 ? -12.984 -17.094 -19.938 1 94.88 84 ARG B O 1
ATOM 2811 N N . LYS B 1 85 ? -14.414 -16.406 -18.359 1 95.12 85 LYS B N 1
ATOM 2812 C CA . LYS B 1 85 ? -15.578 -16.75 -19.172 1 95.12 85 LYS B CA 1
ATOM 2813 C C . LYS B 1 85 ? -15.625 -15.938 -20.453 1 95.12 85 LYS B C 1
ATOM 2815 O O . LYS B 1 85 ? -16.016 -16.453 -21.516 1 95.12 85 LYS B O 1
ATOM 2820 N N . ALA B 1 86 ? -15.32 -14.734 -20.312 1 95.69 86 ALA B N 1
ATOM 2821 C CA . ALA B 1 86 ? -15.305 -13.875 -21.5 1 95.69 86 ALA B CA 1
ATOM 2822 C C . ALA B 1 86 ? -14.305 -14.383 -22.531 1 95.69 86 ALA B C 1
ATOM 2824 O O . ALA B 1 86 ? -14.586 -14.398 -23.734 1 95.69 86 ALA B O 1
ATOM 2825 N N . LEU B 1 87 ? -13.141 -14.758 -22.094 1 96.94 87 LEU B N 1
ATOM 2826 C CA . LEU B 1 87 ? -12.156 -15.328 -23 1 96.94 87 LEU B CA 1
ATOM 2827 C C . LEU B 1 87 ? -12.672 -16.625 -23.609 1 96.94 87 LEU B C 1
ATOM 2829 O O . LEU B 1 87 ? -12.539 -16.844 -24.828 1 96.94 87 LEU B O 1
ATOM 2833 N N . GLU B 1 88 ? -13.234 -17.453 -22.797 1 96.75 88 GLU B N 1
ATOM 2834 C CA . GLU B 1 88 ? -13.781 -18.719 -23.266 1 96.75 88 GLU B CA 1
ATOM 2835 C C . GLU B 1 88 ? -14.836 -18.516 -24.344 1 96.75 88 GLU B C 1
ATOM 2837 O O . GLU B 1 88 ? -14.891 -19.25 -25.328 1 96.75 88 GLU B O 1
ATOM 2842 N N . GLN B 1 89 ? -15.625 -17.484 -24.141 1 96.06 89 GLN B N 1
ATOM 2843 C CA . GLN B 1 89 ? -16.656 -17.156 -25.125 1 96.06 89 GLN B CA 1
ATOM 2844 C C . GLN B 1 89 ? -16.016 -16.734 -26.453 1 96.06 89 GLN B C 1
ATOM 2846 O O . GLN B 1 89 ? -16.562 -17.031 -27.516 1 96.06 89 GLN B O 1
ATOM 2851 N N . SER B 1 90 ? -14.969 -16.062 -26.328 1 96.19 90 SER B N 1
ATOM 2852 C CA . SER B 1 90 ? -14.281 -15.594 -27.531 1 96.19 90 SER B CA 1
ATOM 2853 C C . SER B 1 90 ? -13.602 -16.734 -28.266 1 96.19 90 SER B C 1
ATOM 2855 O O . SER B 1 90 ? -13.188 -16.594 -29.422 1 96.19 90 SER B O 1
ATOM 2857 N N . LEU B 1 91 ? -13.5 -17.891 -27.641 1 97.25 91 LEU B N 1
ATOM 2858 C CA . LEU B 1 91 ? -12.758 -19.016 -28.188 1 97.25 91 LEU B CA 1
ATOM 2859 C C . LEU B 1 91 ? -13.703 -20.141 -28.594 1 97.25 91 LEU B C 1
ATOM 2861 O O . LEU B 1 91 ? -13.289 -21.297 -28.688 1 97.25 91 LEU B O 1
ATOM 2865 N N . LEU B 1 92 ? -14.922 -19.875 -28.828 1 95.06 92 LEU B N 1
ATOM 2866 C CA . LEU B 1 92 ? -15.953 -20.859 -29.109 1 95.06 92 LEU B CA 1
ATOM 2867 C C . LEU B 1 92 ? -15.656 -21.594 -30.422 1 95.06 92 LEU B C 1
ATOM 2869 O O . LEU B 1 92 ? -16.125 -22.719 -30.625 1 95.06 92 LEU B O 1
ATOM 2873 N N . SER B 1 93 ? -14.93 -20.953 -31.281 1 95 93 SER B N 1
ATOM 2874 C CA . SER B 1 93 ? -14.578 -21.578 -32.562 1 95 93 SER B CA 1
ATOM 2875 C C . SER B 1 93 ? -13.555 -22.688 -32.375 1 95 93 SER B C 1
ATOM 2877 O O . SER B 1 93 ? -13.273 -23.438 -33.312 1 95 93 SER B O 1
ATOM 2879 N N . TYR B 1 94 ? -13.039 -22.828 -31.188 1 96.75 94 TYR B N 1
ATOM 2880 C CA . TYR B 1 94 ? -12.086 -23.875 -30.844 1 96.75 94 TYR B CA 1
ATOM 2881 C C . TYR B 1 94 ? -12.719 -24.891 -29.891 1 96.75 94 TYR B C 1
ATOM 2883 O O . TYR B 1 94 ? -12.648 -24.719 -28.672 1 96.75 94 TYR B O 1
ATOM 2891 N N . PRO B 1 95 ? -13.18 -25.938 -30.406 1 94.88 95 PRO B N 1
ATOM 2892 C CA . PRO B 1 95 ? -14.016 -26.844 -29.609 1 94.88 95 PRO B CA 1
ATOM 2893 C C . PRO B 1 95 ? -13.242 -27.547 -28.5 1 94.88 95 PRO B C 1
ATOM 2895 O O . PRO B 1 95 ? -13.836 -27.984 -27.5 1 94.88 95 PRO B O 1
ATOM 2898 N N . ASN B 1 96 ? -11.93 -27.766 -28.656 1 96.88 96 ASN B N 1
ATOM 2899 C CA . ASN B 1 96 ? -11.078 -28.391 -27.656 1 96.88 96 ASN B CA 1
ATOM 2900 C C . ASN B 1 96 ? -10.148 -27.391 -27 1 96.88 96 ASN B C 1
ATOM 2902 O O . ASN B 1 96 ? -8.961 -27.328 -27.312 1 96.88 96 ASN B O 1
ATOM 2906 N N . CYS B 1 97 ? -10.727 -26.625 -26.125 1 97.62 97 CYS B N 1
ATOM 2907 C CA . CYS B 1 97 ? -9.969 -25.531 -25.516 1 97.62 97 CYS B CA 1
ATOM 2908 C C . CYS B 1 97 ? -10.25 -25.422 -24.016 1 97.62 97 CYS B C 1
ATOM 2910 O O . CYS B 1 97 ? -11.406 -25.5 -23.609 1 97.62 97 CYS B O 1
ATOM 2912 N N . LEU B 1 98 ? -9.258 -25.375 -23.25 1 97.25 98 LEU B N 1
ATOM 2913 C CA . LEU B 1 98 ? -9.367 -25.188 -21.812 1 97.25 98 LEU B CA 1
ATOM 2914 C C . LEU B 1 98 ? -8.586 -23.953 -21.359 1 97.25 98 LEU B C 1
ATOM 2916 O O . LEU B 1 98 ? -7.418 -23.797 -21.719 1 97.25 98 LEU B O 1
ATOM 2920 N N . VAL B 1 99 ? -9.258 -23.062 -20.703 1 97.94 99 VAL B N 1
ATOM 2921 C CA . VAL B 1 99 ? -8.633 -21.859 -20.172 1 97.94 99 VAL B CA 1
ATOM 2922 C C . VAL B 1 99 ? -8.422 -22 -18.656 1 97.94 99 VAL B C 1
ATOM 2924 O O . VAL B 1 99 ? -9.32 -22.438 -17.953 1 97.94 99 VAL B O 1
ATOM 2927 N N . THR B 1 100 ? -7.277 -21.734 -18.172 1 96.19 100 THR B N 1
ATOM 2928 C CA . THR B 1 100 ? -6.949 -21.766 -16.75 1 96.19 100 THR B CA 1
ATOM 2929 C C . THR B 1 100 ? -5.977 -20.641 -16.406 1 96.19 100 THR B C 1
ATOM 2931 O O . THR B 1 100 ? -5.766 -19.719 -17.203 1 96.19 100 THR B O 1
ATOM 2934 N N . THR B 1 101 ? -5.449 -20.656 -15.164 1 93.94 101 THR B N 1
ATOM 2935 C CA . THR B 1 101 ? -4.57 -19.578 -14.734 1 93.94 101 THR B CA 1
ATOM 2936 C C . THR B 1 101 ? -3.123 -19.875 -15.117 1 93.94 101 THR B C 1
ATOM 2938 O O . THR B 1 101 ? -2.732 -21.031 -15.234 1 93.94 101 THR B O 1
ATOM 2941 N N . ASP B 1 102 ? -2.383 -18.781 -15.32 1 93.31 102 ASP B N 1
ATOM 2942 C CA . ASP B 1 102 ? -0.947 -18.953 -15.523 1 93.31 102 ASP B CA 1
ATOM 2943 C C . ASP B 1 102 ? -0.303 -19.656 -14.328 1 93.31 102 ASP B C 1
ATOM 2945 O O . ASP B 1 102 ? 0.636 -20.438 -14.484 1 93.31 102 ASP B O 1
ATOM 2949 N N . ALA B 1 103 ? -0.839 -19.5 -13.219 1 91.5 103 ALA B N 1
ATOM 2950 C CA . ALA B 1 103 ? -0.343 -20.141 -12 1 91.5 103 ALA B CA 1
ATOM 2951 C C . ALA B 1 103 ? -0.546 -21.656 -12.062 1 91.5 103 ALA B C 1
ATOM 2953 O O . ALA B 1 103 ? 0.33 -22.422 -11.664 1 91.5 103 ALA B O 1
ATOM 2954 N N . HIS B 1 104 ? -1.689 -22.047 -12.562 1 94.5 104 HIS B N 1
ATOM 2955 C CA . HIS B 1 104 ? -2.025 -23.469 -12.617 1 94.5 104 HIS B CA 1
ATOM 2956 C C . HIS B 1 104 ? -1.086 -24.219 -13.547 1 94.5 104 HIS B C 1
ATOM 2958 O O . HIS B 1 104 ? -0.553 -25.266 -13.188 1 94.5 104 HIS B O 1
ATOM 2964 N N . ILE B 1 105 ? -0.895 -23.688 -14.727 1 96.25 105 ILE B N 1
ATOM 2965 C CA . ILE B 1 105 ? -0.049 -24.406 -15.672 1 96.25 105 ILE B CA 1
ATOM 2966 C C . ILE B 1 105 ? 1.403 -24.359 -15.203 1 96.25 105 ILE B C 1
ATOM 2968 O O . ILE B 1 105 ? 2.168 -25.297 -15.438 1 96.25 105 ILE B O 1
ATOM 2972 N N . SER B 1 106 ? 1.819 -23.297 -14.594 1 94.88 106 SER B N 1
ATOM 2973 C CA . SER B 1 106 ? 3.15 -23.234 -14 1 94.88 106 SER B CA 1
ATOM 2974 C C . SER B 1 106 ? 3.322 -24.312 -12.922 1 94.88 106 SER B C 1
ATOM 2976 O O . SER B 1 106 ? 4.348 -25 -12.883 1 94.88 106 SER B O 1
ATOM 2978 N N . LEU B 1 107 ? 2.33 -24.469 -12.086 1 95.81 107 LEU B N 1
ATOM 2979 C CA . LEU B 1 107 ? 2.355 -25.453 -11.023 1 95.81 107 LEU B CA 1
ATOM 2980 C C . LEU B 1 107 ? 2.469 -26.859 -11.594 1 95.81 107 LEU B C 1
ATOM 2982 O O . LEU B 1 107 ? 3.254 -27.672 -11.102 1 95.81 107 LEU B O 1
ATOM 2986 N N . LEU B 1 108 ? 1.729 -27.125 -12.633 1 95.81 108 LEU B N 1
ATOM 2987 C CA . LEU B 1 108 ? 1.758 -28.438 -13.258 1 95.81 108 LEU B CA 1
ATOM 2988 C C . LEU B 1 108 ? 3.121 -28.719 -13.891 1 95.81 108 LEU B C 1
ATOM 2990 O O . LEU B 1 108 ? 3.594 -29.859 -13.883 1 95.81 108 LEU B O 1
ATOM 2994 N N . GLY B 1 109 ? 3.729 -27.719 -14.406 1 96 109 GLY B N 1
ATOM 2995 C CA . GLY B 1 109 ? 5.008 -27.844 -15.086 1 96 109 GLY B CA 1
ATOM 2996 C C . GLY B 1 109 ? 6.16 -28.125 -14.141 1 96 109 GLY B C 1
ATOM 2997 O O . GLY B 1 109 ? 7.148 -28.766 -14.523 1 96 109 GLY B O 1
ATOM 2998 N N . VAL B 1 110 ? 6.055 -27.703 -12.898 1 95.62 110 VAL B N 1
ATOM 2999 C CA . VAL B 1 110 ? 7.137 -27.719 -11.922 1 95.62 110 VAL B CA 1
ATOM 3000 C C . VAL B 1 110 ? 7.629 -29.141 -11.719 1 95.62 110 VAL B C 1
ATOM 3002 O O . VAL B 1 110 ? 8.836 -29.391 -11.664 1 95.62 110 VAL B O 1
ATOM 3005 N N . ASN B 1 111 ? 6.727 -30.047 -11.578 1 95.56 111 ASN B N 1
ATOM 3006 C CA . ASN B 1 111 ? 7.047 -31.438 -11.273 1 95.56 111 ASN B CA 1
ATOM 3007 C C . ASN B 1 111 ? 6.273 -32.406 -12.164 1 95.56 111 ASN B C 1
ATOM 3009 O O . ASN B 1 111 ? 5.828 -33.469 -11.703 1 95.56 111 ASN B O 1
ATOM 3013 N N . GLN B 1 112 ? 6.039 -31.953 -13.383 1 92.94 112 GLN B N 1
ATOM 3014 C CA . GLN B 1 112 ? 5.438 -32.781 -14.422 1 92.94 112 GLN B CA 1
ATOM 3015 C C . GLN B 1 112 ? 4.098 -33.375 -13.961 1 92.94 112 GLN B C 1
ATOM 3017 O O . GLN B 1 112 ? 3.842 -34.562 -14.102 1 92.94 112 GLN B O 1
ATOM 3022 N N . GLY B 1 113 ? 3.393 -32.562 -13.273 1 94.56 113 GLY B N 1
ATOM 3023 C CA . GLY B 1 113 ? 2.041 -32.938 -12.875 1 94.56 113 GLY B CA 1
ATOM 3024 C C . GLY B 1 113 ? 1.99 -33.719 -11.578 1 94.56 113 GLY B C 1
ATOM 3025 O O . GLY B 1 113 ? 0.907 -34.031 -11.07 1 94.56 113 GLY B O 1
ATOM 3026 N N . GLN B 1 114 ? 3.127 -34.062 -11.07 1 95.62 114 GLN B N 1
ATOM 3027 C CA . GLN B 1 114 ? 3.168 -34.781 -9.797 1 95.62 114 GLN B CA 1
ATOM 3028 C C . GLN B 1 114 ? 2.971 -33.812 -8.625 1 95.62 114 GLN B C 1
ATOM 3030 O O . GLN B 1 114 ? 3.34 -32.656 -8.703 1 95.62 114 GLN B O 1
ATOM 3035 N N . ALA B 1 115 ? 2.43 -34.344 -7.523 1 97.44 115 ALA B N 1
ATOM 3036 C CA . ALA B 1 115 ? 2.166 -33.562 -6.324 1 97.44 115 ALA B CA 1
ATOM 3037 C C . ALA B 1 115 ? 3.43 -32.875 -5.844 1 97.44 115 ALA B C 1
ATOM 3039 O O . ALA B 1 115 ? 4.52 -33.438 -5.879 1 97.44 115 ALA B O 1
ATOM 3040 N N . VAL B 1 116 ? 3.268 -31.625 -5.457 1 98 116 VAL B N 1
ATOM 3041 C CA . VAL B 1 116 ? 4.434 -30.812 -5.117 1 98 116 VAL B CA 1
ATOM 3042 C C . VAL B 1 116 ? 3.988 -29.531 -4.41 1 98 116 VAL B C 1
ATOM 3044 O O . VAL B 1 116 ? 2.873 -29.047 -4.625 1 98 116 VAL B O 1
ATOM 3047 N N . ASN B 1 117 ? 4.777 -29.078 -3.441 1 97.81 117 ASN B N 1
ATOM 3048 C CA . ASN B 1 117 ? 4.688 -27.703 -2.961 1 97.81 117 ASN B CA 1
ATOM 3049 C C . ASN B 1 117 ? 5.512 -26.75 -3.826 1 97.81 117 ASN B C 1
ATOM 3051 O O . ASN B 1 117 ? 6.668 -27.047 -4.145 1 97.81 117 ASN B O 1
ATOM 3055 N N . CYS B 1 118 ? 4.898 -25.703 -4.266 1 97.31 118 CYS B N 1
ATOM 3056 C CA . CYS B 1 118 ? 5.598 -24.766 -5.129 1 97.31 118 CYS B CA 1
ATOM 3057 C C . CYS B 1 118 ? 5.508 -23.344 -4.578 1 97.31 118 CYS B C 1
ATOM 3059 O O . CYS B 1 118 ? 4.41 -22.828 -4.363 1 97.31 118 CYS B O 1
ATOM 3061 N N . LEU B 1 119 ? 6.625 -22.719 -4.301 1 97 119 LEU B N 1
ATOM 3062 C CA . LEU B 1 119 ? 6.695 -21.328 -3.893 1 97 119 LEU B CA 1
ATOM 3063 C C . LEU B 1 119 ? 7.141 -20.438 -5.055 1 97 119 LEU B C 1
ATOM 3065 O O . LEU B 1 119 ? 8.242 -20.609 -5.578 1 97 119 LEU B O 1
ATOM 3069 N N . ALA B 1 120 ? 6.273 -19.594 -5.516 1 94.69 120 ALA B N 1
ATOM 3070 C CA . ALA B 1 120 ? 6.605 -18.609 -6.531 1 94.69 120 ALA B CA 1
ATOM 3071 C C . ALA B 1 120 ? 6.867 -17.234 -5.902 1 94.69 120 ALA B C 1
ATOM 3073 O O . ALA B 1 120 ? 5.941 -16.578 -5.426 1 94.69 120 ALA B O 1
ATOM 3074 N N . ILE B 1 121 ? 8.156 -16.828 -5.898 1 96.38 121 ILE B N 1
ATOM 3075 C CA . ILE B 1 121 ? 8.539 -15.578 -5.242 1 96.38 121 ILE B CA 1
ATOM 3076 C C . ILE B 1 121 ? 9.219 -14.656 -6.246 1 96.38 121 ILE B C 1
ATOM 3078 O O . ILE B 1 121 ? 10.289 -14.969 -6.77 1 96.38 121 ILE B O 1
ATOM 3082 N N . GLY B 1 122 ? 8.664 -13.562 -6.57 1 94.38 122 GLY B N 1
ATOM 3083 C CA . GLY B 1 122 ? 9.172 -12.484 -7.406 1 94.38 122 GLY B CA 1
ATOM 3084 C C . GLY B 1 122 ? 8.781 -11.102 -6.898 1 94.38 122 GLY B C 1
ATOM 3085 O O . GLY B 1 122 ? 9.078 -10.758 -5.754 1 94.38 122 GLY B O 1
ATOM 3086 N N . THR B 1 123 ? 7.887 -10.445 -7.746 1 91.38 123 THR B N 1
ATOM 3087 C CA . THR B 1 123 ? 7.32 -9.203 -7.23 1 91.38 123 THR B CA 1
ATOM 3088 C C . THR B 1 123 ? 6.473 -9.469 -5.992 1 91.38 123 THR B C 1
ATOM 3090 O O . THR B 1 123 ? 6.535 -8.711 -5.02 1 91.38 123 THR B O 1
ATOM 3093 N N . GLY B 1 124 ? 5.766 -10.523 -6.078 1 93.25 124 GLY B N 1
ATOM 3094 C CA . GLY B 1 124 ? 5 -10.992 -4.934 1 93.25 124 GLY B CA 1
ATOM 3095 C C . GLY B 1 124 ? 5.457 -12.344 -4.422 1 93.25 124 GLY B C 1
ATOM 3096 O O . GLY B 1 124 ? 6.551 -12.805 -4.754 1 93.25 124 GLY B O 1
ATOM 3097 N N . SER B 1 125 ? 4.723 -12.867 -3.502 1 95.5 125 SER B N 1
ATOM 3098 C CA . SER B 1 125 ? 5.016 -14.188 -2.945 1 95.5 125 SER B CA 1
ATOM 3099 C C . SER B 1 125 ? 3.744 -15.008 -2.773 1 95.5 125 SER B C 1
ATOM 3101 O O . SER B 1 125 ? 2.744 -14.516 -2.246 1 95.5 125 SER B O 1
ATOM 3103 N N . VAL B 1 126 ? 3.805 -16.25 -3.283 1 94.19 126 VAL B N 1
ATOM 3104 C CA . VAL B 1 126 ? 2.664 -17.141 -3.158 1 94.19 126 VAL B CA 1
ATOM 3105 C C . VAL B 1 126 ? 3.154 -18.594 -3.094 1 94.19 126 VAL B C 1
ATOM 3107 O O . VAL B 1 126 ? 4.172 -18.938 -3.699 1 94.19 126 VAL B O 1
ATOM 3110 N N . ALA B 1 127 ? 2.514 -19.359 -2.271 1 95.62 127 ALA B N 1
ATOM 3111 C CA . ALA B 1 127 ? 2.766 -20.797 -2.223 1 95.62 127 ALA B CA 1
ATOM 3112 C C . ALA B 1 127 ? 1.549 -21.578 -2.701 1 95.62 127 ALA B C 1
ATOM 3114 O O . ALA B 1 127 ? 0.41 -21.234 -2.385 1 95.62 127 ALA B O 1
ATOM 3115 N N . THR B 1 128 ? 1.805 -22.562 -3.518 1 95.31 128 THR B N 1
ATOM 3116 C CA . THR B 1 128 ? 0.75 -23.438 -4.016 1 95.31 128 THR B CA 1
ATOM 3117 C C . THR B 1 128 ? 1.118 -24.906 -3.801 1 95.31 128 THR B C 1
ATOM 3119 O O . THR B 1 128 ? 2.299 -25.266 -3.812 1 95.31 128 THR B O 1
ATOM 3122 N N . ARG B 1 129 ? 0.128 -25.734 -3.562 1 96.12 129 ARG B N 1
ATOM 3123 C CA . ARG B 1 129 ? 0.321 -27.172 -3.393 1 96.12 129 ARG B CA 1
ATOM 3124 C C . ARG B 1 129 ? -0.544 -27.953 -4.371 1 96.12 129 ARG B C 1
ATOM 3126 O O . ARG B 1 129 ? -1.759 -27.75 -4.434 1 96.12 129 ARG B O 1
ATOM 3133 N N . LEU B 1 130 ? 0.069 -28.672 -5.188 1 96.38 130 LEU B N 1
ATOM 3134 C CA . LEU B 1 130 ? -0.621 -29.656 -6.008 1 96.38 130 LEU B CA 1
ATOM 3135 C C . LEU B 1 130 ? -0.733 -30.984 -5.27 1 96.38 130 LEU B C 1
ATOM 3137 O O . LEU B 1 130 ? 0.281 -31.594 -4.91 1 96.38 130 LEU B O 1
ATOM 3141 N N . GLU B 1 131 ? -1.935 -31.422 -5.109 1 96 131 GLU B N 1
ATOM 3142 C CA . GLU B 1 131 ? -2.18 -32.688 -4.434 1 96 131 GLU B CA 1
ATOM 3143 C C . GLU B 1 131 ? -2.115 -33.844 -5.41 1 96 131 GLU B C 1
ATOM 3145 O O . GLU B 1 131 ? -2.145 -33.656 -6.625 1 96 131 GLU B O 1
ATOM 3150 N N . THR B 1 132 ? -2.113 -35 -4.832 1 94.06 132 THR B N 1
ATOM 3151 C CA . THR B 1 132 ? -2.061 -36.219 -5.641 1 94.06 132 THR B CA 1
ATOM 3152 C C . THR B 1 132 ? -3.332 -36.375 -6.469 1 94.06 132 THR B C 1
ATOM 3154 O O . THR B 1 132 ? -3.293 -36.875 -7.586 1 94.06 132 THR B O 1
ATOM 3157 N N . ASP B 1 133 ? -4.461 -35.812 -5.969 1 91.69 133 ASP B N 1
ATOM 3158 C CA . ASP B 1 133 ? -5.738 -36 -6.656 1 91.69 133 ASP B CA 1
ATOM 3159 C C . ASP B 1 133 ? -5.957 -34.875 -7.68 1 91.69 133 ASP B C 1
ATOM 3161 O O . ASP B 1 133 ? -7.02 -34.781 -8.297 1 91.69 133 ASP B O 1
ATOM 3165 N N . GLY B 1 134 ? -4.988 -34.031 -7.773 1 89.62 134 GLY B N 1
ATOM 3166 C CA . GLY B 1 134 ? -5.074 -33 -8.773 1 89.62 134 GLY B CA 1
ATOM 3167 C C . GLY B 1 134 ? -5.609 -31.688 -8.219 1 89.62 134 GLY B C 1
ATOM 3168 O O . GLY B 1 134 ? -5.531 -30.641 -8.875 1 89.62 134 GLY B O 1
ATOM 3169 N N . SER B 1 135 ? -6.145 -31.719 -7.008 1 92.25 135 SER B N 1
ATOM 3170 C CA . SER B 1 135 ? -6.629 -30.484 -6.41 1 92.25 135 SER B CA 1
ATOM 3171 C C . SER B 1 135 ? -5.469 -29.562 -6.02 1 92.25 135 SER B C 1
ATOM 3173 O O . SER B 1 135 ? -4.344 -30.031 -5.824 1 92.25 135 SER B O 1
ATOM 3175 N N . THR B 1 136 ? -5.781 -28.312 -5.992 1 92.5 136 THR B N 1
ATOM 3176 C CA . THR B 1 136 ? -4.746 -27.328 -5.684 1 92.5 136 THR B CA 1
ATOM 3177 C C . THR B 1 136 ? -5.152 -26.469 -4.492 1 92.5 136 THR B C 1
ATOM 3179 O O . THR B 1 136 ? -6.344 -26.234 -4.27 1 92.5 136 THR B O 1
ATOM 3182 N N . HIS B 1 137 ? -4.145 -26.062 -3.715 1 91.62 137 HIS B N 1
ATOM 3183 C CA . HIS B 1 137 ? -4.309 -25.125 -2.607 1 91.62 137 HIS B CA 1
ATOM 3184 C C . HIS B 1 137 ? -3.355 -23.938 -2.738 1 91.62 137 HIS B C 1
ATOM 3186 O O . HIS B 1 137 ? -2.252 -24.094 -3.268 1 91.62 137 HIS B O 1
ATOM 3192 N N . MET B 1 138 ? -3.854 -22.859 -2.338 1 90.88 138 MET B N 1
ATOM 3193 C CA . MET B 1 138 ? -3.047 -21.656 -2.432 1 90.88 138 MET B CA 1
ATOM 3194 C C . MET B 1 138 ? -2.885 -21 -1.063 1 90.88 138 MET B C 1
ATOM 3196 O O . MET B 1 138 ? -3.846 -20.906 -0.297 1 90.88 138 MET B O 1
ATOM 3200 N N . TYR B 1 139 ? -1.68 -20.531 -0.752 1 91.56 139 TYR B N 1
ATOM 3201 C CA . TYR B 1 139 ? -1.324 -19.828 0.471 1 91.56 139 TYR B CA 1
ATOM 3202 C C . TYR B 1 139 ? -0.617 -18.516 0.153 1 91.56 139 TYR B C 1
ATOM 3204 O O . TYR B 1 139 ? 0.261 -18.469 -0.711 1 91.56 139 TYR B O 1
ATOM 3212 N N . GLY B 1 140 ? -1.02 -17.469 0.896 1 91.81 140 GLY B N 1
ATOM 3213 C CA . GLY B 1 140 ? -0.502 -16.172 0.517 1 91.81 140 GLY B CA 1
ATOM 3214 C C . GLY B 1 140 ? -1.037 -15.68 -0.816 1 91.81 140 GLY B C 1
ATOM 3215 O O . GLY B 1 140 ? -2.193 -15.938 -1.16 1 91.81 140 GLY B O 1
ATOM 3216 N N . GLY B 1 141 ? -0.276 -14.781 -1.502 1 90.19 141 GLY B N 1
ATOM 3217 C CA . GLY B 1 141 ? -0.672 -14.312 -2.822 1 90.19 141 GLY B CA 1
ATOM 3218 C C . GLY B 1 141 ? -1.822 -13.328 -2.785 1 90.19 141 GLY B C 1
ATOM 3219 O O . GLY B 1 141 ? -2.664 -13.312 -3.686 1 90.19 141 GLY B O 1
ATOM 3220 N N . TRP B 1 142 ? -1.915 -12.641 -1.754 1 89.25 142 TRP B N 1
ATOM 3221 C CA . TRP B 1 142 ? -3.02 -11.703 -1.611 1 89.25 142 TRP B CA 1
ATOM 3222 C C . TRP B 1 142 ? -2.717 -10.391 -2.332 1 89.25 142 TRP B C 1
ATOM 3224 O O . TRP B 1 142 ? -3.623 -9.594 -2.6 1 89.25 142 TRP B O 1
ATOM 3234 N N . GLY B 1 143 ? -1.432 -10.234 -2.684 1 86.62 143 GLY B N 1
ATOM 3235 C CA . GLY B 1 143 ? -1.04 -9.078 -3.467 1 86.62 143 GLY B CA 1
ATOM 3236 C C . GLY B 1 143 ? -0.455 -7.957 -2.623 1 86.62 143 GLY B C 1
ATOM 3237 O O . GLY B 1 143 ? -0.498 -8.016 -1.392 1 86.62 143 GLY B O 1
ATOM 3238 N N . PHE B 1 144 ? 0.158 -7.055 -3.268 1 86.75 144 PHE B N 1
ATOM 3239 C CA . PHE B 1 144 ? 0.748 -5.859 -2.674 1 86.75 144 PHE B CA 1
ATOM 3240 C C . PHE B 1 144 ? -0.315 -4.797 -2.432 1 86.75 144 PHE B C 1
ATOM 3242 O O . PHE B 1 144 ? -1.205 -4.598 -3.262 1 86.75 144 PHE B O 1
ATOM 3249 N N . PRO B 1 145 ? -0.382 -4.098 -1.281 1 82.69 145 PRO B N 1
ATOM 3250 C CA . PRO B 1 145 ? 0.653 -4.062 -0.245 1 82.69 145 PRO B CA 1
ATOM 3251 C C . PRO B 1 145 ? 0.345 -4.996 0.926 1 82.69 145 PRO B C 1
ATOM 3253 O O . PRO B 1 145 ? 1.036 -4.957 1.947 1 82.69 145 PRO B O 1
ATOM 3256 N N . ILE B 1 146 ? -0.746 -5.773 0.772 1 80.94 146 ILE B N 1
ATOM 3257 C CA . ILE B 1 146 ? -1.155 -6.602 1.9 1 80.94 146 ILE B CA 1
ATOM 3258 C C . ILE B 1 146 ? -1.139 -8.07 1.493 1 80.94 146 ILE B C 1
ATOM 3260 O O . ILE B 1 146 ? -1.919 -8.5 0.637 1 80.94 146 ILE B O 1
ATOM 3264 N N . GLY B 1 147 ? -0.062 -8.812 1.944 1 78.31 147 GLY B N 1
ATOM 3265 C CA . GLY B 1 147 ? -0.135 -10.258 1.746 1 78.31 147 GLY B CA 1
ATOM 3266 C C . GLY B 1 147 ? 0.966 -10.789 0.851 1 78.31 147 GLY B C 1
ATOM 3267 O O . GLY B 1 147 ? 0.849 -11.891 0.304 1 78.31 147 GLY B O 1
ATOM 3268 N N . ASP B 1 148 ? 1.914 -9.969 0.486 1 85.06 148 ASP B N 1
ATOM 3269 C CA . ASP B 1 148 ? 3.051 -10.406 -0.316 1 85.06 148 ASP B CA 1
ATOM 3270 C C . ASP B 1 148 ? 4.363 -10.234 0.447 1 85.06 148 ASP B C 1
ATOM 3272 O O . ASP B 1 148 ? 5.379 -9.859 -0.136 1 85.06 148 ASP B O 1
ATOM 3276 N N . GLN B 1 149 ? 4.219 -10.586 1.71 1 90.75 149 GLN B N 1
ATOM 3277 C CA . GLN B 1 149 ? 5.418 -10.406 2.523 1 90.75 149 GLN B CA 1
ATOM 3278 C C . GLN B 1 149 ? 6.551 -11.305 2.045 1 90.75 149 GLN B C 1
ATOM 3280 O O . GLN B 1 149 ? 6.316 -12.461 1.681 1 90.75 149 GLN B O 1
ATOM 3285 N N . GLY B 1 150 ? 7.699 -10.734 2.033 1 95.12 150 GLY B N 1
ATOM 3286 C CA . GLY B 1 150 ? 8.859 -11.469 1.563 1 95.12 150 GLY B CA 1
ATOM 3287 C C . GLY B 1 150 ? 9.07 -11.359 0.065 1 95.12 150 GLY B C 1
ATOM 3288 O O . GLY B 1 150 ? 10.156 -11.664 -0.439 1 95.12 150 GLY B O 1
ATOM 3289 N N . GLY B 1 151 ? 8.07 -11 -0.691 1 96.94 151 GLY B N 1
ATOM 3290 C CA . GLY B 1 151 ? 8.219 -10.742 -2.113 1 96.94 151 GLY B CA 1
ATOM 3291 C C . GLY B 1 151 ? 9.047 -9.508 -2.412 1 96.94 151 GLY B C 1
ATOM 3292 O O . GLY B 1 151 ? 9.461 -8.789 -1.496 1 96.94 151 GLY B O 1
ATOM 3293 N N . GLY B 1 152 ? 9.289 -9.328 -3.607 1 97.25 152 GLY B N 1
ATOM 3294 C CA . GLY B 1 152 ? 10.133 -8.219 -4.023 1 97.25 152 GLY B CA 1
ATOM 3295 C C . GLY B 1 152 ? 9.547 -6.859 -3.682 1 97.25 152 GLY B C 1
ATOM 3296 O O . GLY B 1 152 ? 10.258 -5.965 -3.227 1 97.25 152 GLY B O 1
ATOM 3297 N N . ALA B 1 153 ? 8.266 -6.699 -3.955 1 95.69 153 ALA B N 1
ATOM 3298 C CA . ALA B 1 153 ? 7.613 -5.426 -3.652 1 95.69 153 ALA B CA 1
ATOM 3299 C C . ALA B 1 153 ? 7.703 -5.105 -2.164 1 95.69 153 ALA B C 1
ATOM 3301 O O . ALA B 1 153 ? 7.996 -3.971 -1.783 1 95.69 153 ALA B O 1
ATOM 3302 N N . TRP B 1 154 ? 7.496 -6.07 -1.343 1 96.38 154 TRP B N 1
ATOM 3303 C CA . TRP B 1 154 ? 7.566 -5.902 0.104 1 96.38 154 TRP B CA 1
ATOM 3304 C C . TRP B 1 154 ? 8.984 -5.543 0.54 1 96.38 154 TRP B C 1
ATOM 3306 O O . TRP B 1 154 ? 9.18 -4.625 1.336 1 96.38 154 TRP B O 1
ATOM 3316 N N . LEU B 1 155 ? 9.914 -6.258 0.027 1 97.81 155 LEU B N 1
ATOM 3317 C CA . LEU B 1 155 ? 11.312 -5.984 0.339 1 97.81 155 LEU B CA 1
ATOM 3318 C C . LEU B 1 155 ? 11.688 -4.555 -0.03 1 97.81 155 LEU B C 1
ATOM 3320 O O . LEU B 1 155 ? 12.297 -3.842 0.768 1 97.81 155 LEU B O 1
ATOM 3324 N N . GLY B 1 156 ? 11.352 -4.211 -1.227 1 97 156 GLY B N 1
ATOM 3325 C CA . GLY B 1 156 ? 11.625 -2.854 -1.67 1 97 156 GLY B CA 1
ATOM 3326 C C . GLY B 1 156 ? 10.969 -1.8 -0.796 1 97 156 GLY B C 1
ATOM 3327 O O . GLY B 1 156 ? 11.57 -0.761 -0.513 1 97 156 GLY B O 1
ATOM 3328 N N . GLN B 1 157 ? 9.75 -2.068 -0.431 1 95.69 157 GLN B N 1
ATOM 3329 C CA . GLN B 1 157 ? 9.031 -1.151 0.448 1 95.69 157 GLN B CA 1
ATOM 3330 C C . GLN B 1 157 ? 9.758 -0.982 1.778 1 95.69 157 GLN B C 1
ATOM 3332 O O . GLN B 1 157 ? 9.852 0.129 2.303 1 95.69 157 GLN B O 1
ATOM 3337 N N . GLN B 1 158 ? 10.227 -2.092 2.322 1 96.12 158 GLN B N 1
ATOM 3338 C CA . GLN B 1 158 ? 10.984 -2.035 3.564 1 96.12 158 GLN B CA 1
ATOM 3339 C C . GLN B 1 158 ? 12.258 -1.201 3.395 1 96.12 158 GLN B C 1
ATOM 3341 O O . GLN B 1 158 ? 12.664 -0.491 4.316 1 96.12 158 GLN B O 1
ATOM 3346 N N . ALA B 1 159 ? 12.859 -1.32 2.279 1 97.12 159 ALA B N 1
ATOM 3347 C CA . ALA B 1 159 ? 14.062 -0.54 2.004 1 97.12 159 ALA B CA 1
ATOM 3348 C C . ALA B 1 159 ? 13.766 0.956 2.01 1 97.12 159 ALA B C 1
ATOM 3350 O O . ALA B 1 159 ? 14.516 1.746 2.582 1 97.12 159 ALA B O 1
ATOM 3351 N N . VAL B 1 160 ? 12.703 1.322 1.423 1 95.69 160 VAL B N 1
ATOM 3352 C CA . VAL B 1 160 ? 12.32 2.73 1.36 1 95.69 160 VAL B CA 1
ATOM 3353 C C . VAL B 1 160 ? 11.938 3.223 2.754 1 95.69 160 VAL B C 1
ATOM 3355 O O . VAL B 1 160 ? 12.234 4.363 3.119 1 95.69 160 VAL B O 1
ATOM 3358 N N . GLN B 1 161 ? 11.281 2.379 3.49 1 93.88 161 GLN B N 1
ATOM 3359 C CA . GLN B 1 161 ? 10.977 2.725 4.875 1 93.88 161 GLN B CA 1
ATOM 3360 C C . GLN B 1 161 ? 12.25 3.014 5.664 1 93.88 161 GLN B C 1
ATOM 3362 O O . GLN B 1 161 ? 12.289 3.949 6.465 1 93.88 161 GLN B O 1
ATOM 3367 N N . ALA B 1 162 ? 13.203 2.191 5.469 1 94.94 162 ALA B N 1
ATOM 3368 C CA . ALA B 1 162 ? 14.492 2.408 6.121 1 94.94 162 ALA B CA 1
ATOM 3369 C C . ALA B 1 162 ? 15.094 3.75 5.715 1 94.94 162 ALA B C 1
ATOM 3371 O O . ALA B 1 162 ? 15.695 4.445 6.539 1 94.94 162 ALA B O 1
ATOM 3372 N N . LEU B 1 163 ? 14.977 4.086 4.457 1 95.56 163 LEU B N 1
ATOM 3373 C CA . LEU B 1 163 ? 15.469 5.371 3.971 1 95.56 163 LEU B CA 1
ATOM 3374 C C . LEU B 1 163 ? 14.75 6.523 4.664 1 95.56 163 LEU B C 1
ATOM 3376 O O . LEU B 1 163 ? 15.383 7.484 5.102 1 95.56 163 LEU B O 1
ATOM 3380 N N . ILE B 1 164 ? 13.453 6.41 4.793 1 92.56 164 ILE B N 1
ATOM 3381 C CA . ILE B 1 164 ? 12.641 7.434 5.441 1 92.56 164 ILE B CA 1
ATOM 3382 C C . ILE B 1 164 ? 13.094 7.609 6.891 1 92.56 164 ILE B C 1
ATOM 3384 O O . ILE B 1 164 ? 13.297 8.734 7.352 1 92.56 164 ILE B O 1
ATOM 3388 N N . GLU B 1 165 ? 13.289 6.488 7.527 1 89.81 165 GLU B N 1
ATOM 3389 C CA . GLU B 1 165 ? 13.75 6.535 8.906 1 89.81 165 GLU B CA 1
ATOM 3390 C C . GLU B 1 165 ? 15.125 7.184 9.008 1 89.81 165 GLU B C 1
ATOM 3392 O O . GLU B 1 165 ? 15.391 7.953 9.938 1 89.81 165 GLU B O 1
ATOM 3397 N N . ALA B 1 166 ? 15.922 6.805 8.125 1 92.56 166 ALA B N 1
ATOM 3398 C CA . ALA B 1 166 ? 17.266 7.379 8.102 1 92.56 166 ALA B CA 1
ATOM 3399 C C . ALA B 1 166 ? 17.219 8.891 7.922 1 92.56 166 ALA B C 1
ATOM 3401 O O . ALA B 1 166 ? 17.969 9.625 8.57 1 92.56 166 ALA B O 1
ATOM 3402 N N . ILE B 1 167 ? 16.391 9.359 7.059 1 89 167 ILE B N 1
ATOM 3403 C CA . ILE B 1 167 ? 16.234 10.789 6.793 1 89 167 ILE B CA 1
ATOM 3404 C C . ILE B 1 167 ? 15.703 11.492 8.039 1 89 167 ILE B C 1
ATOM 3406 O O . ILE B 1 167 ? 16.219 12.531 8.438 1 89 167 ILE B O 1
ATOM 3410 N N . GLU B 1 168 ? 14.727 10.93 8.641 1 84.31 168 GLU B N 1
ATOM 3411 C CA . GLU B 1 168 ? 14.102 11.531 9.812 1 84.31 168 GLU B CA 1
ATOM 3412 C C . GLU B 1 168 ? 15.062 11.555 11 1 84.31 168 GLU B C 1
ATOM 3414 O O . GLU B 1 168 ? 15.031 12.484 11.812 1 84.31 168 GLU B O 1
ATOM 3419 N N . GLN B 1 169 ? 15.898 10.555 11.062 1 85.38 169 GLN B N 1
ATOM 3420 C CA . GLN B 1 169 ? 16.781 10.43 12.211 1 85.38 169 GLN B CA 1
ATOM 3421 C C . GLN B 1 169 ? 18.188 10.961 11.891 1 85.38 169 GLN B C 1
ATOM 3423 O O . GLN B 1 169 ? 19.062 10.953 12.742 1 85.38 169 GLN B O 1
ATOM 3428 N N . HIS B 1 170 ? 18.328 11.414 10.664 1 87.56 170 HIS B N 1
ATOM 3429 C CA . HIS B 1 170 ? 19.625 11.938 10.203 1 87.56 170 HIS B CA 1
ATOM 3430 C C . HIS B 1 170 ? 20.734 10.906 10.398 1 87.56 170 HIS B C 1
ATOM 3432 O O . HIS B 1 170 ? 21.781 11.227 10.961 1 87.56 170 HIS B O 1
ATOM 3438 N N . THR B 1 171 ? 20.469 9.68 10.102 1 91.12 171 THR B N 1
ATOM 3439 C CA . THR B 1 171 ? 21.438 8.586 10.094 1 91.12 171 THR B CA 1
ATOM 3440 C C . THR B 1 171 ? 21.688 8.102 8.664 1 91.12 171 THR B C 1
ATOM 3442 O O . THR B 1 171 ? 21 8.531 7.73 1 91.12 171 THR B O 1
ATOM 3445 N N . ILE B 1 172 ? 22.781 7.336 8.508 1 93.44 172 ILE B N 1
ATOM 3446 C CA . ILE B 1 172 ? 23.109 6.855 7.176 1 93.44 172 ILE B CA 1
ATOM 3447 C C . ILE B 1 172 ? 23.641 5.422 7.262 1 93.44 172 ILE B C 1
ATOM 3449 O O . ILE B 1 172 ? 24.344 5.07 8.211 1 93.44 172 ILE B O 1
ATOM 3453 N N . SER B 1 173 ? 23.25 4.605 6.402 1 96.31 173 SER B N 1
ATOM 3454 C CA . SER B 1 173 ? 23.812 3.283 6.137 1 96.31 173 SER B CA 1
ATOM 3455 C C . SER B 1 173 ? 24.172 3.121 4.664 1 96.31 173 SER B C 1
ATOM 3457 O O . SER B 1 173 ? 23.766 3.934 3.828 1 96.31 173 SER B O 1
ATOM 3459 N N . PRO B 1 174 ? 24.953 2.107 4.379 1 97.31 174 PRO B N 1
ATOM 3460 C CA . PRO B 1 174 ? 25.297 1.915 2.969 1 97.31 174 PRO B CA 1
ATOM 3461 C C . PRO B 1 174 ? 24.062 1.811 2.068 1 97.31 174 PRO B C 1
ATOM 3463 O O . PRO B 1 174 ? 24.031 2.414 0.994 1 97.31 174 PRO B O 1
ATOM 3466 N N . LEU B 1 175 ? 23.062 1.114 2.496 1 97.88 175 LEU B N 1
ATOM 3467 C CA . LEU B 1 175 ? 21.844 0.965 1.702 1 97.88 175 LEU B CA 1
ATOM 3468 C C . LEU B 1 175 ? 21.141 2.305 1.541 1 97.88 175 LEU B C 1
ATOM 3470 O O . LEU B 1 175 ? 20.766 2.684 0.429 1 97.88 175 LEU B O 1
ATOM 3474 N N . THR B 1 176 ? 20.922 2.967 2.688 1 97.25 176 THR B N 1
ATOM 3475 C CA . THR B 1 176 ? 20.141 4.195 2.631 1 97.25 176 THR B CA 1
ATOM 3476 C C . THR B 1 176 ? 20.906 5.285 1.878 1 97.25 176 THR B C 1
ATOM 3478 O O . THR B 1 176 ? 20.281 6.137 1.23 1 97.25 176 THR B O 1
ATOM 3481 N N . ASP B 1 177 ? 22.188 5.285 1.962 1 97.06 177 ASP B N 1
ATOM 3482 C CA . ASP B 1 177 ? 23 6.195 1.154 1 97.06 177 ASP B CA 1
ATOM 3483 C C . ASP B 1 177 ? 22.781 5.945 -0.336 1 97.06 177 ASP B C 1
ATOM 3485 O O . ASP B 1 177 ? 22.578 6.883 -1.105 1 97.06 177 ASP B O 1
ATOM 3489 N N . TYR B 1 178 ? 22.906 4.703 -0.736 1 97.19 178 TYR B N 1
ATOM 3490 C CA . TYR B 1 178 ? 22.656 4.32 -2.121 1 97.19 178 TYR B CA 1
ATOM 3491 C C . TYR B 1 178 ? 21.266 4.77 -2.57 1 97.19 178 TYR B C 1
ATOM 3493 O O . TYR B 1 178 ? 21.109 5.359 -3.641 1 97.19 178 TYR B O 1
ATOM 3501 N N . LEU B 1 179 ? 20.219 4.48 -1.743 1 97.38 179 LEU B N 1
ATOM 3502 C CA . LEU B 1 179 ? 18.828 4.797 -2.088 1 97.38 179 LEU B CA 1
ATOM 3503 C C . LEU B 1 179 ? 18.641 6.305 -2.197 1 97.38 179 LEU B C 1
ATOM 3505 O O . LEU B 1 179 ? 17.891 6.777 -3.055 1 97.38 179 LEU B O 1
ATOM 3509 N N . SER B 1 180 ? 19.281 7.039 -1.298 1 95.62 180 SER B N 1
ATOM 3510 C CA . SER B 1 180 ? 19.172 8.492 -1.327 1 95.62 180 SER B CA 1
ATOM 3511 C C . SER B 1 180 ? 19.688 9.062 -2.645 1 95.62 180 SER B C 1
ATOM 3513 O O . SER B 1 180 ? 19.156 10.055 -3.146 1 95.62 180 SER B O 1
ATOM 3515 N N . GLN B 1 181 ? 20.703 8.469 -3.18 1 94.69 181 GLN B N 1
ATOM 3516 C CA . GLN B 1 181 ? 21.281 8.914 -4.441 1 94.69 181 GLN B CA 1
ATOM 3517 C C . GLN B 1 181 ? 20.375 8.555 -5.617 1 94.69 181 GLN B C 1
ATOM 3519 O O . GLN B 1 181 ? 20.344 9.273 -6.621 1 94.69 181 GLN B O 1
ATOM 3524 N N . HIS B 1 182 ? 19.641 7.555 -5.453 1 93.31 182 HIS B N 1
ATOM 3525 C CA . HIS B 1 182 ? 18.875 7.035 -6.574 1 93.31 182 HIS B CA 1
ATOM 3526 C C . HIS B 1 182 ? 17.438 7.551 -6.543 1 93.31 182 HIS B C 1
ATOM 3528 O O . HIS B 1 182 ? 16.812 7.734 -7.594 1 93.31 182 HIS B O 1
ATOM 3534 N N . LEU B 1 183 ? 16.875 7.691 -5.352 1 93.06 183 LEU B N 1
ATOM 3535 C CA . LEU B 1 183 ? 15.492 8.117 -5.219 1 93.06 183 LEU B CA 1
ATOM 3536 C C . LEU B 1 183 ? 15.406 9.594 -4.859 1 93.06 183 LEU B C 1
ATOM 3538 O O . LEU B 1 183 ? 14.375 10.227 -5.062 1 93.06 183 LEU B O 1
ATOM 3542 N N . GLY B 1 184 ? 16.5 10.086 -4.371 1 89.19 184 GLY B N 1
ATOM 3543 C CA . GLY B 1 184 ? 16.547 11.438 -3.836 1 89.19 184 GLY B CA 1
ATOM 3544 C C . GLY B 1 184 ? 16.797 11.484 -2.344 1 89.19 184 GLY B C 1
ATOM 3545 O O . GLY B 1 184 ? 16.391 10.578 -1.609 1 89.19 184 GLY B O 1
ATOM 3546 N N . GLY B 1 185 ? 17.406 12.547 -1.918 1 84.88 185 GLY B N 1
ATOM 3547 C CA . GLY B 1 185 ? 17.844 12.633 -0.534 1 84.88 185 GLY B CA 1
ATOM 3548 C C . GLY B 1 185 ? 16.984 13.555 0.312 1 84.88 185 GLY B C 1
ATOM 3549 O O . GLY B 1 185 ? 17.188 13.664 1.522 1 84.88 185 GLY B O 1
ATOM 3550 N N . GLN B 1 186 ? 16.062 14.195 -0.323 1 87 186 GLN B N 1
ATOM 3551 C CA . GLN B 1 186 ? 15.211 15.133 0.399 1 87 186 GLN B CA 1
ATOM 3552 C C . GLN B 1 186 ? 13.773 14.617 0.465 1 87 186 GLN B C 1
ATOM 3554 O O . GLN B 1 186 ? 13.367 13.781 -0.341 1 87 186 GLN B O 1
ATOM 3559 N N . ARG B 1 187 ? 13.062 15.086 1.432 1 86.12 187 ARG B N 1
ATOM 3560 C CA . ARG B 1 187 ? 11.688 14.664 1.662 1 86.12 187 ARG B CA 1
ATOM 3561 C C . ARG B 1 187 ? 10.852 14.805 0.395 1 86.12 187 ARG B C 1
ATOM 3563 O O . ARG B 1 187 ? 10.133 13.883 0.012 1 86.12 187 ARG B O 1
ATOM 3570 N N . GLY B 1 188 ? 10.977 15.992 -0.183 1 83.88 188 GLY B N 1
ATOM 3571 C CA . GLY B 1 188 ? 10.211 16.234 -1.392 1 83.88 188 GLY B CA 1
ATOM 3572 C C . GLY B 1 188 ? 10.469 15.219 -2.484 1 83.88 188 GLY B C 1
ATOM 3573 O O . GLY B 1 188 ? 9.547 14.805 -3.189 1 83.88 188 GLY B O 1
ATOM 3574 N N . ASP B 1 189 ? 11.758 14.82 -2.643 1 87.88 189 ASP B N 1
ATOM 3575 C CA . ASP B 1 189 ? 12.156 13.844 -3.646 1 87.88 189 ASP B CA 1
ATOM 3576 C C . ASP B 1 189 ? 11.5 12.484 -3.383 1 87.88 189 ASP B C 1
ATOM 3578 O O . ASP B 1 189 ? 10.961 11.859 -4.301 1 87.88 189 ASP B O 1
ATOM 3582 N N . ILE B 1 190 ? 11.555 12.102 -2.146 1 89.88 190 ILE B N 1
ATOM 3583 C CA . ILE B 1 190 ? 11.039 10.789 -1.765 1 89.88 190 ILE B CA 1
ATOM 3584 C C . ILE B 1 190 ? 9.523 10.758 -1.931 1 89.88 190 ILE B C 1
ATOM 3586 O O . ILE B 1 190 ? 8.969 9.766 -2.42 1 89.88 190 ILE B O 1
ATOM 3590 N N . LEU B 1 191 ? 8.906 11.797 -1.575 1 86.69 191 LEU B N 1
ATOM 3591 C CA . LEU B 1 191 ? 7.457 11.883 -1.729 1 86.69 191 LEU B CA 1
ATOM 3592 C C . LEU B 1 191 ? 7.059 11.797 -3.199 1 86.69 191 LEU B C 1
ATOM 3594 O O . LEU B 1 191 ? 6.09 11.117 -3.547 1 86.69 191 LEU B O 1
ATOM 3598 N N . GLN B 1 192 ? 7.805 12.5 -3.975 1 84.44 192 GLN B N 1
ATOM 3599 C CA . GLN B 1 192 ? 7.547 12.445 -5.41 1 84.44 192 GLN B CA 1
ATOM 3600 C C . GLN B 1 192 ? 7.719 11.023 -5.945 1 84.44 192 GLN B C 1
ATOM 3602 O O . GLN B 1 192 ? 6.906 10.555 -6.742 1 84.44 192 GLN B O 1
ATOM 3607 N N . TRP B 1 193 ? 8.75 10.383 -5.527 1 90.44 193 TRP B N 1
ATOM 3608 C CA . TRP B 1 193 ? 8.977 9.008 -5.945 1 90.44 193 TRP B CA 1
ATOM 3609 C C . TRP B 1 193 ? 7.836 8.102 -5.496 1 90.44 193 TRP B C 1
ATOM 3611 O O . TRP B 1 193 ? 7.383 7.238 -6.258 1 90.44 193 TRP B O 1
ATOM 3621 N N . LEU B 1 194 ? 7.363 8.32 -4.293 1 89.19 194 LEU B N 1
ATOM 3622 C CA . LEU B 1 194 ? 6.324 7.488 -3.699 1 89.19 194 LEU B CA 1
ATOM 3623 C C . LEU B 1 194 ? 5.012 7.625 -4.465 1 89.19 194 LEU B C 1
ATOM 3625 O O . LEU B 1 194 ? 4.215 6.684 -4.516 1 89.19 194 LEU B O 1
ATOM 3629 N N . THR B 1 195 ? 4.773 8.688 -5.094 1 81.88 195 THR B N 1
ATOM 3630 C CA . THR B 1 195 ? 3.533 8.922 -5.82 1 81.88 195 THR B CA 1
ATOM 3631 C C . THR B 1 195 ? 3.43 7.988 -7.023 1 81.88 195 THR B C 1
ATOM 3633 O O . THR B 1 195 ? 2.33 7.715 -7.512 1 81.88 195 THR B O 1
ATOM 3636 N N . THR B 1 196 ? 4.562 7.492 -7.43 1 84.75 196 THR B N 1
ATOM 3637 C CA . THR B 1 196 ? 4.566 6.648 -8.617 1 84.75 196 THR B CA 1
ATOM 3638 C C . THR B 1 196 ? 5.02 5.234 -8.273 1 84.75 196 THR B C 1
ATOM 3640 O O . THR B 1 196 ? 5.207 4.402 -9.172 1 84.75 196 THR B O 1
ATOM 3643 N N . ALA B 1 197 ? 5.207 5.062 -7.031 1 88.62 197 ALA B N 1
ATOM 3644 C CA . ALA B 1 197 ? 5.781 3.779 -6.629 1 88.62 197 ALA B CA 1
ATOM 3645 C C . ALA B 1 197 ? 4.715 2.688 -6.598 1 88.62 197 ALA B C 1
ATOM 3647 O O . ALA B 1 197 ? 3.787 2.744 -5.789 1 88.62 197 ALA B O 1
ATOM 3648 N N . ASN B 1 198 ? 4.742 1.78 -7.594 1 88.69 198 ASN B N 1
ATOM 3649 C CA . ASN B 1 198 ? 3.922 0.575 -7.578 1 88.69 198 ASN B CA 1
ATOM 3650 C C . ASN B 1 198 ? 4.734 -0.654 -7.184 1 88.69 198 ASN B C 1
ATOM 3652 O O . ASN B 1 198 ? 5.914 -0.541 -6.848 1 88.69 198 ASN B O 1
ATOM 3656 N N . ALA B 1 199 ? 4.105 -1.811 -7.211 1 90.44 199 ALA B N 1
ATOM 3657 C CA . ALA B 1 199 ? 4.766 -3.041 -6.781 1 90.44 199 ALA B CA 1
ATOM 3658 C C . ALA B 1 199 ? 6.051 -3.279 -7.57 1 90.44 199 ALA B C 1
ATOM 3660 O O . ALA B 1 199 ? 7.09 -3.609 -6.992 1 90.44 199 ALA B O 1
ATOM 3661 N N . SER B 1 200 ? 5.988 -3.039 -8.82 1 90.25 200 SER B N 1
ATOM 3662 C CA . SER B 1 200 ? 7.129 -3.271 -9.703 1 90.25 200 SER B CA 1
ATOM 3663 C C . SER B 1 200 ? 8.281 -2.322 -9.375 1 90.25 200 SER B C 1
ATOM 3665 O O . SER B 1 200 ? 9.445 -2.729 -9.367 1 90.25 200 SER B O 1
ATOM 3667 N N . ARG B 1 201 ? 7.984 -1.079 -9.078 1 93.5 201 ARG B N 1
ATOM 3668 C CA . ARG B 1 201 ? 9.016 -0.09 -8.781 1 93.5 201 ARG B CA 1
ATOM 3669 C C . ARG B 1 201 ? 9.711 -0.409 -7.457 1 93.5 201 ARG B C 1
ATOM 3671 O O . ARG B 1 201 ? 10.93 -0.276 -7.344 1 93.5 201 ARG B O 1
ATOM 3678 N N . PHE B 1 202 ? 8.953 -0.823 -6.5 1 95.31 202 PHE B N 1
ATOM 3679 C CA . PHE B 1 202 ? 9.555 -1.257 -5.242 1 95.31 202 PHE B CA 1
ATOM 3680 C C . PHE B 1 202 ? 10.469 -2.455 -5.469 1 95.31 202 PHE B C 1
ATOM 3682 O O . PHE B 1 202 ? 11.594 -2.488 -4.965 1 95.31 202 PHE B O 1
ATOM 3689 N N . ALA B 1 203 ? 9.977 -3.381 -6.258 1 95.62 203 ALA B N 1
ATOM 3690 C CA . ALA B 1 203 ? 10.711 -4.621 -6.488 1 95.62 203 ALA B CA 1
ATOM 3691 C C . ALA B 1 203 ? 12.039 -4.348 -7.191 1 95.62 203 ALA B C 1
ATOM 3693 O O . ALA B 1 203 ? 13 -5.102 -7.027 1 95.62 203 ALA B O 1
ATOM 3694 N N . GLN B 1 204 ? 12.133 -3.297 -7.914 1 95.75 204 GLN B N 1
ATOM 3695 C CA . GLN B 1 204 ? 13.344 -2.947 -8.656 1 95.75 204 GLN B CA 1
ATOM 3696 C C . GLN B 1 204 ? 14.484 -2.588 -7.707 1 95.75 204 GLN B C 1
ATOM 3698 O O . GLN B 1 204 ? 15.648 -2.543 -8.117 1 95.75 204 GLN B O 1
ATOM 3703 N N . LEU B 1 205 ? 14.188 -2.352 -6.473 1 97.31 205 LEU B N 1
ATOM 3704 C CA . LEU B 1 205 ? 15.195 -1.947 -5.5 1 97.31 205 LEU B CA 1
ATOM 3705 C C . LEU B 1 205 ? 15.859 -3.166 -4.871 1 97.31 205 LEU B C 1
ATOM 3707 O O . LEU B 1 205 ? 16.859 -3.035 -4.168 1 97.31 205 LEU B O 1
ATOM 3711 N N . VAL B 1 206 ? 15.359 -4.348 -5.145 1 97.69 206 VAL B N 1
ATOM 3712 C CA . VAL B 1 206 ? 15.711 -5.562 -4.418 1 97.69 206 VAL B CA 1
ATOM 3713 C C . VAL B 1 206 ? 17.172 -5.938 -4.707 1 97.69 206 VAL B C 1
ATOM 3715 O O . VAL B 1 206 ? 17.906 -6.305 -3.797 1 97.69 206 VAL B O 1
ATOM 3718 N N . PRO B 1 207 ? 17.625 -5.848 -5.977 1 97.62 207 PRO B N 1
ATOM 3719 C CA . PRO B 1 207 ? 19.031 -6.191 -6.215 1 97.62 207 PRO B CA 1
ATOM 3720 C C . PRO B 1 207 ? 19.984 -5.375 -5.355 1 97.62 207 PRO B C 1
ATOM 3722 O O . PRO B 1 207 ? 20.938 -5.93 -4.781 1 97.62 207 PRO B O 1
ATOM 3725 N N . ALA B 1 208 ? 19.703 -4.07 -5.223 1 97.62 208 ALA B N 1
ATOM 3726 C CA . ALA B 1 208 ? 20.531 -3.229 -4.371 1 97.62 208 ALA B CA 1
ATOM 3727 C C . ALA B 1 208 ? 20.438 -3.658 -2.912 1 97.62 208 ALA B C 1
ATOM 3729 O O . ALA B 1 208 ? 21.453 -3.691 -2.201 1 97.62 208 ALA B O 1
ATOM 3730 N N . LEU B 1 209 ? 19.281 -3.949 -2.463 1 98.38 209 LEU B N 1
ATOM 3731 C CA . LEU B 1 209 ? 19.047 -4.395 -1.092 1 98.38 209 LEU B CA 1
ATOM 3732 C C . LEU B 1 209 ? 19.844 -5.668 -0.796 1 98.38 209 LEU B C 1
ATOM 3734 O O . LEU B 1 209 ? 20.547 -5.746 0.211 1 98.38 209 LEU B O 1
ATOM 3738 N N . LEU B 1 210 ? 19.719 -6.656 -1.673 1 98 210 LEU B N 1
ATOM 3739 C CA . LEU B 1 210 ? 20.406 -7.926 -1.483 1 98 210 LEU B CA 1
ATOM 3740 C C . LEU B 1 210 ? 21.922 -7.746 -1.565 1 98 210 LEU B C 1
ATOM 3742 O O . LEU B 1 210 ? 22.672 -8.367 -0.804 1 98 210 LEU B O 1
ATOM 3746 N N . GLY B 1 211 ? 22.312 -6.926 -2.539 1 97.62 211 GLY B N 1
ATOM 3747 C CA . GLY B 1 211 ? 23.734 -6.645 -2.662 1 97.62 211 GLY B CA 1
ATOM 3748 C C . GLY B 1 211 ? 24.344 -6.074 -1.395 1 97.62 211 GLY B C 1
ATOM 3749 O O . GLY B 1 211 ? 25.406 -6.523 -0.947 1 97.62 211 GLY B O 1
ATOM 3750 N N . HIS B 1 212 ? 23.672 -5.121 -0.759 1 98.06 212 HIS B N 1
ATOM 3751 C CA . HIS B 1 212 ? 24.172 -4.488 0.455 1 98.06 212 HIS B CA 1
ATOM 3752 C C . HIS B 1 212 ? 24.094 -5.438 1.644 1 98.06 212 HIS B C 1
ATOM 3754 O O . HIS B 1 212 ? 24.938 -5.379 2.547 1 98.06 212 HIS B O 1
ATOM 3760 N N . ALA B 1 213 ? 23.141 -6.281 1.65 1 97.19 213 ALA B N 1
ATOM 3761 C CA . ALA B 1 213 ? 23.094 -7.316 2.682 1 97.19 213 ALA B CA 1
ATOM 3762 C C . ALA B 1 213 ? 24.297 -8.234 2.592 1 97.19 213 ALA B C 1
ATOM 3764 O O . ALA B 1 213 ? 24.922 -8.547 3.609 1 97.19 213 ALA B O 1
ATOM 3765 N N . HIS B 1 214 ? 24.578 -8.594 1.389 1 96 214 HIS B N 1
ATOM 3766 C CA . HIS B 1 214 ? 25.734 -9.461 1.146 1 96 214 HIS B CA 1
ATOM 3767 C C . HIS B 1 214 ? 27.031 -8.789 1.579 1 96 214 HIS B C 1
ATOM 3769 O O . HIS B 1 214 ? 27.953 -9.453 2.059 1 96 214 HIS B O 1
ATOM 3775 N N . GLN B 1 215 ? 27.062 -7.484 1.487 1 97.12 215 GLN B N 1
ATOM 3776 C CA . GLN B 1 215 ? 28.25 -6.723 1.824 1 97.12 215 GLN B CA 1
ATOM 3777 C C . GLN B 1 215 ? 28.297 -6.387 3.312 1 97.12 215 GLN B C 1
ATOM 3779 O O . GLN B 1 215 ? 29.203 -5.691 3.775 1 97.12 215 GLN B O 1
ATOM 3784 N N . GLY B 1 216 ? 27.25 -6.762 4.062 1 96.19 216 GLY B N 1
ATOM 3785 C CA . GLY B 1 216 ? 27.297 -6.664 5.512 1 96.19 216 GLY B CA 1
ATOM 3786 C C . GLY B 1 216 ? 26.578 -5.449 6.059 1 96.19 216 GLY B C 1
ATOM 3787 O O . GLY B 1 216 ? 26.766 -5.082 7.219 1 96.19 216 GLY B O 1
ATOM 3788 N N . CYS B 1 217 ? 25.797 -4.82 5.285 1 97.56 217 CYS B N 1
ATOM 3789 C CA . CYS B 1 217 ? 25 -3.699 5.766 1 97.56 217 CYS B CA 1
ATOM 3790 C C . CYS B 1 217 ? 23.953 -4.168 6.77 1 97.56 217 CYS B C 1
ATOM 3792 O O . CYS B 1 217 ? 23.047 -4.934 6.426 1 97.56 217 CYS B O 1
ATOM 3794 N N . PRO B 1 218 ? 24.016 -3.662 7.938 1 97.31 218 PRO B N 1
ATOM 3795 C CA . PRO B 1 218 ? 23.109 -4.172 8.977 1 97.31 218 PRO B CA 1
ATOM 3796 C C . PRO B 1 218 ? 21.641 -3.922 8.664 1 97.31 218 PRO B C 1
ATOM 3798 O O . PRO B 1 218 ? 20.797 -4.797 8.891 1 97.31 218 PRO B O 1
ATOM 3801 N N . VAL B 1 219 ? 21.344 -2.766 8.125 1 97.38 219 VAL B N 1
ATOM 3802 C CA . VAL B 1 219 ? 19.969 -2.418 7.805 1 97.38 219 VAL B CA 1
ATOM 3803 C C . VAL B 1 219 ? 19.438 -3.365 6.734 1 97.38 219 VAL B C 1
ATOM 3805 O O . VAL B 1 219 ? 18.312 -3.881 6.852 1 97.38 219 VAL B O 1
ATOM 3808 N N . SER B 1 220 ? 20.234 -3.594 5.723 1 97.94 220 SER B N 1
ATOM 3809 C CA . SER B 1 220 ? 19.844 -4.512 4.66 1 97.94 220 SER B CA 1
ATOM 3810 C C . SER B 1 220 ? 19.656 -5.934 5.191 1 97.94 220 SER B C 1
ATOM 3812 O O . SER B 1 220 ? 18.703 -6.621 4.832 1 97.94 220 SER B O 1
ATOM 3814 N N . HIS B 1 221 ? 20.578 -6.312 6.012 1 97.88 221 HIS B N 1
ATOM 3815 C CA . HIS B 1 221 ? 20.547 -7.656 6.578 1 97.88 221 HIS B CA 1
ATOM 3816 C C . HIS B 1 221 ? 19.266 -7.887 7.367 1 97.88 221 HIS B C 1
ATOM 3818 O O . HIS B 1 221 ? 18.656 -8.961 7.281 1 97.88 221 HIS B O 1
ATOM 3824 N N . GLU B 1 222 ? 18.922 -6.91 8.109 1 97.81 222 GLU B N 1
ATOM 3825 C CA . GLU B 1 222 ? 17.703 -7.027 8.93 1 97.81 222 GLU B CA 1
ATOM 3826 C C . GLU B 1 222 ? 16.469 -7.172 8.055 1 97.81 222 GLU B C 1
ATOM 3828 O O . GLU B 1 222 ? 15.594 -7.988 8.344 1 97.81 222 GLU B O 1
ATOM 3833 N N . ILE B 1 223 ? 16.359 -6.402 7.02 1 97.88 223 ILE B N 1
ATOM 3834 C CA . ILE B 1 223 ? 15.219 -6.438 6.117 1 97.88 223 ILE B CA 1
ATOM 3835 C C . ILE B 1 223 ? 15.141 -7.801 5.434 1 97.88 223 ILE B C 1
ATOM 3837 O O . ILE B 1 223 ? 14.07 -8.422 5.398 1 97.88 223 ILE B O 1
ATOM 3841 N N . VAL B 1 224 ? 16.281 -8.25 4.961 1 98.06 224 VAL B N 1
ATOM 3842 C CA . VAL B 1 224 ? 16.359 -9.523 4.238 1 98.06 224 VAL B CA 1
ATOM 3843 C C . VAL B 1 224 ? 15.992 -10.672 5.18 1 98.06 224 VAL B C 1
ATOM 3845 O O . VAL B 1 224 ? 15.266 -11.586 4.797 1 98.06 224 VAL B O 1
ATOM 3848 N N . LYS B 1 225 ? 16.453 -10.586 6.398 1 97.56 225 LYS B N 1
ATOM 3849 C CA . LYS B 1 225 ? 16.156 -11.625 7.387 1 97.56 225 LYS B CA 1
ATOM 3850 C C . LYS B 1 225 ? 14.664 -11.688 7.691 1 97.56 225 LYS B C 1
ATOM 3852 O O . LYS B 1 225 ? 14.094 -12.773 7.82 1 97.56 225 LYS B O 1
ATOM 3857 N N . ARG B 1 226 ? 14.078 -10.578 7.812 1 96.88 226 ARG B N 1
ATOM 3858 C CA . ARG B 1 226 ? 12.633 -10.555 8 1 96.88 226 ARG B CA 1
ATOM 3859 C C . ARG B 1 226 ? 11.914 -11.188 6.816 1 96.88 226 ARG B C 1
ATOM 3861 O O . ARG B 1 226 ? 10.938 -11.914 6.992 1 96.88 226 ARG B O 1
ATOM 3868 N N . GLY B 1 227 ? 12.359 -10.844 5.617 1 97.44 227 GLY B N 1
ATOM 3869 C CA . GLY B 1 227 ? 11.805 -11.469 4.426 1 97.44 227 GLY B CA 1
ATOM 3870 C C . GLY B 1 227 ? 11.938 -12.977 4.43 1 97.44 227 GLY B C 1
ATOM 3871 O O . GLY B 1 227 ? 10.977 -13.688 4.125 1 97.44 227 GLY B O 1
ATOM 3872 N N . GLN B 1 228 ? 13.102 -13.414 4.832 1 97.19 228 GLN B N 1
ATOM 3873 C CA . GLN B 1 228 ? 13.352 -14.844 4.926 1 97.19 228 GLN B CA 1
ATOM 3874 C C . GLN B 1 228 ? 12.398 -15.508 5.922 1 97.19 228 GLN B C 1
ATOM 3876 O O . GLN B 1 228 ? 11.891 -16.594 5.672 1 97.19 228 GLN B O 1
ATOM 3881 N N . ASN B 1 229 ? 12.172 -14.836 7.016 1 97.06 229 ASN B N 1
ATOM 3882 C CA . ASN B 1 229 ? 11.25 -15.359 8.023 1 97.06 229 ASN B CA 1
ATOM 3883 C C . ASN B 1 229 ? 9.836 -15.484 7.473 1 97.06 229 ASN B C 1
ATOM 3885 O O . ASN B 1 229 ? 9.141 -16.469 7.738 1 97.06 229 ASN B O 1
ATOM 3889 N N . HIS B 1 230 ? 9.422 -14.508 6.742 1 96.12 230 HIS B N 1
ATOM 3890 C CA . HIS B 1 230 ? 8.094 -14.547 6.137 1 96.12 230 HIS B CA 1
ATOM 3891 C C . HIS B 1 230 ? 7.969 -15.703 5.156 1 96.12 230 HIS B C 1
ATOM 3893 O O . HIS B 1 230 ? 6.934 -16.375 5.113 1 96.12 230 HIS B O 1
ATOM 3899 N N . ILE B 1 231 ? 9.016 -15.922 4.383 1 97.06 231 ILE B N 1
ATOM 3900 C CA . ILE B 1 231 ? 8.977 -17 3.398 1 97.06 231 ILE B CA 1
ATOM 3901 C C . ILE B 1 231 ? 8.992 -18.359 4.109 1 97.06 231 ILE B C 1
ATOM 3903 O O . ILE B 1 231 ? 8.305 -19.281 3.695 1 97.06 231 ILE B O 1
ATOM 3907 N N . ASP B 1 232 ? 9.758 -18.406 5.195 1 96.62 232 ASP B N 1
ATOM 3908 C CA . ASP B 1 232 ? 9.75 -19.625 5.988 1 96.62 232 ASP B CA 1
ATOM 3909 C C . ASP B 1 232 ? 8.352 -19.906 6.535 1 96.62 232 ASP B C 1
ATOM 3911 O O . ASP B 1 232 ? 7.926 -21.062 6.578 1 96.62 232 ASP B O 1
ATOM 3915 N N . GLU B 1 233 ? 7.684 -18.906 6.957 1 94.88 233 GLU B N 1
ATOM 3916 C CA . GLU B 1 233 ? 6.312 -19.062 7.434 1 94.88 233 GLU B CA 1
ATOM 3917 C C . GLU B 1 233 ? 5.387 -19.516 6.309 1 94.88 233 GLU B C 1
ATOM 3919 O O . GLU B 1 233 ? 4.516 -20.375 6.52 1 94.88 233 GLU B O 1
ATOM 3924 N N . LEU B 1 234 ? 5.551 -19.016 5.176 1 95.25 234 LEU B N 1
ATOM 3925 C CA . LEU B 1 234 ? 4.75 -19.359 4.012 1 95.25 234 LEU B CA 1
ATOM 3926 C C . LEU B 1 234 ? 4.957 -20.828 3.635 1 95.25 234 LEU B C 1
ATOM 3928 O O . LEU B 1 234 ? 3.994 -21.547 3.359 1 95.25 234 LEU B O 1
ATOM 3932 N N . VAL B 1 235 ? 6.203 -21.234 3.654 1 96.62 235 VAL B N 1
ATOM 3933 C CA . VAL B 1 235 ? 6.523 -22.625 3.369 1 96.62 235 VAL B CA 1
ATOM 3934 C C . VAL B 1 235 ? 5.891 -23.531 4.422 1 96.62 235 VAL B C 1
ATOM 3936 O O . VAL B 1 235 ? 5.348 -24.578 4.098 1 96.62 235 VAL B O 1
ATOM 3939 N N . THR B 1 236 ? 5.996 -23.094 5.617 1 96 236 THR B N 1
ATOM 3940 C CA . THR B 1 236 ? 5.438 -23.891 6.711 1 96 236 THR B CA 1
ATOM 3941 C C . THR B 1 236 ? 3.938 -24.094 6.52 1 96 236 THR B C 1
ATOM 3943 O O . THR B 1 236 ? 3.426 -25.188 6.73 1 96 236 THR B O 1
ATOM 3946 N N . LYS B 1 237 ? 3.285 -23.078 6.148 1 93.56 237 LYS B N 1
ATOM 3947 C CA . LYS B 1 237 ? 1.853 -23.172 5.887 1 93.56 237 LYS B CA 1
ATOM 3948 C C . LYS B 1 237 ? 1.569 -24.125 4.73 1 93.56 237 LYS B C 1
ATOM 3950 O O . LYS B 1 237 ? 0.678 -24.969 4.824 1 93.56 237 LYS B O 1
ATOM 3955 N N . CYS B 1 238 ? 2.301 -24.016 3.695 1 95.31 238 CYS B N 1
ATOM 3956 C CA . CYS B 1 238 ? 2.094 -24.797 2.484 1 95.31 238 CYS B CA 1
ATOM 3957 C C . CYS B 1 238 ? 2.406 -26.281 2.727 1 95.31 238 CYS B C 1
ATOM 3959 O O . CYS B 1 238 ? 1.765 -27.156 2.146 1 95.31 238 CYS B O 1
ATOM 3961 N N . CYS B 1 239 ? 3.324 -26.5 3.578 1 96.25 239 CYS B N 1
ATOM 3962 C CA . CYS B 1 239 ? 3.826 -27.844 3.799 1 96.25 239 CYS B CA 1
ATOM 3963 C C . CYS B 1 239 ? 3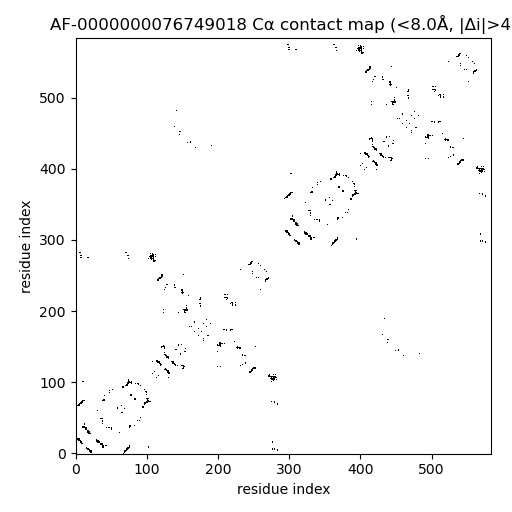.121 -28.5 4.98 1 96.25 239 CYS B C 1
ATOM 3965 O O . CYS B 1 239 ? 3.484 -29.609 5.387 1 96.25 239 CYS B O 1
ATOM 3967 N N . LYS B 1 240 ? 2.197 -27.812 5.508 1 93.56 240 LYS B N 1
ATOM 3968 C CA . LYS B 1 240 ? 1.498 -28.359 6.664 1 93.56 240 LYS B CA 1
ATOM 3969 C C . LYS B 1 240 ? 0.834 -29.688 6.32 1 93.56 240 LYS B C 1
ATOM 3971 O O . LYS B 1 240 ? 0.136 -29.797 5.309 1 93.56 240 LYS B O 1
ATOM 3976 N N . ASN B 1 241 ? 1.077 -30.734 7.059 1 93.38 241 ASN B N 1
ATOM 3977 C CA . ASN B 1 241 ? 0.459 -32.062 7.004 1 93.38 241 ASN B CA 1
ATOM 3978 C C . ASN B 1 241 ? 0.766 -32.781 5.688 1 93.38 241 ASN B C 1
ATOM 3980 O O . ASN B 1 241 ? -0.102 -33.438 5.117 1 93.38 241 ASN B O 1
ATOM 3984 N N . ASN B 1 242 ? 1.963 -32.5 5.094 1 95.56 242 ASN B N 1
ATOM 3985 C CA . ASN B 1 242 ? 2.393 -33.281 3.928 1 95.56 242 ASN B CA 1
ATOM 3986 C C . ASN B 1 242 ? 3.912 -33.406 3.867 1 95.56 242 ASN B C 1
ATOM 3988 O O . ASN B 1 242 ? 4.625 -32.688 4.586 1 95.56 242 ASN B O 1
ATOM 3992 N N . GLU B 1 243 ? 4.387 -34.281 3.107 1 96.25 243 GLU B N 1
ATOM 3993 C CA . GLU B 1 243 ? 5.816 -34.5 2.941 1 96.25 243 GLU B CA 1
ATOM 3994 C C . GLU B 1 243 ? 6.238 -34.344 1.486 1 96.25 243 GLU B C 1
ATOM 3996 O O . GLU B 1 243 ? 7.211 -34.938 1.039 1 96.25 243 GLU B O 1
ATOM 4001 N N . LEU B 1 244 ? 5.508 -33.531 0.76 1 97.62 244 LEU B N 1
ATOM 4002 C CA . LEU B 1 244 ? 5.762 -33.344 -0.662 1 97.62 244 LEU B CA 1
ATOM 4003 C C . LEU B 1 244 ? 7.047 -32.531 -0.875 1 97.62 244 LEU B C 1
ATOM 4005 O O . LEU B 1 244 ? 7.473 -31.797 0.005 1 97.62 244 LEU B O 1
ATOM 4009 N N . ASP B 1 245 ? 7.57 -32.75 -2.016 1 97.75 245 ASP B N 1
ATOM 4010 C CA . ASP B 1 245 ? 8.734 -31.984 -2.408 1 97.75 245 ASP B CA 1
ATOM 4011 C C . ASP B 1 245 ? 8.391 -30.484 -2.5 1 97.75 245 ASP B C 1
ATOM 4013 O O . ASP B 1 245 ? 7.219 -30.125 -2.564 1 97.75 245 ASP B O 1
ATOM 4017 N N . ILE B 1 246 ? 9.477 -29.672 -2.43 1 98.06 246 ILE B N 1
ATOM 4018 C CA . ILE B 1 246 ? 9.328 -28.219 -2.445 1 98.06 246 ILE B CA 1
ATOM 4019 C C . ILE B 1 246 ? 10.109 -27.625 -3.617 1 98.06 246 ILE B C 1
ATOM 4021 O O . ILE B 1 246 ? 11.312 -27.891 -3.762 1 98.06 246 ILE B O 1
ATOM 4025 N N . ALA B 1 247 ? 9.445 -26.906 -4.441 1 97.56 247 ALA B N 1
ATOM 4026 C CA . ALA B 1 247 ? 10.102 -26.203 -5.543 1 97.56 247 ALA B CA 1
ATOM 4027 C C . ALA B 1 247 ? 9.93 -24.688 -5.406 1 97.56 247 ALA B C 1
ATOM 4029 O O . ALA B 1 247 ? 8.898 -24.219 -4.926 1 97.56 247 ALA B O 1
ATOM 4030 N N . PHE B 1 248 ? 10.938 -23.953 -5.84 1 96.75 248 PHE B N 1
ATOM 4031 C CA . PHE B 1 248 ? 10.875 -22.5 -5.875 1 96.75 248 PHE B CA 1
ATOM 4032 C C . PHE B 1 248 ? 10.867 -22 -7.312 1 96.75 248 PHE B C 1
ATOM 4034 O O . PHE B 1 248 ? 11.57 -22.531 -8.172 1 96.75 248 PHE B O 1
ATOM 4041 N N . LEU B 1 249 ? 10 -21.078 -7.543 1 94.19 249 LEU B N 1
ATOM 4042 C CA . LEU B 1 249 ? 9.922 -20.391 -8.828 1 94.19 249 LEU B CA 1
ATOM 4043 C C . LEU B 1 249 ? 10.031 -18.875 -8.641 1 94.19 249 LEU B C 1
ATOM 4045 O O . LEU B 1 249 ? 9.945 -18.375 -7.52 1 94.19 249 LEU B O 1
ATOM 4049 N N . GLY B 1 250 ? 10.305 -18.156 -9.773 1 92.38 250 GLY B N 1
ATOM 4050 C CA . GLY B 1 250 ? 10.328 -16.703 -9.75 1 92.38 250 GLY B CA 1
ATOM 4051 C C . GLY B 1 250 ? 11.727 -16.141 -9.594 1 92.38 250 GLY B C 1
ATOM 4052 O O . GLY B 1 250 ? 12.648 -16.859 -9.211 1 92.38 250 GLY B O 1
ATOM 4053 N N . SER B 1 251 ? 11.852 -14.859 -9.75 1 92.38 251 SER B N 1
ATOM 4054 C CA . SER B 1 251 ? 13.141 -14.188 -9.789 1 92.38 251 SER B CA 1
ATOM 4055 C C . SER B 1 251 ? 13.828 -14.227 -8.43 1 92.38 251 SER B C 1
ATOM 4057 O O . SER B 1 251 ? 15.055 -14.164 -8.344 1 92.38 251 SER B O 1
ATOM 4059 N N . LEU B 1 252 ? 13.078 -14.383 -7.367 1 96.38 252 LEU B N 1
ATOM 4060 C CA . LEU B 1 252 ? 13.664 -14.438 -6.031 1 96.38 252 LEU B CA 1
ATOM 4061 C C . LEU B 1 252 ? 13.648 -15.867 -5.492 1 96.38 252 LEU B C 1
ATOM 4063 O O . LEU B 1 252 ? 14.047 -16.109 -4.348 1 96.38 252 LEU B O 1
ATOM 4067 N N . GLY B 1 253 ? 13.109 -16.734 -6.277 1 95.88 253 GLY B N 1
ATOM 4068 C CA . GLY B 1 253 ? 13 -18.125 -5.855 1 95.88 253 GLY B CA 1
ATOM 4069 C C . GLY B 1 253 ? 14.328 -18.734 -5.473 1 95.88 253 GLY B C 1
ATOM 4070 O O . GLY B 1 253 ? 14.461 -19.328 -4.398 1 95.88 253 GLY B O 1
ATOM 4071 N N . ALA B 1 254 ? 15.305 -18.562 -6.355 1 93.31 254 ALA B N 1
ATOM 4072 C CA . ALA B 1 254 ? 16.625 -19.141 -6.129 1 93.31 254 ALA B CA 1
ATOM 4073 C C . ALA B 1 254 ? 17.25 -18.594 -4.852 1 93.31 254 ALA B C 1
ATOM 4075 O O . ALA B 1 254 ? 17.891 -19.344 -4.094 1 93.31 254 ALA B O 1
ATOM 4076 N N . TYR B 1 255 ? 17.156 -17.344 -4.629 1 95.69 255 TYR B N 1
ATOM 4077 C CA . TYR B 1 255 ? 17.703 -16.719 -3.432 1 95.69 255 TYR B CA 1
ATOM 4078 C C . TYR B 1 255 ? 17.125 -17.344 -2.17 1 95.69 255 TYR B C 1
ATOM 4080 O O . TYR B 1 255 ? 17.875 -17.75 -1.271 1 95.69 255 TYR B O 1
ATOM 4088 N N . TYR B 1 256 ? 15.805 -17.438 -2.148 1 96.5 256 TYR B N 1
ATOM 4089 C CA . TYR B 1 256 ? 15.156 -17.938 -0.942 1 96.5 256 TYR B CA 1
ATOM 4090 C C . TYR B 1 256 ? 15.414 -19.422 -0.76 1 96.5 256 TYR B C 1
ATOM 4092 O O . TYR B 1 256 ? 15.516 -19.906 0.369 1 96.5 256 TYR B O 1
ATOM 4100 N N . GLN B 1 257 ? 15.492 -20.109 -1.884 1 96 257 GLN B N 1
ATOM 4101 C CA . GLN B 1 257 ? 15.828 -21.516 -1.803 1 96 257 GLN B CA 1
ATOM 4102 C C . GLN B 1 257 ? 17.156 -21.734 -1.082 1 96 257 GLN B C 1
ATOM 4104 O O . GLN B 1 257 ? 17.281 -22.656 -0.276 1 96 257 GLN B O 1
ATOM 4109 N N . GLN B 1 258 ? 18.094 -20.906 -1.332 1 94.94 258 GLN B N 1
ATOM 4110 C CA . GLN B 1 258 ? 19.438 -21.016 -0.743 1 94.94 258 GLN B CA 1
ATOM 4111 C C . GLN B 1 258 ? 19.406 -20.625 0.732 1 94.94 258 GLN B C 1
ATOM 4113 O O . GLN B 1 258 ? 20.312 -20.984 1.489 1 94.94 258 GLN B O 1
ATOM 4118 N N . HIS B 1 259 ? 18.422 -19.859 1.194 1 95.38 259 HIS B N 1
ATOM 4119 C CA . HIS B 1 259 ? 18.438 -19.312 2.541 1 95.38 259 HIS B CA 1
ATOM 4120 C C . HIS B 1 259 ? 17.281 -19.875 3.373 1 95.38 259 HIS B C 1
ATOM 4122 O O . HIS B 1 259 ? 17 -19.375 4.465 1 95.38 259 HIS B O 1
ATOM 4128 N N . ILE B 1 260 ? 16.656 -20.875 2.799 1 96 260 ILE B N 1
ATOM 4129 C CA . ILE B 1 260 ? 15.5 -21.453 3.48 1 96 260 ILE B CA 1
ATOM 4130 C C . ILE B 1 260 ? 15.969 -22.234 4.715 1 96 260 ILE B C 1
ATOM 4132 O O . ILE B 1 260 ? 17.125 -22.641 4.793 1 96 260 ILE B O 1
ATOM 4136 N N . SER B 1 261 ? 15.156 -22.328 5.711 1 96 261 SER B N 1
ATOM 4137 C CA . SER B 1 261 ? 15.477 -23.062 6.926 1 96 261 SER B CA 1
ATOM 4138 C C . SER B 1 261 ? 15.953 -24.484 6.602 1 96 261 SER B C 1
ATOM 4140 O O . SER B 1 261 ? 15.453 -25.109 5.672 1 96 261 SER B O 1
ATOM 4142 N N . ASP B 1 262 ? 16.781 -25.031 7.402 1 95.5 262 ASP B N 1
ATOM 4143 C CA . ASP B 1 262 ? 17.422 -26.328 7.195 1 95.5 262 ASP B CA 1
ATOM 4144 C C . ASP B 1 262 ? 16.391 -27.453 7.152 1 95.5 262 ASP B C 1
ATOM 4146 O O . ASP B 1 262 ? 16.578 -28.438 6.434 1 95.5 262 ASP B O 1
ATOM 4150 N N . LYS B 1 263 ? 15.352 -27.312 7.84 1 94.81 263 LYS B N 1
ATOM 4151 C CA . LYS B 1 263 ? 14.367 -28.375 7.969 1 94.81 263 LYS B CA 1
ATOM 4152 C C . LYS B 1 263 ? 13.68 -28.656 6.637 1 94.81 263 LYS B C 1
ATOM 4154 O O . LYS B 1 263 ? 13.102 -29.734 6.441 1 94.81 263 LYS B O 1
ATOM 4159 N N . TRP B 1 264 ? 13.82 -27.719 5.719 1 96.38 264 TRP B N 1
ATOM 4160 C CA . TRP B 1 264 ? 13.125 -27.875 4.445 1 96.38 264 TRP B CA 1
ATOM 4161 C C . TRP B 1 264 ? 14.086 -28.359 3.359 1 96.38 264 TRP B C 1
ATOM 4163 O O . TRP B 1 264 ? 13.656 -28.766 2.279 1 96.38 264 TRP B O 1
ATOM 4173 N N . ARG B 1 265 ? 15.367 -28.344 3.557 1 95.31 265 ARG B N 1
ATOM 4174 C CA . ARG B 1 265 ? 16.391 -28.5 2.523 1 95.31 265 ARG B CA 1
ATOM 4175 C C . ARG B 1 265 ? 16.328 -29.875 1.874 1 95.31 265 ARG B C 1
ATOM 4177 O O . ARG B 1 265 ? 16.562 -30.016 0.671 1 95.31 265 ARG B O 1
ATOM 4184 N N . SER B 1 266 ? 16.016 -30.844 2.668 1 96.12 266 SER B N 1
ATOM 4185 C CA . SER B 1 266 ? 16 -32.219 2.145 1 96.12 266 SER B CA 1
ATOM 4186 C C . SER B 1 266 ? 14.859 -32.406 1.158 1 96.12 266 SER B C 1
ATOM 4188 O O . SER B 1 266 ? 14.859 -33.375 0.378 1 96.12 266 SER B O 1
ATOM 4190 N N . ARG B 1 267 ? 13.906 -31.547 1.135 1 97.25 267 ARG B N 1
ATOM 4191 C CA . ARG B 1 267 ? 12.711 -31.719 0.312 1 97.25 267 ARG B CA 1
ATOM 4192 C C . ARG B 1 267 ? 12.797 -30.859 -0.953 1 97.25 267 ARG B C 1
ATOM 4194 O O . ARG B 1 267 ? 11.898 -30.906 -1.792 1 97.25 267 ARG B O 1
ATOM 4201 N N . LEU B 1 268 ? 13.859 -30.125 -1.089 1 97.31 268 LEU B N 1
ATOM 4202 C CA . LEU B 1 268 ? 13.969 -29.188 -2.193 1 97.31 268 LEU B CA 1
ATOM 4203 C C . LEU B 1 268 ? 14.242 -29.906 -3.506 1 97.31 268 LEU B C 1
ATOM 4205 O O . LEU B 1 268 ? 15.07 -30.828 -3.555 1 97.31 268 LEU B O 1
ATOM 4209 N N . ILE B 1 269 ? 13.531 -29.453 -4.531 1 96.69 269 ILE B N 1
ATOM 4210 C CA . ILE B 1 269 ? 13.781 -29.984 -5.867 1 96.69 269 ILE B CA 1
ATOM 4211 C C . ILE B 1 269 ? 13.914 -28.828 -6.863 1 96.69 269 ILE B C 1
ATOM 4213 O O . ILE B 1 269 ? 13.5 -27.703 -6.578 1 96.69 269 ILE B O 1
ATOM 4217 N N . THR B 1 270 ? 14.531 -29.141 -7.969 1 94.62 270 THR B N 1
ATOM 4218 C CA . THR B 1 270 ? 14.57 -28.219 -9.094 1 94.62 270 THR B CA 1
ATOM 4219 C C . THR B 1 270 ? 13.414 -28.469 -10.047 1 94.62 270 THR B C 1
ATOM 4221 O O . THR B 1 270 ? 13.078 -29.625 -10.328 1 94.62 270 THR B O 1
ATOM 4224 N N . SER B 1 271 ? 12.867 -27.391 -10.477 1 94 271 SER B N 1
ATOM 4225 C CA . SER B 1 271 ? 11.781 -27.547 -11.438 1 94 271 SER B CA 1
ATOM 4226 C C . SER B 1 271 ? 12.227 -28.312 -12.672 1 94 271 SER B C 1
ATOM 4228 O O . SER B 1 271 ? 13.328 -28.094 -13.188 1 94 271 SER B O 1
ATOM 4230 N N . THR B 1 272 ? 11.398 -29.172 -13.125 1 92.69 272 THR B N 1
ATOM 4231 C CA . THR B 1 272 ? 11.75 -30 -14.273 1 92.69 272 THR B CA 1
ATOM 4232 C C . THR B 1 272 ? 11.008 -29.531 -15.523 1 92.69 272 THR B C 1
ATOM 4234 O O . THR B 1 272 ? 11.211 -30.078 -16.609 1 92.69 272 THR B O 1
ATOM 4237 N N . GLY B 1 273 ? 10.203 -28.594 -15.422 1 94 273 GLY B N 1
ATOM 4238 C CA . GLY B 1 273 ? 9.445 -28.031 -16.531 1 94 273 GLY B CA 1
ATOM 4239 C C . GLY B 1 273 ? 8.977 -26.609 -16.297 1 94 273 GLY B C 1
ATOM 4240 O O . GLY B 1 273 ? 9.195 -26.062 -15.219 1 94 273 GLY B O 1
ATOM 4241 N N . ASP B 1 274 ? 8.375 -26.016 -17.375 1 93.38 274 ASP B N 1
ATOM 4242 C CA . ASP B 1 274 ? 7.855 -24.656 -17.297 1 93.38 274 ASP B CA 1
ATOM 4243 C C . ASP B 1 274 ? 6.348 -24.625 -17.547 1 93.38 274 ASP B C 1
ATOM 4245 O O . ASP B 1 274 ? 5.691 -25.672 -17.547 1 93.38 274 ASP B O 1
ATOM 4249 N N . ALA B 1 275 ? 5.836 -23.453 -17.547 1 95.38 275 ALA B N 1
ATOM 4250 C CA . ALA B 1 275 ? 4.395 -23.281 -17.688 1 95.38 275 ALA B CA 1
ATOM 4251 C C . ALA B 1 275 ? 3.885 -23.969 -18.953 1 95.38 275 ALA B C 1
ATOM 4253 O O . ALA B 1 275 ? 2.816 -24.578 -18.938 1 95.38 275 ALA B O 1
ATOM 4254 N N . LEU B 1 276 ? 4.672 -23.891 -20.031 1 96.44 276 LEU B N 1
ATOM 4255 C CA . LEU B 1 276 ? 4.25 -24.516 -21.281 1 96.44 276 LEU B CA 1
ATOM 4256 C C . LEU B 1 276 ? 4.262 -26.031 -21.156 1 96.44 276 LEU B C 1
ATOM 4258 O O . LEU B 1 276 ? 3.414 -26.719 -21.734 1 96.44 276 LEU B O 1
ATOM 4262 N N . ASP B 1 277 ? 5.227 -26.531 -20.422 1 95.19 277 ASP B N 1
ATOM 4263 C CA . ASP B 1 277 ? 5.215 -27.953 -20.125 1 95.19 277 ASP B CA 1
ATOM 4264 C C . ASP B 1 277 ? 3.943 -28.359 -19.375 1 95.19 277 ASP B C 1
ATOM 4266 O O . ASP B 1 277 ? 3.326 -29.375 -19.688 1 95.19 277 ASP B O 1
ATOM 4270 N N . GLY B 1 278 ? 3.602 -27.547 -18.406 1 96.69 278 GLY B N 1
ATOM 4271 C CA . GLY B 1 278 ? 2.389 -27.812 -17.641 1 96.69 278 GLY B CA 1
ATOM 4272 C C . GLY B 1 278 ? 1.135 -27.781 -18.5 1 96.69 278 GLY B C 1
ATOM 4273 O O . GLY B 1 278 ? 0.265 -28.641 -18.359 1 96.69 278 GLY B O 1
ATOM 4274 N N . ALA B 1 279 ? 1.09 -26.812 -19.328 1 97.19 279 ALA B N 1
ATOM 4275 C CA . ALA B 1 279 ? -0.06 -26.719 -20.219 1 97.19 279 ALA B CA 1
ATOM 4276 C C . ALA B 1 279 ? -0.132 -27.906 -21.156 1 97.19 279 ALA B C 1
ATOM 4278 O O . ALA B 1 279 ? -1.22 -28.406 -21.453 1 97.19 279 ALA B O 1
ATOM 4279 N N . THR B 1 280 ? 0.966 -28.312 -21.703 1 96 280 THR B N 1
ATOM 4280 C CA . THR B 1 280 ? 1.02 -29.484 -22.578 1 96 280 THR B CA 1
ATOM 4281 C C . THR B 1 280 ? 0.54 -30.734 -21.844 1 96 280 THR B C 1
ATOM 4283 O O . THR B 1 280 ? -0.238 -31.516 -22.375 1 96 280 THR B O 1
ATOM 4286 N N . LEU B 1 281 ? 1.001 -30.875 -20.672 1 94.81 281 LEU B N 1
ATOM 4287 C CA . LEU B 1 281 ? 0.594 -32 -19.844 1 94.81 281 LEU B CA 1
ATOM 4288 C C . LEU B 1 281 ? -0.914 -32 -19.625 1 94.81 281 LEU B C 1
ATOM 4290 O O . LEU B 1 281 ? -1.567 -33.031 -19.734 1 94.81 281 LEU B O 1
ATOM 4294 N N . LEU B 1 282 ? -1.413 -30.875 -19.25 1 95.25 282 LEU B N 1
ATOM 4295 C CA . LEU B 1 282 ? -2.844 -30.734 -19 1 95.25 282 LEU B CA 1
ATOM 4296 C C . LEU B 1 282 ? -3.646 -31.062 -20.266 1 95.25 282 LEU B C 1
ATOM 4298 O O . LEU B 1 282 ? -4.684 -31.719 -20.188 1 95.25 282 LEU B O 1
ATOM 4302 N N . ALA B 1 283 ? -3.17 -30.594 -21.359 1 96.19 283 ALA B N 1
ATOM 4303 C CA . ALA B 1 283 ? -3.816 -30.906 -22.641 1 96.19 283 ALA B CA 1
ATOM 4304 C C . ALA B 1 283 ? -3.836 -32.406 -22.891 1 96.19 283 ALA B C 1
ATOM 4306 O O . ALA B 1 283 ? -4.855 -32.969 -23.312 1 96.19 283 ALA B O 1
ATOM 4307 N N . ARG B 1 284 ? -2.754 -33 -22.703 1 94.5 284 ARG B N 1
ATOM 4308 C CA . ARG B 1 284 ? -2.65 -34.469 -22.906 1 94.5 284 ARG B CA 1
ATOM 4309 C C . ARG B 1 284 ? -3.643 -35.219 -22.016 1 94.5 284 ARG B C 1
ATOM 4311 O O . ARG B 1 284 ? -4.305 -36.125 -22.469 1 94.5 284 ARG B O 1
ATOM 4318 N N . GLN B 1 285 ? -3.721 -34.812 -20.781 1 92.81 285 GLN B N 1
ATOM 4319 C CA . GLN B 1 285 ? -4.633 -35.438 -19.844 1 92.81 285 GLN B CA 1
ATOM 4320 C C . GLN B 1 285 ? -6.082 -35.281 -20.297 1 92.81 285 GLN B C 1
ATOM 4322 O O . GLN B 1 285 ? -6.875 -36.219 -20.156 1 92.81 285 GLN B O 1
ATOM 4327 N N . GLN B 1 286 ? -6.371 -34.125 -20.781 1 94.25 286 GLN B N 1
ATOM 4328 C CA . GLN B 1 286 ? -7.734 -33.906 -21.25 1 94.25 286 GLN B CA 1
ATOM 4329 C C . GLN B 1 286 ? -8.078 -34.781 -22.438 1 94.25 286 GLN B C 1
ATOM 4331 O O . GLN B 1 286 ? -9.203 -35.281 -22.547 1 94.25 286 GLN B O 1
ATOM 4336 N N . VAL B 1 287 ? -7.16 -34.969 -23.344 1 94.44 287 VAL B N 1
ATOM 4337 C CA . VAL B 1 287 ? -7.371 -35.812 -24.5 1 94.44 287 VAL B CA 1
ATOM 4338 C C . VAL B 1 287 ? -7.555 -37.281 -24.047 1 94.44 287 VAL B C 1
ATOM 4340 O O . VAL B 1 287 ? -8.406 -38 -24.578 1 94.44 287 VAL B O 1
ATOM 4343 N N . GLU B 1 288 ? -6.785 -37.656 -23.094 1 90.94 288 GLU B N 1
ATOM 4344 C CA . GLU B 1 288 ? -6.879 -39 -22.562 1 90.94 288 GLU B CA 1
ATOM 4345 C C . GLU B 1 288 ? -8.234 -39.25 -21.906 1 90.94 288 GLU B C 1
ATOM 4347 O O . GLU B 1 288 ? -8.805 -40.344 -22.016 1 90.94 288 GLU B O 1
ATOM 4352 N N . ILE B 1 289 ? -8.695 -38.312 -21.219 1 87.88 289 ILE B N 1
ATOM 4353 C CA . ILE B 1 289 ? -9.992 -38.406 -20.562 1 87.88 289 ILE B CA 1
ATOM 4354 C C . ILE B 1 289 ? -11.094 -38.531 -21.609 1 87.88 289 ILE B C 1
ATOM 4356 O O . ILE B 1 289 ? -12.047 -39.281 -21.438 1 87.88 289 ILE B O 1
ATOM 4360 N N . ARG B 1 290 ? -10.984 -37.875 -22.656 1 86.31 290 ARG B N 1
ATOM 4361 C CA . ARG B 1 290 ? -11.992 -37.844 -23.703 1 86.31 290 ARG B CA 1
ATOM 4362 C C . ARG B 1 290 ? -11.977 -39.156 -24.5 1 86.31 290 ARG B C 1
ATOM 4364 O O . ARG B 1 290 ? -13.016 -39.625 -24.969 1 86.31 290 ARG B O 1
ATOM 4371 N N . ASN B 1 291 ? -10.844 -39.688 -24.656 1 83.69 291 ASN B N 1
ATOM 4372 C CA . ASN B 1 291 ? -10.719 -40.938 -25.406 1 83.69 291 ASN B CA 1
ATOM 4373 C C . ASN B 1 291 ? -11.047 -42.156 -24.531 1 83.69 291 ASN B C 1
ATOM 4375 O O . ASN B 1 291 ? -11.242 -43.25 -25.047 1 83.69 291 ASN B O 1
ATOM 4379 N N . GLY B 1 292 ? -11.039 -42.094 -23.234 1 73.19 292 GLY B N 1
ATOM 4380 C CA . GLY B 1 292 ? -11.383 -43.188 -22.359 1 73.19 292 GLY B CA 1
ATOM 4381 C C . GLY B 1 292 ? -12.82 -43.156 -21.875 1 73.19 292 GLY B C 1
ATOM 4382 O O . GLY B 1 292 ? -13.531 -44.156 -21.953 1 73.19 292 GLY B O 1
#

Sequence (584 aa):
MITHLLAIDGGGTKTALRLTALNSLATNPAFILTVGPSSLTQQKEQAHHQIREAIETCLAQVKLTPQQVFIVIGVAGAGNVNARKALEQSLLSYPNCLVTTDAHISLLGVNQGQAVNCLAIGTGSVATRLETDGSTHMYGGWGFPIGDQGGGAWLGQQAVQALIEAIEQHTISPLTDYLSQHLGGQRGDILQWLTTANASRFAQLVPALLGHAHQGCPVSHEIVKRGQNHIDELVTKCCKNNELDIAFLGSLGAYYQQHISDKWRSRLITSTGDALDGATLLARQQVEIRNGMITHLLAIDGGGTKTALRLTALNSLATNPAFILTVGPSSLTQQKEQAHHQIREAIETCLAQVKLTPQQVFIVIGVAGAGNVNARKALEQSLLSYPNCLVTTDAHISLLGVNQGQAVNCLAIGTGSVATRLETDGSTHMYGGWGFPIGDQGGGAWLGQQAVQALIEAIEQHTISPLTDYLSQHLGGQRGDILQWLTTANASRFAQLVPALLGHAHQGCPVSHEIVKRGQNHIDELVTKCCKNNELDIAFLGSLGAYYQQHISDKWRSRLITSTGDALDGATLLARQQVEIRNG